Protein AF-A0A7S1KY45-F1 (afdb_monomer_lite)

InterPro domains:
  IPR026504 Meiosis-specific nuclear structural protein 1 [PTHR19265] (14-445)
  IPR043597 Trichohyalin-plectin-homology domain [PF13868] (83-433)

Sequence (466 aa):
MLSSDAKLVKGYVDADARVDRLRRTNRQRALQAELSQAEADEAREADAMRKRRAAVREEALAEELAAQRAAELRREKLVQLARQQAPELRALESKLQAAYTAKERCNQMEEVKQTKHREKVEEKAWGDQAFRAAQEHERIEVEKRLAQQEKLRAEQEALLQQAAERAAAQRLAQEQYLREKKEVDAVIAKVQEEDYLDHLAKLNKQRATREEHDTFMEKRREILADEAQRERDEEEEIRRFMAEQSKRKESDEKLKREKEAAKAKILEEQTRRINEERRKKEELEELIDDLYTEQAAAKAREAAAAEAERRRRDKELMIAENEKQKRLKEERRRQEQLEEQEFRRKMMEKFAEDDRIDEMNRQKRAAAKAEHSRKVAELLEEKRRIAEQDRLREEEIAAQARAREEEFQQIVEEERQRLLREHAANLDGHLPKGVVQNNNDADIVRGARSGGPNLRAQFAASHGKF

Structure (mmCIF, N/CA/C/O backbone):
data_AF-A0A7S1KY45-F1
#
_entry.id   AF-A0A7S1KY45-F1
#
loop_
_atom_site.group_PDB
_atom_site.id
_atom_site.type_symbol
_atom_site.label_atom_id
_atom_site.label_alt_id
_atom_site.label_comp_id
_atom_site.label_asym_id
_atom_site.label_entity_id
_atom_site.label_seq_id
_atom_site.pdbx_PDB_ins_code
_atom_site.Cartn_x
_atom_site.Cartn_y
_atom_site.Cartn_z
_atom_site.occupancy
_atom_site.B_iso_or_equiv
_atom_site.auth_seq_id
_atom_site.auth_comp_id
_atom_site.auth_asym_id
_atom_site.auth_atom_id
_atom_site.pdbx_PDB_model_num
ATOM 1 N N . MET A 1 1 ? -28.896 103.507 75.147 1.00 48.47 1 MET A N 1
ATOM 2 C CA . MET A 1 1 ? -28.436 102.131 75.448 1.00 48.47 1 MET A CA 1
ATOM 3 C C . MET A 1 1 ? -29.459 101.033 75.095 1.00 48.47 1 MET A C 1
ATOM 5 O O . MET A 1 1 ? -29.240 99.898 75.464 1.00 48.47 1 MET A O 1
ATOM 9 N N . LEU A 1 2 ? -30.523 101.301 74.317 1.00 52.06 2 LEU A N 1
ATOM 10 C CA . LEU A 1 2 ? -31.619 100.332 74.077 1.00 52.06 2 LEU A CA 1
ATOM 11 C C . LEU A 1 2 ? -31.554 99.581 72.725 1.00 52.06 2 LEU A C 1
ATOM 13 O O . LEU A 1 2 ? -32.369 98.706 72.459 1.00 52.06 2 LEU A O 1
ATOM 17 N N . SER A 1 3 ? -30.599 99.919 71.850 1.00 54.47 3 SER A N 1
ATOM 18 C CA . SER A 1 3 ? -30.474 99.320 70.504 1.00 54.47 3 SER A CA 1
ATOM 19 C C . SER A 1 3 ? -29.744 97.970 70.516 1.00 54.47 3 SER A C 1
ATOM 21 O O . SER A 1 3 ? -29.949 97.153 69.622 1.00 54.47 3 SER A O 1
ATOM 23 N N . SER A 1 4 ? -28.911 97.721 71.530 1.00 55.31 4 SER A N 1
ATOM 24 C CA . SER A 1 4 ? -28.106 96.498 71.625 1.00 55.31 4 SER A CA 1
ATOM 25 C C . SER A 1 4 ? -28.922 95.313 72.154 1.00 55.31 4 SER A C 1
ATOM 27 O O . SER A 1 4 ? -28.867 94.237 71.564 1.00 55.31 4 SER A O 1
ATOM 29 N N . ASP A 1 5 ? -29.769 95.525 73.167 1.00 55.81 5 ASP A N 1
ATOM 30 C CA . ASP A 1 5 ? -30.555 94.451 73.798 1.00 55.81 5 ASP A CA 1
ATOM 31 C C . ASP A 1 5 ? -31.720 93.967 72.923 1.00 55.81 5 ASP A C 1
ATOM 33 O O . ASP A 1 5 ? -31.939 92.765 72.784 1.00 55.81 5 ASP A O 1
ATOM 37 N N . ALA A 1 6 ? -32.417 94.876 72.230 1.00 59.34 6 ALA A N 1
ATOM 38 C CA . ALA A 1 6 ? -33.476 94.500 71.288 1.00 59.34 6 ALA A CA 1
ATOM 39 C C . ALA A 1 6 ? -32.934 93.739 70.059 1.00 59.34 6 ALA A C 1
ATOM 41 O O . ALA A 1 6 ? -33.614 92.865 69.515 1.00 59.34 6 ALA A O 1
ATOM 42 N N . LYS A 1 7 ? -31.697 94.033 69.629 1.00 59.22 7 LYS A N 1
ATOM 43 C CA . LYS A 1 7 ? -31.013 93.289 68.559 1.00 59.22 7 LYS A CA 1
ATOM 44 C C . LYS A 1 7 ? -30.529 91.919 69.031 1.00 59.22 7 LYS A C 1
ATOM 46 O O . LYS A 1 7 ? -30.628 90.970 68.258 1.00 59.22 7 LYS A O 1
ATOM 51 N N . LEU A 1 8 ? -30.069 91.799 70.280 1.00 60.62 8 LEU A N 1
ATOM 52 C CA . LEU A 1 8 ? -29.711 90.508 70.868 1.00 60.62 8 LEU A CA 1
ATOM 53 C C . LEU A 1 8 ? -30.934 89.590 70.976 1.00 60.62 8 LEU A C 1
ATOM 55 O O . LEU A 1 8 ? -30.894 88.481 70.459 1.00 60.62 8 LEU A O 1
ATOM 59 N N . VAL A 1 9 ? -32.037 90.050 71.574 1.00 62.62 9 VAL A N 1
ATOM 60 C CA . VAL A 1 9 ? -33.238 89.217 71.783 1.00 62.62 9 VAL A CA 1
ATOM 61 C C . VAL A 1 9 ? -33.872 88.791 70.455 1.00 62.62 9 VAL A C 1
ATOM 63 O O . VAL A 1 9 ? -34.206 87.621 70.286 1.00 62.62 9 VAL A O 1
ATOM 66 N N . LYS A 1 10 ? -33.974 89.695 69.469 1.00 64.06 10 LYS A N 1
ATOM 67 C CA . LYS A 1 10 ? -34.458 89.344 68.123 1.00 64.06 10 LYS A CA 1
ATOM 68 C C . LYS A 1 10 ? -33.515 88.367 67.411 1.00 64.06 10 LYS A C 1
ATOM 70 O O . LYS A 1 10 ? -33.985 87.419 66.794 1.00 64.06 10 LYS A O 1
ATOM 75 N N . GLY A 1 11 ? -32.201 88.547 67.561 1.00 66.19 11 GLY A N 1
ATOM 76 C CA . GLY A 1 11 ? -31.198 87.603 67.068 1.00 66.19 11 GLY A CA 1
ATOM 77 C C . GLY A 1 11 ? -31.322 86.214 67.698 1.00 66.19 11 GLY A C 1
ATOM 78 O O . GLY A 1 11 ? -31.208 85.228 66.980 1.00 66.19 11 GLY A O 1
ATOM 79 N N . TYR A 1 12 ? -31.620 86.126 69.000 1.00 66.88 12 TYR A N 1
ATOM 80 C CA . TYR A 1 12 ? -31.869 84.861 69.699 1.00 66.88 12 TYR A CA 1
ATOM 81 C C . TYR A 1 12 ? -33.158 84.179 69.229 1.00 66.88 12 TYR A C 1
ATOM 83 O O . TYR A 1 12 ? -33.117 82.992 68.936 1.00 66.88 12 TYR A O 1
ATOM 91 N N . VAL A 1 13 ? -34.273 84.901 69.081 1.00 70.81 13 VAL A N 1
ATOM 92 C CA . VAL A 1 13 ? -35.546 84.326 68.596 1.00 70.81 13 VAL A CA 1
ATOM 93 C C . VAL A 1 13 ? -35.454 83.895 67.124 1.00 70.81 13 VAL A C 1
ATOM 95 O O . VAL A 1 13 ? -35.927 82.817 66.765 1.00 70.81 13 VAL A O 1
ATOM 98 N N . ASP A 1 14 ? -34.796 84.684 66.268 1.00 70.94 14 ASP A N 1
ATOM 99 C CA . ASP A 1 14 ? -34.552 84.319 64.866 1.00 70.94 14 ASP A CA 1
ATOM 100 C C . ASP A 1 14 ? -33.553 83.152 64.746 1.00 70.94 14 ASP A C 1
ATOM 102 O O . ASP A 1 14 ? -33.700 82.299 63.861 1.00 70.94 14 ASP A O 1
ATOM 106 N N . ALA A 1 15 ? -32.565 83.074 65.647 1.00 70.88 15 ALA A N 1
ATOM 107 C CA . ALA A 1 15 ? -31.665 81.930 65.767 1.00 70.88 15 ALA A CA 1
ATOM 108 C C . ALA A 1 15 ? -32.410 80.676 66.240 1.00 70.88 15 ALA A C 1
ATOM 110 O O . ALA A 1 15 ? -32.202 79.621 65.652 1.00 70.88 15 ALA A O 1
ATOM 111 N N . ASP A 1 16 ? -33.324 80.780 67.205 1.00 75.19 16 ASP A N 1
ATOM 112 C CA . ASP A 1 16 ? -34.104 79.650 67.724 1.00 75.19 16 ASP A CA 1
ATOM 113 C C . ASP A 1 16 ? -35.099 79.130 66.671 1.00 75.19 16 ASP A C 1
ATOM 115 O O . ASP A 1 16 ? -35.136 77.942 66.357 1.00 75.19 16 ASP A O 1
ATOM 119 N N . ALA A 1 17 ? -35.792 80.029 65.960 1.00 76.69 17 ALA A N 1
ATOM 120 C CA . ALA A 1 17 ? -36.642 79.672 64.821 1.00 76.69 17 ALA A CA 1
ATOM 121 C C . ALA A 1 17 ? -35.849 79.102 63.626 1.00 76.69 17 ALA A C 1
ATOM 123 O O . ALA A 1 17 ? -36.383 78.340 62.808 1.00 76.69 17 ALA A O 1
ATOM 124 N N . ARG A 1 18 ? -34.574 79.481 63.465 1.00 79.12 18 ARG A N 1
ATOM 125 C CA . ARG A 1 18 ? -33.661 78.871 62.484 1.00 79.12 18 ARG A CA 1
ATOM 126 C C . ARG A 1 18 ? -33.195 77.492 62.956 1.00 79.12 18 ARG A C 1
ATOM 128 O O . ARG A 1 18 ? -33.185 76.576 62.138 1.00 79.12 18 ARG A O 1
ATOM 135 N N . VAL A 1 19 ? -32.863 77.326 64.235 1.00 81.12 19 VAL A N 1
ATOM 136 C CA . VAL A 1 19 ? -32.482 76.046 64.851 1.00 81.12 19 VAL A CA 1
ATOM 137 C C . VAL A 1 19 ? -33.638 75.055 64.781 1.00 81.12 19 VAL A C 1
ATOM 139 O O . VAL A 1 19 ? -33.422 73.919 64.376 1.00 81.12 19 VAL A O 1
ATOM 142 N N . ASP A 1 20 ? -34.871 75.473 65.048 1.00 79.31 20 ASP A N 1
ATOM 143 C CA . ASP A 1 20 ? -36.047 74.611 64.936 1.00 79.31 20 ASP A CA 1
ATOM 144 C C . ASP A 1 20 ? -36.370 74.229 63.489 1.00 79.31 20 ASP A C 1
ATOM 146 O O . ASP A 1 20 ? -36.691 73.070 63.209 1.00 79.31 20 ASP A O 1
ATOM 150 N N . ARG A 1 21 ? -36.218 75.152 62.528 1.00 82.31 21 ARG A N 1
ATOM 151 C CA . ARG A 1 21 ? -36.288 74.810 61.095 1.00 82.31 21 ARG A CA 1
ATOM 152 C C . ARG A 1 21 ? -35.181 73.838 60.691 1.00 82.31 21 ARG A C 1
ATOM 154 O O . ARG A 1 21 ? -35.447 72.890 59.950 1.00 82.31 21 ARG A O 1
ATOM 161 N N . LEU A 1 22 ? -33.966 74.021 61.203 1.00 83.56 22 LEU A N 1
ATOM 162 C CA . LEU A 1 22 ? -32.843 73.119 60.956 1.00 83.56 22 LEU A CA 1
ATOM 163 C C . LEU A 1 22 ? -33.081 71.740 61.591 1.00 83.56 22 LEU A C 1
ATOM 165 O O . LEU A 1 22 ? -32.827 70.728 60.957 1.00 83.56 22 LEU A O 1
ATOM 169 N N . ARG A 1 23 ? -33.655 71.668 62.797 1.00 85.31 23 ARG A N 1
ATOM 170 C CA . ARG A 1 23 ? -34.046 70.409 63.453 1.00 85.31 23 ARG A CA 1
ATOM 171 C C . ARG A 1 23 ? -35.129 69.674 62.672 1.00 85.31 23 ARG A C 1
ATOM 173 O O . ARG A 1 23 ? -35.017 68.468 62.484 1.00 85.31 23 ARG A O 1
ATOM 180 N N . ARG A 1 24 ? -36.153 70.380 62.179 1.00 85.06 24 ARG A N 1
ATOM 181 C CA . ARG A 1 24 ? -37.218 69.787 61.347 1.00 85.06 24 ARG A CA 1
ATOM 182 C C . ARG A 1 24 ? -36.675 69.266 60.019 1.00 85.06 24 ARG A C 1
ATOM 184 O O . ARG A 1 24 ? -36.977 68.136 59.655 1.00 85.06 24 ARG A O 1
ATOM 191 N N . THR A 1 25 ? -35.840 70.046 59.335 1.00 85.56 25 THR A N 1
ATOM 192 C CA . THR A 1 25 ? -35.209 69.630 58.070 1.00 85.56 25 THR A CA 1
ATOM 193 C C . THR A 1 25 ? -34.198 68.505 58.272 1.00 85.56 25 THR A C 1
ATOM 195 O O . THR A 1 25 ? -34.193 67.565 57.488 1.00 85.56 25 THR A O 1
ATOM 198 N N . ASN A 1 26 ? -33.404 68.525 59.345 1.00 85.00 26 ASN A N 1
ATOM 199 C CA . ASN A 1 26 ? -32.509 67.423 59.705 1.00 85.00 26 ASN A CA 1
ATOM 200 C C . ASN A 1 26 ? -33.288 66.156 60.065 1.00 85.00 26 ASN A C 1
ATOM 202 O O . ASN A 1 26 ? -32.896 65.079 59.638 1.00 85.00 26 ASN A O 1
ATOM 206 N N . ARG A 1 27 ? -34.413 66.268 60.785 1.00 86.12 27 ARG A N 1
ATOM 207 C CA . ARG A 1 27 ? -35.296 65.130 61.079 1.00 86.12 27 ARG A CA 1
ATOM 208 C C . ARG A 1 27 ? -35.936 64.568 59.811 1.00 86.12 27 ARG A C 1
ATOM 210 O O . ARG A 1 27 ? -35.978 63.359 59.649 1.00 86.12 27 ARG A O 1
ATOM 217 N N . GLN A 1 28 ? -36.392 65.424 58.898 1.00 86.06 28 GLN A N 1
ATOM 218 C CA . GLN A 1 28 ? -36.905 64.994 57.593 1.00 86.06 28 GLN A CA 1
ATOM 219 C C . GLN A 1 28 ? -35.818 64.334 56.740 1.00 86.06 28 GLN A C 1
ATOM 221 O O . GLN A 1 28 ? -36.074 63.295 56.149 1.00 86.06 28 GLN A O 1
ATOM 226 N N . ARG A 1 29 ? -34.596 64.882 56.720 1.00 87.12 29 ARG A N 1
ATOM 227 C CA . ARG A 1 29 ? -33.444 64.272 56.042 1.00 87.12 29 ARG A CA 1
ATOM 228 C C . ARG A 1 29 ? -33.040 62.941 56.666 1.00 87.12 29 ARG A C 1
ATOM 230 O O . ARG A 1 29 ? -32.700 62.038 55.920 1.00 87.12 29 ARG A O 1
ATOM 237 N N . ALA A 1 30 ? -33.091 62.813 57.991 1.00 87.19 30 ALA A N 1
ATOM 238 C CA . ALA A 1 30 ? -32.819 61.558 58.687 1.00 87.19 30 ALA A CA 1
ATOM 239 C C . ALA A 1 30 ? -33.860 60.492 58.320 1.00 87.19 30 ALA A C 1
ATOM 241 O O . ALA A 1 30 ? -33.481 59.414 57.891 1.00 87.19 30 ALA A O 1
ATOM 242 N N . LEU A 1 31 ? -35.153 60.832 58.360 1.00 87.94 31 LEU A N 1
ATOM 243 C CA . LEU A 1 31 ? -36.226 59.926 57.933 1.00 87.94 31 LEU A CA 1
ATOM 244 C C . LEU A 1 31 ? -36.121 59.561 56.444 1.00 87.94 31 LEU A C 1
ATOM 246 O O . LEU A 1 31 ? -36.330 58.414 56.073 1.00 87.94 31 LEU A O 1
ATOM 250 N N . GLN A 1 32 ? -35.773 60.517 55.579 1.00 88.25 32 GLN A N 1
ATOM 251 C CA . GLN A 1 32 ? -35.568 60.254 54.153 1.00 88.25 32 GLN A CA 1
ATOM 252 C C . GLN A 1 32 ? -34.331 59.377 53.904 1.00 88.25 32 GLN A C 1
ATOM 254 O O . GLN A 1 32 ? -34.365 58.515 53.032 1.00 88.25 32 GLN A O 1
ATOM 259 N N . ALA A 1 33 ? -33.256 59.567 54.675 1.00 88.69 33 ALA A N 1
ATOM 260 C CA . ALA A 1 33 ? -32.070 58.722 54.625 1.00 88.69 33 ALA A CA 1
ATOM 261 C C . ALA A 1 33 ? -32.388 57.295 55.095 1.00 88.69 33 ALA A C 1
ATOM 263 O O . ALA A 1 33 ? -32.014 56.352 54.405 1.00 88.69 33 ALA A O 1
ATOM 264 N N . GLU A 1 34 ? -33.132 57.137 56.194 1.00 89.19 34 GLU A N 1
ATOM 265 C CA . GLU A 1 34 ? -33.603 55.839 56.699 1.00 89.19 34 GLU A CA 1
ATOM 266 C C . GLU A 1 34 ? -34.487 55.119 55.672 1.00 89.19 34 GLU A C 1
ATOM 268 O O . GLU A 1 34 ? -34.252 53.949 55.388 1.00 89.19 34 GLU A O 1
ATOM 273 N N . LEU A 1 35 ? -35.436 55.823 55.043 1.00 89.12 35 LEU A N 1
ATOM 274 C CA . LEU A 1 35 ? -36.254 55.262 53.960 1.00 89.12 35 LEU A CA 1
ATOM 275 C C . LEU A 1 35 ? -35.400 54.843 52.760 1.00 89.12 35 LEU A C 1
ATOM 277 O O . LEU A 1 35 ? -35.554 53.734 52.265 1.00 89.12 35 LEU A O 1
ATOM 281 N N . SER A 1 36 ? -34.452 55.680 52.326 1.00 90.38 36 SER A N 1
ATOM 282 C CA . SER A 1 36 ? -33.573 55.334 51.200 1.00 90.38 36 SER A CA 1
ATOM 283 C C . SER A 1 36 ? -32.636 54.160 51.507 1.00 90.38 36 SER A C 1
ATOM 285 O O . SER A 1 36 ? -32.285 53.401 50.607 1.00 90.38 36 SER A O 1
ATOM 287 N N . GLN A 1 37 ? -32.226 54.001 52.771 1.00 88.31 37 GLN A N 1
ATOM 288 C CA . GLN A 1 37 ? -31.442 52.853 53.221 1.00 88.31 37 GLN A CA 1
ATOM 289 C C . GLN A 1 37 ? -32.297 51.586 53.226 1.00 88.31 37 GLN A C 1
ATOM 291 O O . GLN A 1 37 ? -31.862 50.582 52.671 1.00 88.31 37 GLN A O 1
ATOM 296 N N . ALA A 1 38 ? -33.521 51.657 53.756 1.00 89.50 38 ALA A N 1
ATOM 297 C CA . ALA A 1 38 ? -34.462 50.541 53.734 1.00 89.50 38 ALA A CA 1
ATOM 298 C C . ALA A 1 38 ? -34.782 50.092 52.298 1.00 89.50 38 ALA A C 1
ATOM 300 O O . ALA A 1 38 ? -34.665 48.911 51.991 1.00 89.50 38 ALA A O 1
ATOM 301 N N . GLU A 1 39 ? -35.077 51.025 51.387 1.00 90.62 39 GLU A N 1
ATOM 302 C CA . GLU A 1 39 ? -35.308 50.726 49.966 1.00 90.62 39 GLU A CA 1
ATOM 303 C C . GLU A 1 39 ? -34.071 50.104 49.291 1.00 90.62 39 GLU A C 1
ATOM 305 O O . GLU A 1 39 ? -34.192 49.185 48.478 1.00 90.62 39 GLU A O 1
ATOM 310 N N . ALA A 1 40 ? -32.863 50.576 49.622 1.00 91.12 40 ALA A N 1
ATOM 311 C CA . ALA A 1 40 ? -31.623 50.020 49.085 1.00 91.12 40 ALA A CA 1
ATOM 312 C C . ALA A 1 40 ? -31.344 48.600 49.603 1.00 91.12 40 ALA A C 1
ATOM 314 O O . ALA A 1 40 ? -30.860 47.758 48.842 1.00 91.12 40 ALA A O 1
ATOM 315 N N . ASP A 1 41 ? -31.642 48.326 50.871 1.00 89.00 41 ASP A N 1
ATOM 316 C CA . ASP A 1 41 ? -31.488 46.999 51.461 1.00 89.00 41 ASP A CA 1
ATOM 317 C C . ASP A 1 41 ? -32.546 46.025 50.920 1.00 89.00 41 ASP A C 1
ATOM 319 O O . ASP A 1 41 ? -32.184 44.929 50.487 1.00 89.00 41 ASP A O 1
ATOM 323 N N . GLU A 1 42 ? -33.805 46.450 50.775 1.00 90.75 42 GLU A N 1
ATOM 324 C CA . GLU A 1 42 ? -34.850 45.674 50.090 1.00 90.75 42 GLU A CA 1
ATOM 325 C C . GLU A 1 42 ? -34.472 45.363 48.631 1.00 90.75 42 GLU A C 1
ATOM 327 O O . GLU A 1 42 ? -34.635 44.231 48.165 1.00 90.75 42 GLU A O 1
ATOM 332 N N . ALA A 1 43 ? -33.905 46.330 47.898 1.00 92.06 43 ALA A N 1
ATOM 333 C CA . ALA A 1 43 ? -33.427 46.114 46.533 1.00 92.06 43 ALA A CA 1
ATOM 334 C C . ALA A 1 43 ? -32.265 45.105 46.477 1.00 92.06 43 ALA A C 1
ATOM 336 O O . ALA A 1 43 ? -32.249 44.227 45.608 1.00 92.06 43 ALA A O 1
ATOM 337 N N . ARG A 1 44 ? -31.316 45.173 47.422 1.00 91.75 44 ARG A N 1
ATOM 338 C CA . ARG A 1 44 ? -30.213 44.200 47.540 1.00 91.75 44 ARG A CA 1
ATOM 339 C C . ARG A 1 44 ? -30.725 42.801 47.851 1.00 91.75 44 ARG A C 1
ATOM 341 O O . ARG A 1 44 ? -30.238 41.840 47.253 1.00 91.75 44 ARG A O 1
ATOM 348 N N . GLU A 1 45 ? -31.691 42.671 48.754 1.00 90.94 45 GLU A N 1
ATOM 349 C CA . GLU A 1 45 ? -32.312 41.389 49.088 1.00 90.94 45 GLU A CA 1
ATOM 350 C C . GLU A 1 45 ? -33.082 40.813 47.896 1.00 90.94 45 GLU A C 1
ATOM 352 O O . GLU A 1 45 ? -32.917 39.635 47.564 1.00 90.94 45 GLU A O 1
ATOM 357 N N . ALA A 1 46 ? -33.853 41.641 47.187 1.00 91.12 46 ALA A N 1
ATOM 358 C CA . ALA A 1 46 ? -34.560 41.241 45.975 1.00 91.12 46 ALA A CA 1
ATOM 359 C C . ALA A 1 46 ? -33.592 40.767 44.877 1.00 91.12 46 ALA A C 1
ATOM 361 O O . ALA A 1 46 ? -33.821 39.722 44.260 1.00 91.12 46 ALA A O 1
ATOM 362 N N . ASP A 1 47 ? -32.484 41.477 44.659 1.00 91.81 47 ASP A N 1
ATOM 363 C CA . ASP A 1 47 ? -31.456 41.086 43.693 1.00 91.81 47 ASP A CA 1
ATOM 364 C C . ASP A 1 47 ? -30.680 39.838 44.131 1.00 91.81 47 ASP A C 1
ATOM 366 O O . ASP A 1 47 ? -30.400 38.970 43.300 1.00 91.81 47 ASP A O 1
ATOM 370 N N . ALA A 1 48 ? -30.384 39.677 45.424 1.00 93.38 48 ALA A N 1
ATOM 371 C CA . ALA A 1 48 ? -29.792 38.454 45.962 1.00 93.38 48 ALA A CA 1
ATOM 372 C C . ALA A 1 48 ? -30.726 37.249 45.765 1.00 93.38 48 ALA A C 1
ATOM 374 O O . ALA A 1 48 ? -30.281 36.181 45.341 1.00 93.38 48 ALA A O 1
ATOM 375 N N . MET A 1 49 ? -32.030 37.420 45.996 1.00 91.69 49 MET A N 1
ATOM 376 C CA . MET A 1 49 ? -33.040 36.385 45.762 1.00 91.69 49 MET A CA 1
ATOM 377 C C . MET A 1 49 ? -33.195 36.053 44.274 1.00 91.69 49 MET A C 1
ATOM 379 O O . MET A 1 49 ? -33.293 34.877 43.919 1.00 91.69 49 MET A O 1
ATOM 383 N N . ARG A 1 50 ? -33.163 37.054 43.384 1.00 92.44 50 ARG A N 1
ATOM 384 C CA . ARG A 1 50 ? -33.144 36.842 41.926 1.00 92.44 50 ARG A CA 1
ATOM 385 C C . ARG A 1 50 ? -31.908 36.061 41.490 1.00 92.44 50 ARG A C 1
ATOM 387 O O . ARG A 1 50 ? -32.053 35.077 40.771 1.00 92.44 50 ARG A O 1
ATOM 394 N N . LYS A 1 51 ? -30.720 36.441 41.972 1.00 93.19 51 LYS A N 1
ATOM 395 C CA . LYS A 1 51 ? -29.455 35.745 41.683 1.00 93.19 51 LYS A CA 1
ATOM 396 C C . LYS A 1 51 ? -29.462 34.306 42.193 1.00 93.19 51 LYS A C 1
ATOM 398 O O . LYS A 1 51 ? -29.079 33.414 41.451 1.00 93.19 51 LYS A O 1
ATOM 403 N N . ARG A 1 52 ? -29.966 34.053 43.406 1.00 92.81 52 ARG A N 1
ATOM 404 C CA . ARG A 1 52 ? -30.130 32.688 43.940 1.00 92.81 52 ARG A CA 1
ATOM 405 C C . ARG A 1 52 ? -31.065 31.845 43.074 1.00 92.81 52 ARG A C 1
ATOM 407 O O . ARG A 1 52 ? -30.735 30.713 42.747 1.00 92.81 52 ARG A O 1
ATOM 414 N N . ARG A 1 53 ? -32.210 32.398 42.656 1.00 92.62 53 ARG A N 1
ATOM 415 C CA . ARG A 1 53 ? -33.143 31.707 41.747 1.00 92.62 53 ARG A CA 1
ATOM 416 C C . ARG A 1 53 ? -32.528 31.439 40.372 1.00 92.62 53 ARG A C 1
ATOM 418 O O . ARG A 1 53 ? -32.814 30.396 39.795 1.00 92.62 53 ARG A O 1
ATOM 425 N N . ALA A 1 54 ? -31.719 32.361 39.849 1.00 92.75 54 ALA A N 1
ATOM 426 C CA . ALA A 1 54 ? -30.983 32.163 38.602 1.00 92.75 54 ALA A CA 1
ATOM 427 C C . ALA A 1 54 ? -29.936 31.048 38.748 1.00 92.75 54 ALA A C 1
ATOM 429 O O . ALA A 1 54 ? -29.953 30.123 37.949 1.00 92.75 54 ALA A O 1
ATOM 430 N N . ALA A 1 55 ? -29.135 31.066 39.818 1.00 94.00 55 ALA A N 1
ATOM 431 C CA . ALA A 1 55 ? -28.121 30.048 40.091 1.00 94.00 55 ALA A CA 1
ATOM 432 C C . ALA A 1 55 ? -28.718 28.635 40.202 1.00 94.00 55 ALA A C 1
ATOM 434 O O . ALA A 1 55 ? -28.214 27.718 39.572 1.00 94.00 55 ALA A O 1
ATOM 435 N N . VAL A 1 56 ? -29.842 28.466 40.911 1.00 95.88 56 VAL A N 1
ATOM 436 C CA . VAL A 1 56 ? -30.530 27.161 41.010 1.00 95.88 56 VAL A CA 1
ATOM 437 C C . VAL A 1 56 ? -31.024 26.670 39.643 1.00 95.88 56 VAL A C 1
ATOM 439 O O . VAL A 1 56 ? -30.965 25.480 39.352 1.00 95.88 56 VAL A O 1
ATOM 442 N N . ARG A 1 57 ? -31.514 27.572 38.782 1.00 92.62 57 ARG A N 1
ATOM 443 C CA . ARG A 1 57 ? -31.926 27.210 37.414 1.00 92.62 57 ARG A CA 1
ATOM 444 C C . ARG A 1 57 ? -30.729 26.844 36.543 1.00 92.62 57 ARG A C 1
ATOM 446 O O . ARG A 1 57 ? -30.822 25.896 35.777 1.00 92.62 57 ARG A O 1
ATOM 453 N N . GLU A 1 58 ? -29.637 27.593 36.645 1.00 93.31 58 GLU A N 1
ATOM 454 C CA . GLU A 1 58 ? -28.394 27.311 35.922 1.00 93.31 58 GLU A CA 1
ATOM 455 C C . GLU A 1 58 ? -27.785 25.974 36.355 1.00 93.31 58 GLU A C 1
ATOM 457 O O . GLU A 1 58 ? -27.363 25.206 35.498 1.00 93.31 58 GLU A O 1
ATOM 462 N N . GLU A 1 59 ? -27.799 25.663 37.652 1.00 94.31 59 GLU A N 1
ATOM 463 C CA . GLU A 1 59 ? -27.341 24.382 38.197 1.00 94.31 59 GLU A CA 1
ATOM 464 C C . GLU A 1 59 ? -28.202 23.220 37.687 1.00 94.31 59 GLU A C 1
ATOM 466 O O . GLU A 1 59 ? -27.659 22.265 37.138 1.00 94.31 59 GLU A O 1
ATOM 471 N N . ALA A 1 60 ? -29.534 23.344 37.732 1.00 94.56 60 ALA A N 1
ATOM 472 C CA . ALA A 1 60 ? -30.438 22.335 37.175 1.00 94.56 60 ALA A CA 1
ATOM 473 C C . ALA A 1 60 ? -30.215 22.114 35.665 1.00 94.56 60 ALA A C 1
ATOM 475 O O . ALA A 1 60 ? -30.149 20.977 35.200 1.00 94.56 60 ALA A O 1
ATOM 476 N N . LEU A 1 61 ? -30.033 23.191 34.891 1.00 94.81 61 LEU A N 1
ATOM 477 C CA . LEU A 1 61 ? -29.707 23.091 33.464 1.00 94.81 61 LEU A CA 1
ATOM 478 C C . LEU A 1 61 ? -28.336 22.440 33.233 1.00 94.81 61 LEU A C 1
ATOM 480 O O . LEU A 1 61 ? -28.173 21.657 32.298 1.00 94.81 61 LEU A O 1
ATOM 484 N N . ALA A 1 62 ? -27.341 22.750 34.066 1.00 94.44 62 ALA A N 1
ATOM 485 C CA . ALA A 1 62 ? -26.016 22.148 33.978 1.00 94.44 62 ALA A CA 1
ATOM 486 C C . ALA A 1 62 ? -26.057 20.645 34.288 1.00 94.44 62 ALA A C 1
ATOM 488 O O . ALA A 1 62 ? -25.406 19.868 33.587 1.00 94.44 62 ALA A O 1
ATOM 489 N N . GLU A 1 63 ? -26.845 20.226 35.280 1.00 95.62 63 GLU A N 1
ATOM 490 C CA . GLU A 1 63 ? -27.074 18.818 35.610 1.00 95.62 63 GLU A CA 1
ATOM 491 C C . GLU A 1 63 ? -27.782 18.071 34.474 1.00 95.62 63 GLU A C 1
ATOM 493 O O . GLU A 1 63 ? -27.332 16.991 34.087 1.00 95.62 63 GLU A O 1
ATOM 498 N N . GLU A 1 64 ? -28.828 18.651 33.878 1.00 95.06 64 GLU A N 1
ATOM 499 C CA . GLU A 1 64 ? -29.518 18.063 32.721 1.00 95.06 64 GLU A CA 1
ATOM 500 C C . GLU A 1 64 ? -28.579 17.910 31.517 1.00 95.06 64 GLU A C 1
ATOM 502 O O . GLU A 1 64 ? -28.517 16.842 30.903 1.00 95.06 64 GLU A O 1
ATOM 507 N N . LEU A 1 65 ? -27.789 18.942 31.204 1.00 94.62 65 LEU A N 1
ATOM 508 C CA . LEU A 1 65 ? -26.799 18.890 30.125 1.00 94.62 65 LEU A CA 1
ATOM 509 C C . LEU A 1 65 ? -25.694 17.866 30.411 1.00 94.62 65 LEU A C 1
ATOM 511 O O . LEU A 1 65 ? -25.260 17.153 29.504 1.00 94.62 65 LEU A O 1
ATOM 515 N N . ALA A 1 66 ? -25.233 17.762 31.659 1.00 94.81 66 ALA A N 1
ATOM 516 C CA . ALA A 1 66 ? -24.258 16.754 32.062 1.00 94.81 66 ALA A CA 1
ATOM 517 C C . ALA A 1 66 ? -24.840 15.337 31.952 1.00 94.81 66 ALA A C 1
ATOM 519 O O . ALA A 1 66 ? -24.164 14.436 31.453 1.00 94.81 66 ALA A O 1
ATOM 520 N N . ALA A 1 67 ? -26.101 15.142 32.347 1.00 95.19 67 ALA A N 1
ATOM 521 C CA . ALA A 1 67 ? -26.811 13.875 32.223 1.00 95.19 67 ALA A CA 1
ATOM 522 C C . ALA A 1 67 ? -26.999 13.463 30.755 1.00 95.19 67 ALA A C 1
ATOM 524 O O . ALA A 1 67 ? -26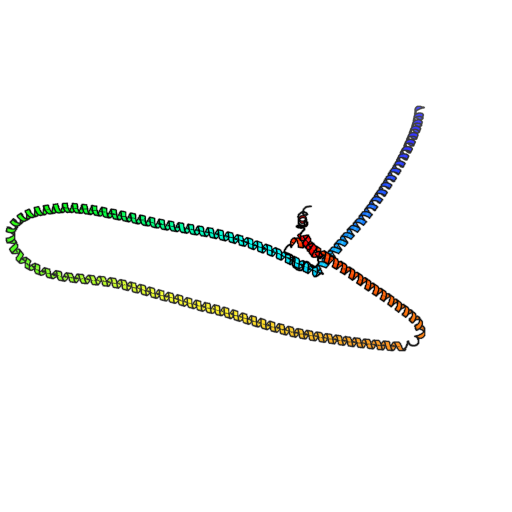.747 12.302 30.419 1.00 95.19 67 ALA A O 1
ATOM 525 N N . GLN A 1 68 ? -27.360 14.406 29.877 1.00 95.31 68 GLN A N 1
ATOM 526 C CA . GLN A 1 68 ? -27.448 14.185 28.430 1.00 95.31 68 GLN A CA 1
ATOM 527 C C . GLN A 1 68 ? -26.091 13.788 27.845 1.00 95.31 68 GLN A C 1
ATOM 529 O O . GLN A 1 68 ? -25.981 12.728 27.233 1.00 95.31 68 GLN A O 1
ATOM 534 N N . ARG A 1 69 ? -25.030 14.558 28.120 1.00 94.50 69 ARG A N 1
ATOM 535 C CA . ARG A 1 69 ? -23.667 14.238 27.658 1.00 94.50 69 ARG A CA 1
ATOM 536 C C . ARG A 1 69 ? -23.182 12.885 28.168 1.00 94.50 69 ARG A C 1
ATOM 538 O O . ARG A 1 69 ? -22.555 12.129 27.432 1.00 94.50 69 ARG A O 1
ATOM 545 N N . ALA A 1 70 ? -23.475 12.553 29.424 1.00 94.06 70 ALA A N 1
ATOM 546 C CA . ALA A 1 70 ? -23.121 11.257 29.985 1.00 94.06 70 ALA A CA 1
ATOM 547 C C . ALA A 1 70 ? -23.900 10.118 29.307 1.00 94.06 70 ALA A C 1
ATOM 549 O O . ALA A 1 70 ? -23.339 9.043 29.100 1.00 94.06 70 ALA A O 1
ATOM 550 N N . ALA A 1 71 ? -25.170 10.331 28.946 1.00 93.00 71 ALA A N 1
ATOM 551 C CA . ALA A 1 71 ? -25.971 9.363 28.198 1.00 93.00 71 ALA A CA 1
ATOM 552 C C . ALA A 1 71 ? -25.455 9.167 26.765 1.00 93.00 71 ALA A C 1
ATOM 554 O O . ALA A 1 71 ? -25.312 8.025 26.330 1.00 93.00 71 ALA A O 1
ATOM 555 N N . GLU A 1 72 ? -25.107 10.250 26.068 1.00 92.88 72 GLU A N 1
ATOM 556 C CA . GLU A 1 72 ? -24.477 10.208 24.744 1.00 92.88 72 GLU A CA 1
ATOM 557 C C . GLU A 1 72 ? -23.153 9.446 24.790 1.00 92.88 72 GLU A C 1
ATOM 559 O O . GLU A 1 72 ? -22.976 8.484 24.046 1.00 92.88 72 GLU A O 1
ATOM 564 N N . LEU A 1 73 ? -22.268 9.782 25.735 1.00 93.94 73 LEU A N 1
ATOM 565 C CA . LEU A 1 73 ? -20.991 9.091 25.903 1.00 93.94 73 LEU A CA 1
ATOM 566 C C . LEU A 1 73 ? -21.186 7.602 26.217 1.00 93.94 73 LEU A C 1
ATOM 568 O O . LEU A 1 73 ? -20.483 6.760 25.661 1.00 93.94 73 LEU A O 1
ATOM 572 N N . ARG A 1 74 ? -22.146 7.250 27.086 1.00 91.81 74 ARG A N 1
ATOM 573 C CA . ARG A 1 74 ? -22.487 5.842 27.353 1.00 91.81 74 ARG A CA 1
ATOM 574 C C . ARG A 1 74 ? -22.925 5.137 26.071 1.00 91.81 74 ARG A C 1
ATOM 576 O O . ARG A 1 74 ? -22.415 4.056 25.790 1.00 91.81 74 ARG A O 1
ATOM 583 N N . ARG A 1 75 ? -23.802 5.753 25.273 1.00 91.75 75 ARG A N 1
ATOM 584 C CA . ARG A 1 75 ? -24.261 5.191 23.995 1.00 91.75 75 ARG A CA 1
ATOM 585 C C . ARG A 1 75 ? -23.110 5.024 23.005 1.00 91.75 75 ARG A C 1
ATOM 587 O O . ARG A 1 75 ? -22.974 3.955 22.425 1.00 91.75 75 ARG A O 1
ATOM 594 N N . GLU A 1 76 ? -22.239 6.019 22.858 1.00 91.94 76 GLU A N 1
ATOM 595 C CA . GLU A 1 76 ? -21.046 5.926 22.008 1.00 91.94 76 GLU A CA 1
ATOM 596 C C . GLU A 1 76 ? -20.112 4.797 22.446 1.00 91.94 76 GLU A C 1
ATOM 598 O O . GLU A 1 76 ? -19.585 4.064 21.609 1.00 91.94 76 GLU A O 1
ATOM 603 N N . LYS A 1 77 ? -19.913 4.620 23.756 1.00 93.31 77 LYS A N 1
ATOM 604 C CA . LYS A 1 77 ? -19.105 3.519 24.291 1.00 93.31 77 LYS A CA 1
ATOM 605 C C . LYS A 1 77 ? -19.746 2.161 24.040 1.00 93.31 77 LYS A C 1
ATOM 607 O O . LYS A 1 77 ? -19.028 1.231 23.681 1.00 93.31 77 LYS A O 1
ATOM 612 N N . LEU A 1 78 ? -21.068 2.054 24.152 1.00 89.75 78 LEU A N 1
ATOM 613 C CA . LEU A 1 78 ? -21.799 0.841 23.784 1.00 89.75 78 LEU A CA 1
ATOM 614 C C . LEU A 1 78 ? -21.699 0.553 22.281 1.00 89.75 78 LEU A C 1
ATOM 616 O O . LEU A 1 78 ? -21.463 -0.589 21.909 1.00 89.75 78 LEU A O 1
ATOM 620 N N . VAL A 1 79 ? -21.768 1.573 21.421 1.00 92.25 79 VAL A N 1
ATOM 621 C CA . VAL A 1 79 ? -21.528 1.443 19.973 1.00 92.25 79 VAL A CA 1
ATOM 622 C C . VAL A 1 79 ? -20.100 0.971 19.684 1.00 92.25 79 VAL A C 1
ATOM 624 O O . VAL A 1 79 ? -19.896 0.063 18.879 1.00 92.25 79 VAL A O 1
ATOM 627 N N . GLN A 1 80 ? -19.094 1.546 20.350 1.00 90.62 80 GLN A N 1
ATOM 628 C CA . GLN A 1 80 ? -17.698 1.108 20.217 1.00 90.62 80 GLN A CA 1
ATOM 629 C C . GLN A 1 80 ? -17.540 -0.361 20.625 1.00 90.62 80 GLN A C 1
ATOM 631 O O . GLN A 1 80 ? -16.905 -1.133 19.906 1.00 90.62 80 GLN A O 1
ATOM 636 N N . LEU A 1 81 ? -18.153 -0.753 21.744 1.00 91.19 81 LEU A N 1
ATOM 637 C CA . LEU A 1 81 ? -18.166 -2.133 22.213 1.00 91.19 81 LEU A CA 1
ATOM 638 C C . LEU A 1 81 ? -18.867 -3.058 21.208 1.00 91.19 81 LEU A C 1
ATOM 640 O O . LEU A 1 81 ? -18.325 -4.109 20.876 1.00 91.19 81 LEU A O 1
ATOM 644 N N . ALA A 1 82 ? -20.014 -2.637 20.668 1.00 91.19 82 ALA A N 1
ATOM 645 C CA . ALA A 1 82 ? -20.770 -3.365 19.657 1.00 91.19 82 ALA A CA 1
ATOM 646 C C . ALA A 1 82 ? -19.930 -3.623 18.403 1.00 91.19 82 ALA A C 1
ATOM 648 O O . ALA A 1 82 ? -19.828 -4.765 17.966 1.00 91.19 82 ALA A O 1
ATOM 649 N N . ARG A 1 83 ? -19.236 -2.610 17.871 1.00 89.94 83 ARG A N 1
ATOM 650 C CA . ARG A 1 83 ? -18.346 -2.777 16.706 1.00 89.94 83 ARG A CA 1
ATOM 651 C C . ARG A 1 83 ? -17.186 -3.738 16.972 1.00 89.94 83 ARG A C 1
ATOM 653 O O . ARG A 1 83 ? -16.778 -4.473 16.077 1.00 89.94 83 ARG A O 1
ATOM 660 N N . GLN A 1 84 ? -16.645 -3.751 18.190 1.00 89.50 84 GLN A N 1
ATOM 661 C CA . GLN A 1 84 ? -15.526 -4.628 18.550 1.00 89.50 84 GLN A CA 1
ATOM 662 C C . GLN A 1 84 ? -15.967 -6.075 18.806 1.00 89.50 84 GLN A C 1
ATOM 664 O O . GLN A 1 84 ? -15.316 -7.013 18.341 1.00 89.50 84 GLN A O 1
ATOM 669 N N . GLN A 1 85 ? -17.056 -6.264 19.552 1.00 90.25 85 GLN A N 1
ATOM 670 C CA . GLN A 1 85 ? -17.492 -7.573 20.034 1.00 90.25 85 GLN A CA 1
ATOM 671 C C . GLN A 1 85 ? -18.432 -8.280 19.054 1.00 90.25 85 GLN A C 1
ATOM 673 O O . GLN A 1 85 ? -18.311 -9.495 18.888 1.00 90.25 85 GLN A O 1
ATOM 678 N N . ALA A 1 86 ? -19.314 -7.556 18.354 1.00 92.75 86 ALA A N 1
ATOM 679 C CA . ALA A 1 86 ? -20.267 -8.168 17.434 1.00 92.75 86 ALA A CA 1
ATOM 680 C C . ALA A 1 86 ? -19.560 -8.628 16.140 1.00 92.75 86 ALA A C 1
ATOM 682 O O . ALA A 1 86 ? -19.024 -7.805 15.387 1.00 92.75 86 ALA A O 1
ATOM 683 N N . PRO A 1 87 ? -19.543 -9.939 15.831 1.00 90.19 87 PRO A N 1
ATOM 684 C CA . PRO A 1 87 ? -18.904 -10.448 14.617 1.00 90.19 87 PRO A CA 1
ATOM 685 C C . PRO A 1 87 ? -19.633 -9.999 13.343 1.00 90.19 87 PRO A C 1
ATOM 687 O O . PRO A 1 87 ? -19.000 -9.837 12.302 1.00 90.19 87 PRO A O 1
ATOM 690 N N . GLU A 1 88 ? -20.941 -9.758 13.423 1.00 89.56 88 GLU A N 1
ATOM 691 C CA . GLU A 1 88 ? -21.774 -9.346 12.291 1.00 89.56 88 GLU A CA 1
ATOM 692 C C . GLU A 1 88 ? -21.404 -7.956 11.767 1.00 89.56 88 GLU A C 1
ATOM 694 O O . GLU A 1 88 ? -21.252 -7.781 10.557 1.00 89.56 88 GLU A O 1
ATOM 699 N N . LEU A 1 89 ? -21.173 -6.993 12.670 1.00 91.06 89 LEU A N 1
ATOM 700 C CA . LEU A 1 89 ? -20.724 -5.646 12.309 1.00 91.06 89 LEU A CA 1
ATOM 701 C C . LEU A 1 89 ? -19.334 -5.677 11.678 1.00 91.06 89 LEU A C 1
ATOM 703 O O . LEU A 1 89 ? -19.134 -5.082 10.624 1.00 91.06 89 LEU A O 1
ATOM 707 N N . ARG A 1 90 ? -18.394 -6.444 12.243 1.00 91.62 90 ARG A N 1
ATOM 708 C CA . ARG A 1 90 ? -17.048 -6.593 11.661 1.00 91.62 90 ARG A CA 1
ATOM 709 C C . ARG A 1 90 ? -17.081 -7.250 10.284 1.00 91.62 90 ARG A C 1
ATOM 711 O O . ARG A 1 90 ? -16.366 -6.830 9.375 1.00 91.62 90 ARG A O 1
ATOM 718 N N . ALA A 1 91 ? -17.917 -8.272 10.107 1.00 91.06 91 ALA A N 1
ATOM 719 C CA . ALA A 1 91 ? -18.106 -8.914 8.813 1.00 91.06 91 ALA A CA 1
ATOM 720 C C . ALA A 1 91 ? -18.726 -7.948 7.791 1.00 91.06 91 ALA A C 1
ATOM 722 O O . ALA A 1 91 ? -18.323 -7.947 6.627 1.00 91.06 91 ALA A O 1
ATOM 723 N N . LEU A 1 92 ? -19.682 -7.116 8.216 1.00 90.38 92 LEU A N 1
ATOM 724 C CA . LEU A 1 92 ? -20.275 -6.072 7.386 1.00 90.38 92 LEU A CA 1
ATOM 725 C C . LEU A 1 92 ? -19.237 -5.013 6.993 1.00 90.38 92 LEU A C 1
ATOM 727 O O . LEU A 1 92 ? -19.082 -4.744 5.805 1.00 90.38 92 LEU A O 1
ATOM 731 N N . GLU A 1 93 ? -18.484 -4.467 7.948 1.00 90.50 93 GLU A N 1
ATOM 732 C CA . GLU A 1 93 ? -17.412 -3.495 7.699 1.00 90.50 93 GLU A CA 1
ATOM 733 C C . GLU A 1 93 ? -16.362 -4.051 6.729 1.00 90.50 93 GLU A C 1
ATOM 735 O O . GLU A 1 93 ? -16.012 -3.389 5.754 1.00 90.50 93 GLU A O 1
ATOM 740 N N . SER A 1 94 ? -15.921 -5.297 6.926 1.00 91.50 94 SER A N 1
ATOM 741 C CA . SER A 1 94 ? -14.974 -5.960 6.024 1.00 91.50 94 SER A CA 1
ATOM 742 C C . SER A 1 94 ? -15.536 -6.121 4.605 1.00 91.50 94 SER A C 1
ATOM 744 O O . SER A 1 94 ? -14.844 -5.825 3.629 1.00 91.50 94 SER A O 1
ATOM 746 N N . LYS A 1 95 ? -16.811 -6.517 4.464 1.00 91.25 95 LYS A N 1
ATOM 747 C CA . LYS A 1 95 ? -17.489 -6.582 3.157 1.00 91.25 95 LYS A CA 1
ATOM 748 C C . LYS A 1 95 ? -17.571 -5.201 2.501 1.00 91.25 95 LYS A C 1
ATOM 750 O O . LYS A 1 95 ? -17.302 -5.086 1.308 1.00 91.25 95 LYS A O 1
ATOM 755 N N . LEU A 1 96 ? -17.912 -4.157 3.255 1.00 90.50 96 LEU A N 1
ATOM 756 C CA . LEU A 1 96 ? -17.987 -2.785 2.744 1.00 90.50 96 LEU A CA 1
ATOM 757 C C . LEU A 1 96 ? -16.606 -2.267 2.315 1.00 90.50 96 LEU A C 1
ATOM 759 O O . LEU A 1 96 ? -16.477 -1.706 1.232 1.00 90.50 96 LEU A O 1
ATOM 763 N N . GLN A 1 97 ? -15.551 -2.522 3.089 1.00 91.44 97 GLN A N 1
ATOM 764 C CA . GLN A 1 97 ? -14.172 -2.195 2.704 1.00 91.44 97 GLN A CA 1
ATOM 765 C C . GLN A 1 97 ? -13.738 -2.936 1.431 1.00 91.44 97 GLN A C 1
ATOM 767 O O . GLN A 1 97 ? -13.163 -2.338 0.518 1.00 91.44 97 GLN A O 1
ATOM 772 N N . ALA A 1 98 ? -14.064 -4.226 1.318 1.00 90.88 98 ALA A N 1
ATOM 773 C CA . ALA A 1 98 ? -13.811 -4.994 0.102 1.00 90.88 98 ALA A CA 1
ATOM 774 C C . ALA A 1 98 ? -14.562 -4.410 -1.111 1.00 90.88 98 ALA A C 1
ATOM 776 O O . ALA A 1 98 ? -14.030 -4.382 -2.218 1.00 90.88 98 ALA A O 1
ATOM 777 N N . ALA A 1 99 ? -15.768 -3.879 -0.908 1.00 91.12 99 ALA A N 1
ATOM 778 C CA . ALA A 1 99 ? -16.530 -3.197 -1.950 1.00 91.12 99 ALA A CA 1
ATOM 779 C C . ALA A 1 99 ? -15.861 -1.896 -2.418 1.00 91.12 99 ALA A C 1
ATOM 781 O O . ALA A 1 99 ? -15.799 -1.640 -3.620 1.00 91.12 99 ALA A O 1
ATOM 782 N N . TYR A 1 100 ? -15.326 -1.095 -1.490 1.00 90.81 100 TYR A N 1
ATOM 783 C CA . TYR A 1 100 ? -14.576 0.117 -1.833 1.00 90.81 100 TYR A CA 1
ATOM 784 C C . TYR A 1 100 ? -13.323 -0.210 -2.641 1.00 90.81 100 TYR A C 1
ATOM 786 O O . TYR A 1 100 ? -13.125 0.364 -3.708 1.00 90.81 100 TYR A O 1
ATOM 794 N N . THR A 1 101 ? -12.533 -1.193 -2.205 1.00 92.19 101 THR A N 1
ATOM 795 C CA . THR A 1 101 ? -11.336 -1.610 -2.955 1.00 92.19 101 THR A CA 1
ATOM 796 C C . THR A 1 101 ? -11.688 -2.207 -4.321 1.00 92.19 101 THR A C 1
ATOM 798 O O . THR A 1 101 ? -10.962 -1.998 -5.292 1.00 92.19 101 THR A O 1
ATOM 801 N N . ALA A 1 102 ? -12.823 -2.906 -4.444 1.00 90.69 102 ALA A N 1
ATOM 802 C CA . ALA A 1 102 ? -13.330 -3.378 -5.730 1.00 90.69 102 ALA A CA 1
ATOM 803 C C . ALA A 1 102 ? -13.745 -2.217 -6.650 1.00 90.69 102 ALA A C 1
ATOM 805 O O . ALA A 1 102 ? -13.377 -2.222 -7.822 1.00 90.69 102 ALA A O 1
ATOM 806 N N . LYS A 1 103 ? -14.452 -1.206 -6.126 1.00 91.56 103 LYS A N 1
ATOM 807 C CA . LYS A 1 103 ? -14.808 0.017 -6.863 1.00 91.56 103 LYS A CA 1
ATOM 808 C C . LYS A 1 103 ? -13.561 0.767 -7.337 1.00 91.56 103 LYS A C 1
ATOM 810 O O . LYS A 1 103 ? -13.476 1.133 -8.505 1.00 91.56 103 LYS A O 1
ATOM 815 N N . GLU A 1 104 ? -12.576 0.954 -6.462 1.00 90.88 104 GLU A N 1
ATOM 816 C CA . GLU A 1 104 ? -11.295 1.578 -6.815 1.00 90.88 104 GLU A CA 1
ATOM 817 C C . GLU A 1 104 ? -10.559 0.782 -7.893 1.00 90.88 104 GLU A C 1
ATOM 819 O O . GLU A 1 104 ? -10.089 1.361 -8.868 1.00 90.88 104 GLU A O 1
ATOM 824 N N . ARG A 1 105 ? -10.526 -0.551 -7.785 1.00 89.75 105 ARG A N 1
ATOM 825 C CA . ARG A 1 105 ? -9.930 -1.413 -8.811 1.00 89.75 105 ARG A CA 1
ATOM 826 C C . ARG A 1 105 ? -10.656 -1.298 -10.151 1.00 89.75 105 ARG A C 1
ATOM 828 O O . ARG A 1 105 ? -10.000 -1.281 -11.187 1.00 89.75 105 ARG A O 1
ATOM 835 N N . CYS A 1 106 ? -11.987 -1.214 -10.153 1.00 89.50 106 CYS A N 1
ATOM 836 C CA . CYS A 1 106 ? -12.763 -0.960 -11.369 1.00 89.50 106 CYS A CA 1
ATOM 837 C C . CYS A 1 106 ? -12.371 0.374 -12.014 1.00 89.50 106 CYS A C 1
ATOM 839 O O . CYS A 1 106 ? -12.112 0.401 -13.216 1.00 89.50 106 CYS A O 1
ATOM 841 N N . ASN A 1 107 ? -12.253 1.441 -11.220 1.00 90.62 107 ASN A N 1
ATOM 842 C CA . ASN A 1 107 ? -11.821 2.751 -11.707 1.00 90.62 107 ASN A CA 1
ATOM 843 C C . ASN A 1 107 ? -10.397 2.701 -12.277 1.00 90.62 107 ASN A C 1
ATOM 845 O O . ASN A 1 107 ? -10.181 3.138 -13.401 1.00 90.62 107 ASN A O 1
ATOM 849 N N . GLN A 1 108 ? -9.451 2.081 -11.565 1.00 91.69 108 GLN A N 1
ATOM 850 C CA . GLN A 1 108 ? -8.072 1.902 -12.035 1.00 91.69 108 GLN A CA 1
ATOM 851 C C . GLN A 1 108 ? -8.008 1.110 -13.346 1.00 91.69 108 GLN A C 1
ATOM 853 O O . GLN A 1 108 ? -7.260 1.458 -14.255 1.00 91.69 108 GLN A O 1
ATOM 858 N N . MET A 1 109 ? -8.796 0.038 -13.478 1.00 91.62 109 MET A N 1
ATOM 859 C CA . MET A 1 109 ? -8.862 -0.722 -14.729 1.00 91.62 109 MET A CA 1
ATOM 860 C C . MET A 1 109 ? -9.395 0.131 -15.880 1.00 91.62 109 MET A C 1
ATOM 862 O O . MET A 1 109 ? -8.928 -0.018 -17.008 1.00 91.62 109 MET A O 1
ATOM 866 N N . GLU A 1 110 ? -10.363 1.004 -15.614 1.00 91.88 110 GLU A N 1
ATOM 867 C CA . GLU A 1 110 ? -10.906 1.911 -16.620 1.00 91.88 110 GLU A CA 1
ATOM 868 C C . GLU A 1 110 ? -9.893 2.992 -17.018 1.00 91.88 110 GLU A C 1
ATOM 870 O O . GLU A 1 110 ? -9.681 3.213 -18.208 1.00 91.88 110 GLU A O 1
ATOM 875 N N . GLU A 1 111 ? -9.173 3.572 -16.057 1.00 92.31 111 GLU A N 1
ATOM 876 C CA . GLU A 1 111 ? -8.052 4.485 -16.313 1.00 92.31 111 GLU A CA 1
ATOM 877 C C . GLU A 1 111 ? -6.972 3.820 -17.173 1.00 92.31 111 GLU A C 1
ATOM 879 O O . GLU A 1 111 ? -6.558 4.378 -18.185 1.00 92.31 111 GLU A O 1
ATOM 884 N N . VAL A 1 112 ? -6.575 2.587 -16.842 1.00 94.88 112 VAL A N 1
ATOM 885 C CA . VAL A 1 112 ? -5.590 1.821 -17.624 1.00 94.88 112 VAL A CA 1
ATOM 886 C C . VAL A 1 112 ? -6.096 1.517 -19.036 1.00 94.88 112 VAL A C 1
ATOM 888 O O . VAL A 1 112 ? -5.318 1.484 -19.989 1.00 94.88 112 VAL A O 1
ATOM 891 N N . LYS A 1 113 ? -7.396 1.268 -19.222 1.00 93.25 113 LYS A N 1
ATOM 892 C CA . LYS A 1 113 ? -7.957 1.109 -20.573 1.00 93.25 113 LYS A CA 1
ATOM 893 C C . LYS A 1 113 ? -7.894 2.418 -21.351 1.00 93.25 113 LYS A C 1
ATOM 895 O O . LYS A 1 113 ? -7.544 2.387 -22.530 1.00 93.25 113 LYS A O 1
ATOM 900 N N . GLN A 1 114 ? -8.210 3.543 -20.713 1.00 92.00 114 GLN A N 1
ATOM 901 C CA . GLN A 1 114 ? -8.137 4.864 -21.336 1.00 92.00 114 GLN A CA 1
ATOM 902 C C . GLN A 1 114 ? -6.696 5.229 -21.703 1.00 92.00 114 GLN A C 1
ATOM 904 O O . GLN A 1 114 ? -6.455 5.680 -22.824 1.00 92.00 114 GLN A O 1
ATOM 909 N N . THR A 1 115 ? -5.729 4.966 -20.820 1.00 91.44 115 THR A N 1
ATOM 910 C CA . THR A 1 115 ? -4.307 5.209 -21.098 1.00 91.44 115 THR A CA 1
ATOM 911 C C . THR A 1 115 ? -3.827 4.336 -22.249 1.00 91.44 115 THR A C 1
ATOM 913 O O . THR A 1 115 ? -3.301 4.868 -23.218 1.00 91.44 115 THR A O 1
ATOM 916 N N . LYS A 1 116 ? -4.129 3.031 -22.244 1.00 93.00 116 LYS A N 1
ATOM 917 C CA . LYS A 1 116 ? -3.799 2.126 -23.360 1.00 93.00 116 LYS A CA 1
ATOM 918 C C . LYS A 1 116 ? -4.446 2.545 -24.674 1.00 93.00 116 LYS A C 1
ATOM 920 O O . LYS A 1 116 ? -3.850 2.391 -25.735 1.00 93.00 116 LYS A O 1
ATOM 925 N N . HIS A 1 117 ? -5.689 3.026 -24.640 1.00 91.19 117 HIS A N 1
ATOM 926 C CA . HIS A 1 117 ? -6.341 3.537 -25.842 1.00 91.19 117 HIS A CA 1
ATOM 927 C C . HIS A 1 117 ? -5.603 4.770 -26.372 1.00 91.19 117 HIS A C 1
ATOM 929 O O . HIS A 1 117 ? -5.367 4.870 -27.573 1.00 91.19 117 HIS A O 1
ATOM 935 N N . ARG A 1 118 ? -5.209 5.690 -25.487 1.00 92.00 118 ARG A N 1
ATOM 936 C CA . ARG A 1 118 ? -4.431 6.877 -25.844 1.00 92.00 118 ARG A CA 1
ATOM 937 C C . ARG A 1 118 ? -3.049 6.517 -26.395 1.00 92.00 118 ARG A C 1
ATOM 939 O O . ARG A 1 118 ? -2.709 6.996 -27.468 1.00 92.00 118 ARG A O 1
ATOM 946 N N . GLU A 1 119 ? -2.318 5.626 -25.733 1.00 91.12 119 GLU A N 1
ATOM 947 C CA . GLU A 1 119 ? -1.019 5.112 -26.191 1.00 91.12 119 GLU A CA 1
ATOM 948 C C . GLU A 1 119 ? -1.125 4.513 -27.595 1.00 91.12 119 GLU A C 1
ATOM 950 O O . GLU A 1 119 ? -0.336 4.851 -28.466 1.00 91.12 119 GLU A O 1
ATOM 955 N N . LYS A 1 120 ? -2.157 3.704 -27.869 1.00 91.25 120 LYS A N 1
ATOM 956 C CA . LYS A 1 120 ? -2.399 3.157 -29.216 1.00 91.25 120 LYS A CA 1
ATOM 957 C C . LYS A 1 120 ? -2.665 4.233 -30.267 1.00 91.25 120 LYS A C 1
ATOM 959 O O . LYS A 1 120 ? -2.338 4.037 -31.434 1.00 91.25 120 LYS A O 1
ATOM 964 N N . VAL A 1 121 ? -3.324 5.330 -29.897 1.00 93.12 121 VAL A N 1
ATOM 965 C CA . VAL A 1 121 ? -3.550 6.460 -30.811 1.00 93.12 121 VAL A CA 1
ATOM 966 C C . VAL A 1 121 ? -2.234 7.193 -31.078 1.00 93.12 121 VAL A C 1
ATOM 968 O O . VAL A 1 121 ? -1.939 7.497 -32.231 1.00 93.12 121 VAL A O 1
ATOM 971 N N . GLU A 1 122 ? -1.429 7.426 -30.042 1.00 90.94 122 GLU A N 1
ATOM 972 C CA . GLU A 1 122 ? -0.111 8.062 -30.148 1.00 90.94 122 GLU A CA 1
ATOM 973 C C . GLU A 1 122 ? 0.876 7.197 -30.955 1.00 90.94 122 GLU A C 1
ATOM 975 O O . GLU A 1 122 ? 1.546 7.709 -31.847 1.00 90.94 122 GLU A O 1
ATOM 980 N N . GLU A 1 123 ? 0.900 5.880 -30.733 1.00 88.62 123 GLU A N 1
ATOM 981 C CA . GLU A 1 123 ? 1.718 4.916 -31.479 1.00 88.62 123 GLU A CA 1
ATOM 982 C C . GLU A 1 123 ? 1.351 4.893 -32.966 1.00 88.62 123 GLU A C 1
ATOM 984 O O . GLU A 1 123 ? 2.234 4.939 -33.821 1.00 88.62 123 GLU A O 1
ATOM 989 N N . LYS A 1 124 ? 0.052 4.896 -33.297 1.00 90.38 124 LYS A N 1
ATOM 990 C CA . LYS A 1 124 ? -0.405 5.013 -34.691 1.00 90.38 124 LYS A CA 1
ATOM 991 C C . LYS A 1 124 ? 0.042 6.326 -35.323 1.00 90.38 124 LYS A C 1
ATOM 993 O O . LYS A 1 124 ? 0.555 6.312 -36.435 1.00 90.38 124 LYS A O 1
ATOM 998 N N . ALA A 1 125 ? -0.100 7.445 -34.612 1.00 91.75 125 ALA A N 1
ATOM 999 C CA . ALA A 1 125 ? 0.339 8.746 -35.110 1.00 91.75 125 ALA A CA 1
ATOM 1000 C C . ALA A 1 125 ? 1.860 8.794 -35.335 1.00 91.75 125 ALA A C 1
ATOM 1002 O O . ALA A 1 125 ? 2.319 9.359 -36.328 1.00 91.75 125 ALA A O 1
ATOM 1003 N N . TRP A 1 126 ? 2.641 8.182 -34.442 1.00 88.94 126 TRP A N 1
ATOM 1004 C CA . TRP A 1 126 ? 4.090 8.065 -34.590 1.00 88.94 126 TRP A CA 1
ATOM 1005 C C . TRP A 1 126 ? 4.471 7.156 -35.765 1.00 88.94 126 TRP A C 1
ATOM 1007 O O . TRP A 1 126 ? 5.326 7.523 -36.570 1.00 88.94 126 TRP A O 1
ATOM 1017 N N . GLY A 1 127 ? 3.783 6.023 -35.925 1.00 88.94 127 GLY A N 1
ATOM 1018 C CA . GLY A 1 127 ? 3.930 5.130 -37.074 1.00 88.94 127 GLY A CA 1
ATOM 1019 C C . GLY A 1 127 ? 3.624 5.825 -38.404 1.00 88.94 127 GLY A C 1
ATOM 1020 O O . GLY A 1 127 ? 4.412 5.719 -39.340 1.00 88.94 127 GLY A O 1
ATOM 1021 N N . ASP A 1 128 ? 2.544 6.607 -38.474 1.00 90.50 128 ASP A N 1
ATOM 1022 C CA . ASP A 1 128 ? 2.178 7.385 -39.664 1.00 90.50 128 ASP A CA 1
ATOM 1023 C C . ASP A 1 128 ? 3.233 8.454 -39.999 1.00 90.50 128 ASP A C 1
ATOM 1025 O O . ASP A 1 128 ? 3.560 8.670 -41.169 1.00 90.50 128 ASP A O 1
ATOM 1029 N N . GLN A 1 129 ? 3.793 9.125 -38.986 1.00 86.94 129 GLN A N 1
ATOM 1030 C CA . GLN A 1 129 ? 4.882 10.090 -39.174 1.00 86.94 129 GLN A CA 1
ATOM 1031 C C . GLN A 1 129 ? 6.164 9.412 -39.667 1.00 86.94 129 GLN A C 1
ATOM 1033 O O . GLN A 1 129 ? 6.777 9.897 -40.619 1.00 86.94 129 GLN A O 1
ATOM 1038 N N . ALA A 1 130 ? 6.544 8.282 -39.067 1.00 89.81 130 ALA A N 1
ATOM 1039 C CA . ALA A 1 130 ? 7.702 7.501 -39.488 1.00 89.81 130 ALA A CA 1
ATOM 1040 C C . ALA A 1 130 ? 7.540 6.986 -40.926 1.00 89.81 130 ALA A C 1
ATOM 1042 O O . ALA A 1 130 ? 8.475 7.066 -41.721 1.00 89.81 130 ALA A O 1
ATOM 1043 N N . PHE A 1 131 ? 6.338 6.533 -41.293 1.00 88.38 131 PHE A N 1
ATOM 1044 C CA . PHE A 1 131 ? 6.022 6.100 -42.651 1.00 88.38 131 PHE A CA 1
ATOM 1045 C C . PHE A 1 131 ? 6.146 7.245 -43.666 1.00 88.38 131 PHE A C 1
ATOM 1047 O O . PHE A 1 131 ? 6.777 7.075 -44.708 1.00 88.38 131 PHE A O 1
ATOM 1054 N N . ARG A 1 132 ? 5.622 8.439 -43.354 1.00 90.38 132 ARG A N 1
ATOM 1055 C CA . ARG A 1 132 ? 5.790 9.630 -44.208 1.00 90.38 132 ARG A CA 1
ATOM 1056 C C . ARG A 1 132 ? 7.255 10.038 -44.344 1.00 90.38 132 ARG A C 1
ATOM 1058 O O . ARG A 1 132 ? 7.694 10.343 -45.446 1.00 90.38 132 ARG A O 1
ATOM 1065 N N . ALA A 1 133 ? 8.017 10.012 -43.253 1.00 89.25 133 ALA A N 1
ATOM 1066 C CA . ALA A 1 133 ? 9.445 10.319 -43.283 1.00 89.25 133 ALA A CA 1
ATOM 1067 C C . ALA A 1 133 ? 10.232 9.310 -44.139 1.00 89.25 133 ALA A C 1
ATOM 1069 O O . ALA A 1 133 ? 11.114 9.710 -44.896 1.00 89.25 133 ALA A O 1
ATOM 1070 N N . ALA A 1 134 ? 9.886 8.021 -44.068 1.00 89.44 134 ALA A N 1
ATOM 1071 C CA . ALA A 1 134 ? 10.475 6.987 -44.915 1.00 89.44 134 ALA A CA 1
ATOM 1072 C C . ALA A 1 134 ? 10.148 7.210 -46.401 1.00 89.44 134 ALA A C 1
ATOM 1074 O O . ALA A 1 134 ? 11.050 7.134 -47.233 1.00 89.44 134 ALA A O 1
ATOM 1075 N N . GLN A 1 135 ? 8.897 7.555 -46.728 1.00 88.38 135 GLN A N 1
ATOM 1076 C CA . GLN A 1 135 ? 8.510 7.903 -48.099 1.00 88.38 135 GLN A CA 1
ATOM 1077 C C . GLN A 1 135 ? 9.271 9.125 -48.619 1.00 88.38 135 GLN A C 1
ATOM 1079 O O . GLN A 1 135 ? 9.787 9.095 -49.730 1.00 88.38 135 GLN A O 1
ATOM 1084 N N . GLU A 1 136 ? 9.387 10.192 -47.829 1.00 87.88 136 GLU A N 1
ATOM 1085 C CA . GLU A 1 136 ? 10.147 11.384 -48.225 1.00 87.88 136 GLU A CA 1
ATOM 1086 C C . GLU A 1 136 ? 11.639 11.071 -48.414 1.00 87.88 136 GLU A C 1
ATOM 1088 O O . GLU A 1 136 ? 12.245 11.508 -49.392 1.00 87.88 136 GLU A O 1
ATOM 1093 N N . HIS A 1 137 ? 12.229 10.241 -47.549 1.00 85.25 137 HIS A N 1
ATOM 1094 C CA . HIS A 1 137 ? 13.606 9.781 -47.726 1.00 85.25 137 HIS A CA 1
ATOM 1095 C C . HIS A 1 137 ? 13.777 8.966 -49.018 1.00 85.25 137 HIS A C 1
ATOM 1097 O O . HIS A 1 137 ? 14.750 9.157 -49.746 1.00 85.25 137 HIS A O 1
ATOM 1103 N N . GLU A 1 138 ? 12.835 8.077 -49.336 1.00 86.81 138 GLU A N 1
ATOM 1104 C CA . GLU A 1 138 ? 12.849 7.312 -50.585 1.00 86.81 138 GLU A CA 1
ATOM 1105 C C . GLU A 1 138 ? 12.736 8.227 -51.813 1.00 86.81 138 GLU A C 1
ATOM 1107 O O . GLU A 1 138 ? 13.491 8.061 -52.771 1.00 86.81 138 GLU A O 1
ATOM 1112 N N . ARG A 1 139 ? 11.871 9.249 -51.767 1.00 88.00 139 ARG A N 1
ATOM 1113 C CA . ARG A 1 139 ? 11.747 10.256 -52.836 1.00 88.00 139 ARG A CA 1
ATOM 1114 C C . ARG A 1 139 ? 13.055 11.008 -53.056 1.00 88.00 139 ARG A C 1
ATOM 1116 O O . ARG A 1 139 ? 13.511 11.098 -54.192 1.00 88.00 139 ARG A O 1
ATOM 1123 N N . ILE A 1 140 ? 13.696 11.462 -51.979 1.00 89.75 140 ILE A N 1
ATOM 1124 C CA . ILE A 1 140 ? 14.997 12.141 -52.038 1.00 89.75 140 ILE A CA 1
ATOM 1125 C C . ILE A 1 140 ? 16.072 11.222 -52.639 1.00 89.75 140 ILE A C 1
ATOM 1127 O O . ILE A 1 140 ? 16.885 11.662 -53.452 1.00 89.75 140 ILE A O 1
ATOM 1131 N N . GLU A 1 141 ? 16.098 9.941 -52.270 1.00 85.19 141 GLU A N 1
ATOM 1132 C CA . GLU A 1 141 ? 17.047 8.974 -52.836 1.00 85.19 141 GLU A CA 1
ATOM 1133 C C . GLU A 1 141 ? 16.801 8.721 -54.331 1.00 85.19 141 GLU A C 1
ATOM 1135 O O . GLU A 1 141 ? 17.754 8.643 -55.111 1.00 85.19 141 GLU A O 1
ATOM 1140 N N . VAL A 1 142 ? 15.540 8.650 -54.762 1.00 90.12 142 VAL A N 1
ATOM 1141 C CA . VAL A 1 142 ? 15.184 8.545 -56.184 1.00 90.12 142 VAL A CA 1
ATOM 1142 C C . VAL A 1 142 ? 15.601 9.803 -56.951 1.00 90.12 142 VAL A C 1
ATOM 1144 O O . VAL A 1 142 ? 16.220 9.683 -58.008 1.00 90.12 142 VAL A O 1
ATOM 1147 N N . GLU A 1 143 ? 15.351 10.999 -56.416 1.00 88.25 143 GLU A N 1
ATOM 1148 C CA . GLU A 1 143 ? 15.784 12.263 -57.027 1.00 88.25 143 GLU A CA 1
ATOM 1149 C C . GLU A 1 143 ? 17.309 12.355 -57.144 1.00 88.25 143 GLU A C 1
ATOM 1151 O O . GLU A 1 143 ? 17.825 12.708 -58.205 1.00 88.25 143 GLU A O 1
ATOM 1156 N N . LYS A 1 144 ? 18.058 11.958 -56.105 1.00 87.69 144 LYS A N 1
ATOM 1157 C CA . LYS A 1 144 ? 19.527 11.882 -56.168 1.00 87.69 144 LYS A CA 1
ATOM 1158 C C . LYS A 1 144 ? 19.999 10.926 -57.261 1.00 87.69 144 LYS A C 1
ATOM 1160 O O . LYS A 1 144 ? 20.939 11.256 -57.983 1.00 87.69 144 LYS A O 1
ATOM 1165 N N . ARG A 1 145 ? 19.362 9.756 -57.399 1.00 86.75 145 ARG A N 1
ATOM 1166 C CA . ARG A 1 145 ? 19.688 8.781 -58.454 1.00 86.75 145 ARG A CA 1
ATOM 1167 C C . ARG A 1 145 ? 19.418 9.346 -59.845 1.00 86.75 145 ARG A C 1
ATOM 1169 O O . ARG A 1 145 ? 20.259 9.188 -60.726 1.00 86.75 145 ARG A O 1
ATOM 1176 N N . LEU A 1 146 ? 18.289 10.027 -60.040 1.00 88.38 146 LEU A N 1
ATOM 1177 C CA . LEU A 1 146 ? 17.967 10.684 -61.309 1.00 88.38 146 LEU A CA 1
ATOM 1178 C C . LEU A 1 146 ? 18.968 11.801 -61.625 1.00 88.38 146 LEU A C 1
ATOM 1180 O O . LEU A 1 146 ? 19.530 11.815 -62.716 1.00 88.38 146 LEU A O 1
ATOM 1184 N N . ALA A 1 147 ? 19.298 12.652 -60.652 1.00 87.94 147 ALA A N 1
ATOM 1185 C CA . ALA A 1 147 ? 20.296 13.706 -60.821 1.00 87.94 147 ALA A CA 1
ATOM 1186 C C . ALA A 1 147 ? 21.696 13.149 -61.141 1.00 87.94 147 ALA A C 1
ATOM 1188 O O . ALA A 1 147 ? 22.437 13.732 -61.930 1.00 87.94 147 ALA A O 1
ATOM 1189 N N . GLN A 1 148 ? 22.081 12.008 -60.558 1.00 84.88 148 GLN A N 1
ATOM 1190 C CA . GLN A 1 148 ? 23.319 11.310 -60.920 1.00 84.88 148 GLN A CA 1
ATOM 1191 C C . GLN A 1 148 ? 23.279 10.791 -62.362 1.00 84.88 148 GLN A C 1
ATOM 1193 O O . GLN A 1 148 ? 24.259 10.941 -63.086 1.00 84.88 148 GLN A O 1
ATOM 1198 N N . GLN A 1 149 ? 22.154 10.216 -62.799 1.00 83.44 149 GLN A N 1
ATOM 1199 C CA . GLN A 1 149 ? 21.989 9.767 -64.183 1.00 83.44 149 GLN A CA 1
ATOM 1200 C C . GLN A 1 149 ? 22.042 10.930 -65.178 1.00 83.44 149 GLN A C 1
ATOM 1202 O O . GLN A 1 149 ? 22.675 10.799 -66.222 1.00 83.44 149 GLN A O 1
ATOM 1207 N N . GLU A 1 150 ? 21.427 12.067 -64.861 1.00 85.88 150 GLU A N 1
ATOM 1208 C CA . GLU A 1 150 ? 21.492 13.271 -65.696 1.00 85.88 150 GLU A CA 1
ATOM 1209 C C . GLU A 1 150 ? 22.914 13.827 -65.787 1.00 85.88 150 GLU A C 1
ATOM 1211 O O . GLU A 1 150 ? 23.368 14.144 -66.884 1.00 85.88 150 GLU A O 1
ATOM 1216 N N . LYS A 1 151 ? 23.659 13.864 -64.674 1.00 86.31 151 LYS A N 1
ATOM 1217 C CA . LYS A 1 151 ? 25.080 14.248 -64.682 1.00 86.31 151 LYS A CA 1
ATOM 1218 C C . LYS A 1 151 ? 25.916 13.328 -65.566 1.00 86.31 151 LYS A C 1
ATOM 1220 O O . LYS A 1 151 ? 26.662 13.818 -66.404 1.00 86.31 151 LYS A O 1
ATOM 1225 N N . LEU A 1 152 ? 25.739 12.012 -65.440 1.00 86.44 152 LEU A N 1
ATOM 1226 C CA . LEU A 1 152 ? 26.437 11.035 -66.281 1.00 86.44 152 LEU A CA 1
ATOM 1227 C C . LEU A 1 152 ? 26.086 11.199 -67.766 1.00 86.44 152 LEU A C 1
ATOM 1229 O O . LEU A 1 152 ? 26.962 11.072 -68.617 1.00 86.44 152 LEU A O 1
ATOM 1233 N N . ARG A 1 153 ? 24.823 11.500 -68.096 1.00 86.38 153 ARG A N 1
ATOM 1234 C CA . ARG A 1 153 ? 24.409 11.794 -69.478 1.00 86.38 153 ARG A CA 1
ATOM 1235 C C . ARG A 1 153 ? 25.061 13.070 -70.002 1.00 86.38 153 ARG A C 1
ATOM 1237 O O . ARG A 1 153 ? 25.605 13.048 -71.099 1.00 86.38 153 ARG A O 1
ATOM 1244 N N . ALA A 1 154 ? 25.079 14.140 -69.211 1.00 85.62 154 ALA A N 1
ATOM 1245 C CA . ALA A 1 154 ? 25.741 15.389 -69.582 1.00 85.62 154 ALA A CA 1
ATOM 1246 C C . ALA A 1 154 ? 27.257 15.199 -69.786 1.00 85.62 154 ALA A C 1
ATOM 1248 O O . ALA A 1 154 ? 27.830 15.723 -70.739 1.00 85.62 154 ALA A O 1
ATOM 1249 N N . GLU A 1 155 ? 27.909 14.398 -68.936 1.00 83.25 155 GLU A N 1
ATOM 1250 C CA . GLU A 1 155 ? 29.318 14.017 -69.096 1.00 83.25 155 GLU A CA 1
ATOM 1251 C C . GLU A 1 155 ? 29.551 13.213 -70.387 1.00 83.25 155 GLU A C 1
ATOM 1253 O O . GLU A 1 155 ? 30.508 13.478 -71.116 1.00 83.25 155 GLU A O 1
ATOM 1258 N N . GLN A 1 156 ? 28.663 12.268 -70.717 1.00 81.31 156 GLN A N 1
ATOM 1259 C CA . GLN A 1 156 ? 28.722 11.510 -71.973 1.00 81.31 156 GLN A CA 1
ATOM 1260 C C . GLN A 1 156 ? 28.551 12.413 -73.201 1.00 81.31 156 GLN A C 1
ATOM 1262 O O . GLN A 1 156 ? 29.315 12.292 -74.157 1.00 81.31 156 GLN A O 1
ATOM 1267 N N . GLU A 1 157 ? 27.589 13.335 -73.178 1.00 82.81 157 GLU A N 1
ATOM 1268 C CA . GLU A 1 157 ? 27.367 14.301 -74.259 1.00 82.81 157 GLU A CA 1
ATOM 1269 C C . GLU A 1 157 ? 28.585 15.212 -74.462 1.00 82.81 157 GLU A C 1
ATOM 1271 O O . GLU A 1 157 ? 29.021 15.408 -75.599 1.00 82.81 157 GLU A O 1
ATOM 1276 N N . ALA A 1 158 ? 29.201 15.694 -73.379 1.00 84.69 158 ALA A N 1
ATOM 1277 C CA . ALA A 1 158 ? 30.420 16.497 -73.444 1.00 84.69 158 ALA A CA 1
ATOM 1278 C C . ALA A 1 158 ? 31.609 15.713 -74.036 1.00 84.69 158 ALA A C 1
ATOM 1280 O O . ALA A 1 158 ? 32.353 16.240 -74.866 1.00 84.69 158 ALA A O 1
ATOM 1281 N N . LEU A 1 159 ? 31.776 14.437 -73.668 1.00 84.31 159 LEU A N 1
ATOM 1282 C CA . LEU A 1 159 ? 32.811 13.570 -74.246 1.00 84.31 159 LEU A CA 1
ATOM 1283 C C . LEU A 1 159 ? 32.583 13.317 -75.743 1.00 84.31 159 LEU A C 1
ATOM 1285 O O . LEU A 1 159 ? 33.539 13.321 -76.522 1.00 84.31 159 LEU A O 1
ATOM 1289 N N . LEU A 1 160 ? 31.329 13.129 -76.161 1.00 84.62 160 LEU A N 1
ATOM 1290 C CA . LEU A 1 160 ? 30.976 12.969 -77.573 1.00 84.62 160 LEU A CA 1
ATOM 1291 C C . LEU A 1 160 ? 31.253 14.244 -78.378 1.00 84.62 160 LEU A C 1
ATOM 1293 O O . LEU A 1 160 ? 31.770 14.153 -79.492 1.00 84.62 160 LEU A O 1
ATOM 1297 N N . GLN A 1 161 ? 30.980 15.423 -77.813 1.00 83.50 161 GLN A N 1
ATOM 1298 C CA . GLN A 1 161 ? 31.329 16.705 -78.433 1.00 83.50 161 GLN A CA 1
ATOM 1299 C C . GLN A 1 161 ? 32.845 16.852 -78.605 1.00 83.50 161 GLN A C 1
ATOM 1301 O O . GLN A 1 161 ? 33.303 17.125 -79.712 1.00 83.50 161 GLN A O 1
ATOM 1306 N N . GLN A 1 162 ? 33.639 16.553 -77.571 1.00 80.50 162 GLN A N 1
ATOM 1307 C CA . GLN A 1 162 ? 35.106 16.572 -77.672 1.00 80.50 162 GLN A CA 1
ATOM 1308 C C . GLN A 1 162 ? 35.639 15.578 -78.717 1.00 80.50 162 GLN A C 1
ATOM 1310 O O . GLN A 1 162 ? 36.608 15.863 -79.425 1.00 80.50 162 GLN A O 1
ATOM 1315 N N . ALA A 1 163 ? 35.017 14.402 -78.839 1.00 78.69 163 ALA A N 1
ATOM 1316 C CA . ALA A 1 163 ? 35.368 13.425 -79.866 1.00 78.69 163 ALA A CA 1
ATOM 1317 C C . ALA A 1 163 ? 35.027 13.929 -81.279 1.00 78.69 163 ALA A C 1
ATOM 1319 O O . ALA A 1 163 ? 35.835 13.764 -82.196 1.00 78.69 163 ALA A O 1
ATOM 1320 N N . ALA A 1 164 ? 33.874 14.582 -81.454 1.00 84.75 164 ALA A N 1
ATOM 1321 C CA . ALA A 1 164 ? 33.469 15.190 -82.718 1.00 84.75 164 ALA A CA 1
ATOM 1322 C C . ALA A 1 164 ? 34.398 16.349 -83.122 1.00 84.75 164 ALA A C 1
ATOM 1324 O O . ALA A 1 164 ? 34.822 16.417 -84.276 1.00 84.75 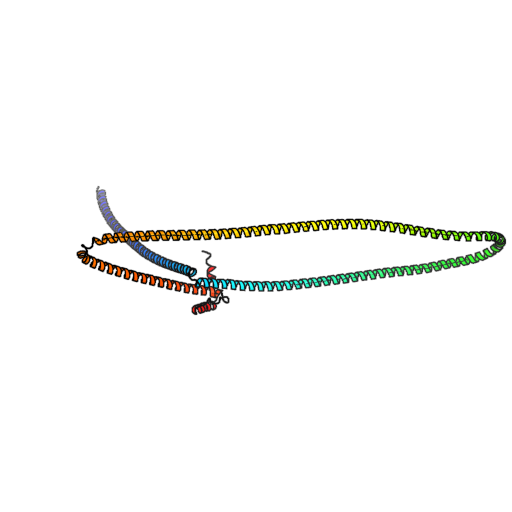164 ALA A O 1
ATOM 1325 N N . GLU A 1 165 ? 34.784 17.205 -82.174 1.00 83.31 165 GLU A N 1
ATOM 1326 C CA . GLU A 1 165 ? 35.761 18.280 -82.383 1.00 83.31 165 GLU A CA 1
ATOM 1327 C C . GLU A 1 165 ? 37.133 17.728 -82.791 1.00 83.31 165 GLU A C 1
ATOM 1329 O O . GLU A 1 165 ? 37.725 18.194 -83.767 1.00 83.31 165 GLU A O 1
ATOM 1334 N N . ARG A 1 166 ? 37.620 16.676 -82.115 1.00 78.81 166 ARG A N 1
ATOM 1335 C CA . ARG A 1 166 ? 38.863 15.986 -82.502 1.00 78.81 166 ARG A CA 1
ATOM 1336 C C . ARG A 1 166 ? 38.775 15.377 -83.898 1.00 78.81 166 ARG A C 1
ATOM 1338 O O . ARG A 1 166 ? 39.728 15.492 -84.665 1.00 78.81 166 ARG A O 1
ATOM 1345 N N . ALA A 1 167 ? 37.654 14.750 -84.244 1.00 81.31 167 ALA A N 1
ATOM 1346 C CA . ALA A 1 167 ? 37.445 14.183 -85.574 1.00 81.31 167 ALA A CA 1
ATOM 1347 C C . ALA A 1 167 ? 37.411 15.274 -86.660 1.00 81.31 167 ALA A C 1
ATOM 1349 O O . ALA A 1 167 ? 37.988 15.093 -87.732 1.00 81.31 167 ALA A O 1
ATOM 1350 N N . ALA A 1 168 ? 36.791 16.425 -86.385 1.00 83.00 168 ALA A N 1
ATOM 1351 C CA . ALA A 1 168 ? 36.795 17.575 -87.288 1.00 83.00 168 ALA A CA 1
ATOM 1352 C C . ALA A 1 168 ? 38.208 18.157 -87.467 1.00 83.00 168 ALA A C 1
ATOM 1354 O O . ALA A 1 168 ? 38.628 18.402 -88.598 1.00 83.00 168 ALA A O 1
ATOM 1355 N N . ALA A 1 169 ? 38.977 18.290 -86.382 1.00 81.56 169 ALA A N 1
ATOM 1356 C CA . ALA A 1 169 ? 40.373 18.722 -86.439 1.00 81.56 169 ALA A CA 1
ATOM 1357 C C . ALA A 1 169 ? 41.244 17.752 -87.257 1.00 81.56 169 ALA A C 1
ATOM 1359 O O . ALA A 1 169 ? 42.051 18.187 -88.076 1.00 81.56 169 ALA A O 1
ATOM 1360 N N . GLN A 1 170 ? 41.041 16.439 -87.101 1.00 79.19 170 GLN A N 1
ATOM 1361 C CA . GLN A 1 170 ? 41.724 15.427 -87.912 1.00 79.19 170 GLN A CA 1
ATOM 1362 C C . GLN A 1 170 ? 41.366 15.529 -89.398 1.00 79.19 170 GLN A C 1
ATOM 1364 O O . GLN A 1 170 ? 42.252 15.386 -90.236 1.00 79.19 170 GLN A O 1
ATOM 1369 N N . ARG A 1 171 ? 40.102 15.807 -89.745 1.00 78.81 171 ARG A N 1
ATOM 1370 C CA . ARG A 1 171 ? 39.690 16.024 -91.143 1.00 78.81 171 ARG A CA 1
ATOM 1371 C C . ARG A 1 171 ? 40.367 17.249 -91.752 1.00 78.81 171 ARG A C 1
ATOM 1373 O O . ARG A 1 171 ? 40.919 17.143 -92.840 1.00 78.81 171 ARG A O 1
ATOM 1380 N N . LEU A 1 172 ? 40.398 18.370 -91.030 1.00 81.88 172 LEU A N 1
ATOM 1381 C CA . LEU A 1 172 ? 41.097 19.581 -91.476 1.00 81.88 172 LEU A CA 1
ATOM 1382 C C . LEU A 1 172 ? 42.601 19.328 -91.668 1.00 81.88 172 LEU A C 1
ATOM 1384 O O . LEU A 1 172 ? 43.168 19.741 -92.677 1.00 81.88 172 LEU A O 1
ATOM 1388 N N . ALA A 1 173 ? 43.234 18.592 -90.750 1.00 81.25 173 ALA A N 1
ATOM 1389 C CA . ALA A 1 173 ? 44.638 18.202 -90.876 1.00 81.25 173 ALA A CA 1
ATOM 1390 C C . ALA A 1 173 ? 44.884 17.277 -92.084 1.00 81.25 173 ALA A C 1
ATOM 1392 O O . ALA A 1 173 ? 45.878 17.433 -92.790 1.00 81.25 173 ALA A O 1
ATOM 1393 N N . GLN A 1 174 ? 43.970 16.343 -92.369 1.00 79.75 174 GLN A N 1
ATOM 1394 C CA . GLN A 1 174 ? 44.044 15.490 -93.561 1.00 79.75 174 GLN A CA 1
ATOM 1395 C C . GLN A 1 174 ? 43.888 16.296 -94.856 1.00 79.75 174 GLN A C 1
ATOM 1397 O O . GLN A 1 174 ? 44.609 16.049 -95.820 1.00 79.75 174 GLN A O 1
ATOM 1402 N N . GLU A 1 175 ? 42.982 17.272 -94.893 1.00 82.38 175 GLU A N 1
ATOM 1403 C CA . GLU A 1 175 ? 42.818 18.162 -96.048 1.00 82.38 175 GLU A CA 1
ATOM 1404 C C . GLU A 1 175 ? 44.064 19.022 -96.292 1.00 82.38 175 GLU A C 1
ATOM 1406 O O . GLU A 1 175 ? 44.480 19.183 -97.442 1.00 82.38 175 GLU A O 1
ATOM 1411 N N . GLN A 1 176 ? 44.686 19.530 -95.224 1.00 78.75 176 GLN A N 1
ATOM 1412 C CA . GLN A 1 176 ? 45.962 20.246 -95.300 1.00 78.75 176 GLN A CA 1
ATOM 1413 C C . GLN A 1 176 ? 47.080 19.338 -95.816 1.00 78.75 176 GLN A C 1
ATOM 1415 O O . GLN A 1 176 ? 47.739 19.695 -96.788 1.00 78.75 176 GLN A O 1
ATOM 1420 N N . TYR A 1 177 ? 47.213 18.125 -95.273 1.00 80.19 177 TYR A N 1
ATOM 1421 C CA . TYR A 1 177 ? 48.184 17.139 -95.752 1.00 80.19 177 TYR A CA 1
ATOM 1422 C C . TYR A 1 177 ? 47.990 16.799 -97.236 1.00 80.19 177 TYR A C 1
ATOM 1424 O O . TYR A 1 177 ? 48.955 16.688 -97.985 1.00 80.19 177 TYR A O 1
ATOM 1432 N N . LEU A 1 178 ? 46.745 16.659 -97.704 1.00 82.06 178 LEU A N 1
ATOM 1433 C CA . LEU A 1 178 ? 46.462 16.400 -99.118 1.00 82.06 178 LEU A CA 1
ATOM 1434 C C . LEU A 1 178 ? 46.787 17.600 -100.019 1.00 82.06 178 LEU A C 1
ATOM 1436 O O . LEU A 1 178 ? 47.144 17.393 -101.180 1.00 82.06 178 LEU A O 1
ATOM 1440 N N . ARG A 1 179 ? 46.666 18.839 -99.522 1.00 80.38 179 ARG A N 1
ATOM 1441 C CA . ARG A 1 179 ? 47.136 20.038 -100.237 1.00 80.38 179 ARG A CA 1
ATOM 1442 C C . ARG A 1 179 ? 48.656 20.068 -100.315 1.00 80.38 179 ARG A C 1
ATOM 1444 O O . ARG A 1 179 ? 49.180 20.146 -101.420 1.00 80.38 179 ARG A O 1
ATOM 1451 N N . GLU A 1 180 ? 49.335 19.910 -99.183 1.00 78.94 180 GLU A N 1
ATOM 1452 C CA . GLU A 1 180 ? 50.799 19.859 -99.117 1.00 78.94 180 GLU A CA 1
ATOM 1453 C C . GLU A 1 180 ? 51.349 18.731 -99.992 1.00 78.94 180 GLU A C 1
ATOM 1455 O O . GLU A 1 180 ? 52.288 18.939 -100.749 1.00 78.94 180 GLU A O 1
ATOM 1460 N N . LYS A 1 181 ? 50.711 17.556 -99.991 1.00 81.69 181 LYS A N 1
ATOM 1461 C CA . LYS A 1 181 ? 51.085 16.447 -100.871 1.00 81.69 181 LYS A CA 1
ATOM 1462 C C . LYS A 1 181 ? 50.975 16.822 -102.349 1.00 81.69 181 LYS A C 1
ATOM 1464 O O . LYS A 1 181 ? 51.885 16.515 -103.102 1.00 81.69 181 LYS A O 1
ATOM 1469 N N . LYS A 1 182 ? 49.905 17.503 -102.774 1.00 78.81 182 LYS A N 1
ATOM 1470 C CA . LYS A 1 182 ? 49.769 17.971 -104.167 1.00 78.81 182 LYS A CA 1
ATOM 1471 C C . LYS A 1 182 ? 50.837 19.001 -104.537 1.00 78.81 182 LYS A C 1
ATOM 1473 O O . LYS A 1 182 ? 51.305 19.002 -105.671 1.00 78.81 182 LYS A O 1
ATOM 1478 N N . GLU A 1 183 ? 51.214 19.868 -103.602 1.00 77.62 183 GLU A N 1
ATOM 1479 C CA . GLU A 1 183 ? 52.298 20.837 -103.792 1.00 77.62 183 GLU A CA 1
ATOM 1480 C C . GLU A 1 183 ? 53.661 20.138 -103.885 1.00 77.62 183 GLU A C 1
ATOM 1482 O O . GLU A 1 183 ? 54.444 20.437 -104.785 1.00 77.62 183 GLU A O 1
ATOM 1487 N N . VAL A 1 184 ? 53.913 19.145 -103.027 1.00 73.44 184 VAL A N 1
ATOM 1488 C CA . VAL A 1 184 ? 55.113 18.299 -103.063 1.00 73.44 184 VAL A CA 1
ATOM 1489 C C . VAL A 1 184 ? 55.168 17.473 -104.348 1.00 73.44 184 VAL A C 1
ATOM 1491 O O . VAL A 1 184 ? 56.207 17.446 -104.997 1.00 73.44 184 VAL A O 1
ATOM 1494 N N . ASP A 1 185 ? 54.061 16.869 -104.778 1.00 77.31 185 ASP A N 1
ATOM 1495 C CA . ASP A 1 185 ? 53.972 16.116 -106.034 1.00 77.31 185 ASP A CA 1
ATOM 1496 C C . ASP A 1 185 ? 54.237 17.029 -107.251 1.00 77.31 185 ASP A C 1
ATOM 1498 O O . ASP A 1 185 ? 54.871 16.606 -108.216 1.00 77.31 185 ASP A O 1
ATOM 1502 N N . ALA A 1 186 ? 53.834 18.305 -107.199 1.00 77.31 186 ALA A N 1
ATOM 1503 C CA . ALA A 1 186 ? 54.162 19.295 -108.229 1.00 77.31 186 ALA A CA 1
ATOM 1504 C C . ALA A 1 186 ? 55.653 19.684 -108.232 1.00 77.31 186 ALA A C 1
ATOM 1506 O O . ALA A 1 186 ? 56.224 19.926 -109.297 1.00 77.31 186 ALA A O 1
ATOM 1507 N N . VAL A 1 187 ? 56.300 19.721 -107.061 1.00 73.44 187 VAL A N 1
ATOM 1508 C CA . VAL A 1 187 ? 57.762 19.870 -106.956 1.00 73.44 187 VAL A CA 1
ATOM 1509 C C . VAL A 1 187 ? 58.462 18.628 -107.506 1.00 73.44 187 VAL A C 1
ATOM 1511 O O . VAL A 1 187 ? 59.392 18.772 -108.290 1.00 73.44 187 VAL A O 1
ATOM 1514 N N . ILE A 1 188 ? 57.990 17.421 -107.181 1.00 71.88 188 ILE A N 1
ATOM 1515 C CA . ILE A 1 188 ? 58.537 16.164 -107.714 1.00 71.88 188 ILE A CA 1
ATOM 1516 C C . ILE A 1 188 ? 58.395 16.116 -109.239 1.00 71.88 188 ILE A C 1
ATOM 1518 O O . ILE A 1 188 ? 59.335 15.718 -109.913 1.00 71.88 188 ILE A O 1
ATOM 1522 N N . ALA A 1 189 ? 57.271 16.567 -109.801 1.00 76.25 189 ALA A N 1
ATOM 1523 C CA . ALA A 1 189 ? 57.092 16.647 -111.250 1.00 76.25 189 ALA A CA 1
ATOM 1524 C C . ALA A 1 189 ? 58.094 17.615 -111.910 1.00 76.25 189 ALA A C 1
ATOM 1526 O O . ALA A 1 189 ? 58.659 17.282 -112.948 1.00 76.25 189 ALA A O 1
ATOM 1527 N N . LYS A 1 190 ? 58.374 18.768 -111.282 1.00 71.06 190 LYS A N 1
ATOM 1528 C CA . LYS A 1 190 ? 59.434 19.689 -111.734 1.00 71.06 190 LYS A CA 1
ATOM 1529 C C . LYS A 1 190 ? 60.826 19.069 -111.630 1.00 71.06 190 LYS A C 1
ATOM 1531 O O . LYS A 1 190 ? 61.609 19.204 -112.559 1.00 71.06 190 LYS A O 1
ATOM 1536 N N . VAL A 1 191 ? 61.110 18.348 -110.544 1.00 70.50 191 VAL A N 1
ATOM 1537 C CA . VAL A 1 191 ? 62.375 17.616 -110.375 1.00 70.50 191 VAL A CA 1
ATOM 1538 C C . VAL A 1 191 ? 62.511 16.519 -111.428 1.00 70.50 191 VAL A C 1
ATOM 1540 O O . VAL A 1 191 ? 63.583 16.356 -111.980 1.00 70.50 191 VAL A O 1
ATOM 1543 N N . GLN A 1 192 ? 61.437 15.810 -111.783 1.00 72.12 192 GLN A N 1
ATOM 1544 C CA . GLN A 1 192 ? 61.464 14.803 -112.849 1.00 72.12 192 GLN A CA 1
ATOM 1545 C C . GLN A 1 192 ? 61.690 15.413 -114.242 1.00 72.12 192 GLN A C 1
ATOM 1547 O O . GLN A 1 192 ? 62.323 14.786 -115.092 1.00 72.12 192 GLN A O 1
ATOM 1552 N N . GLU A 1 193 ? 61.189 16.625 -114.487 1.00 70.50 193 GLU A N 1
ATOM 1553 C CA . GLU A 1 193 ? 61.432 17.377 -115.723 1.00 70.50 193 GLU A CA 1
ATOM 1554 C C . GLU A 1 193 ? 62.890 17.870 -115.805 1.00 70.50 193 GLU A C 1
ATOM 1556 O O . GLU A 1 193 ? 63.539 17.722 -116.843 1.00 70.50 193 GLU A O 1
ATOM 1561 N N . GLU A 1 194 ? 63.441 18.359 -114.689 1.00 67.19 194 GLU A N 1
ATOM 1562 C CA . GLU A 1 194 ? 64.864 18.692 -114.549 1.00 67.19 194 GLU A CA 1
ATOM 1563 C C . GLU A 1 194 ? 65.755 17.442 -114.674 1.00 67.19 194 GLU A C 1
ATOM 1565 O O . GLU A 1 194 ? 66.729 17.456 -115.426 1.00 67.19 194 GLU A O 1
ATOM 1570 N N . ASP A 1 195 ? 65.369 16.323 -114.054 1.00 67.19 195 ASP A N 1
ATOM 1571 C CA . ASP A 1 195 ? 66.052 15.032 -114.150 1.00 67.19 195 ASP A CA 1
ATOM 1572 C C . ASP A 1 195 ? 66.023 14.480 -115.581 1.00 67.19 195 ASP A C 1
ATOM 1574 O O . ASP A 1 195 ? 66.994 13.858 -115.998 1.00 67.19 195 ASP A O 1
ATOM 1578 N N . TYR A 1 196 ? 64.968 14.709 -116.375 1.00 67.31 196 TYR A N 1
ATOM 1579 C CA . TYR A 1 196 ? 64.921 14.313 -117.792 1.00 67.31 196 TYR A CA 1
ATOM 1580 C C . TYR A 1 196 ? 65.937 15.098 -118.640 1.00 67.31 196 TYR A C 1
ATOM 1582 O O . TYR A 1 196 ? 66.638 14.511 -119.476 1.00 67.31 196 TYR A O 1
ATOM 1590 N N . LEU A 1 197 ? 66.072 16.405 -118.391 1.00 68.19 197 LEU A N 1
ATOM 1591 C CA . LEU A 1 197 ? 67.077 17.262 -119.031 1.00 68.19 197 LEU A CA 1
ATOM 1592 C C . LEU A 1 197 ? 68.501 16.869 -118.601 1.00 68.19 197 LEU A C 1
ATOM 1594 O O . LEU A 1 197 ? 69.395 16.741 -119.447 1.00 68.19 197 LEU A O 1
ATOM 1598 N N . ASP A 1 198 ? 68.693 16.561 -117.318 1.00 63.44 198 ASP A N 1
ATOM 1599 C CA . ASP A 1 198 ? 69.947 16.042 -116.772 1.00 63.44 198 ASP A CA 1
ATOM 1600 C C . ASP A 1 198 ? 70.264 14.623 -117.264 1.00 63.44 198 ASP A C 1
ATOM 1602 O O . ASP A 1 198 ? 71.433 14.286 -117.463 1.00 63.44 198 ASP A O 1
ATOM 1606 N N . HIS A 1 199 ? 69.262 13.782 -117.535 1.00 64.00 199 HIS A N 1
ATOM 1607 C CA . HIS A 1 199 ? 69.446 12.441 -118.094 1.00 64.00 199 HIS A CA 1
ATOM 1608 C C . HIS A 1 199 ? 69.899 12.496 -119.562 1.00 64.00 199 HIS A C 1
ATOM 1610 O O . HIS A 1 199 ? 70.709 11.664 -119.987 1.00 64.00 199 HIS A O 1
ATOM 1616 N N . LEU A 1 200 ? 69.449 13.501 -120.325 1.00 61.34 200 LEU A N 1
ATOM 1617 C CA . LEU A 1 200 ? 69.936 13.796 -121.678 1.00 61.34 200 LEU A CA 1
ATOM 1618 C C . LEU A 1 200 ? 71.395 14.294 -121.653 1.00 61.34 200 LEU A C 1
ATOM 1620 O O . LEU A 1 200 ? 72.215 13.882 -122.479 1.00 61.34 200 LEU A O 1
ATOM 1624 N N . ALA A 1 201 ? 71.751 15.118 -120.661 1.00 62.66 201 ALA A N 1
ATOM 1625 C CA . ALA A 1 201 ? 73.126 15.562 -120.419 1.00 62.66 201 ALA A CA 1
ATOM 1626 C C . ALA A 1 201 ? 74.037 14.417 -119.921 1.00 62.66 201 ALA A C 1
ATOM 1628 O O . ALA A 1 201 ? 75.193 14.302 -120.346 1.00 62.66 201 ALA A O 1
ATOM 1629 N N . LYS A 1 202 ? 73.509 13.511 -119.085 1.00 61.53 202 LYS A N 1
ATOM 1630 C CA . LYS A 1 202 ? 74.174 12.280 -118.633 1.00 61.53 202 LYS A CA 1
ATOM 1631 C C . LYS A 1 202 ? 74.379 11.282 -119.760 1.00 61.53 202 LYS A C 1
ATOM 1633 O O . LYS A 1 202 ? 75.443 10.695 -119.782 1.00 61.53 202 LYS A O 1
ATOM 1638 N N . LEU A 1 203 ? 73.462 11.105 -120.712 1.00 63.25 203 LEU A N 1
ATOM 1639 C CA . LEU A 1 203 ? 73.648 10.192 -121.857 1.00 63.25 203 LEU A CA 1
ATOM 1640 C C . LEU A 1 203 ? 74.849 10.587 -122.736 1.00 63.25 203 LEU A C 1
ATOM 1642 O O . LEU A 1 203 ? 75.588 9.722 -123.211 1.00 63.25 203 LEU A O 1
ATOM 1646 N N . ASN A 1 204 ? 75.096 11.891 -122.880 1.00 59.22 204 ASN A N 1
ATOM 1647 C CA . ASN A 1 204 ? 76.272 12.421 -123.573 1.00 59.22 204 ASN A CA 1
ATOM 1648 C C . ASN A 1 204 ? 77.566 12.281 -122.745 1.00 59.22 204 ASN A C 1
ATOM 1650 O O . ASN A 1 204 ? 78.615 11.985 -123.311 1.00 59.22 204 ASN A O 1
ATOM 1654 N N . LYS A 1 205 ? 77.495 12.395 -121.409 1.00 59.91 205 LYS A N 1
ATOM 1655 C CA . LYS A 1 205 ? 78.617 12.090 -120.492 1.00 59.91 205 LYS A CA 1
ATOM 1656 C C . LYS A 1 205 ? 78.877 10.584 -120.318 1.00 59.91 205 LYS A C 1
ATOM 1658 O O . LYS A 1 205 ? 80.021 10.188 -120.160 1.00 59.91 205 LYS A O 1
ATOM 1663 N N . GLN A 1 206 ? 77.849 9.744 -120.413 1.00 56.47 206 GLN A N 1
ATOM 1664 C CA . GLN A 1 206 ? 77.904 8.285 -120.285 1.00 56.47 206 GLN A CA 1
ATOM 1665 C C . GLN A 1 206 ? 78.499 7.618 -121.517 1.00 56.47 206 GLN A C 1
ATOM 1667 O O . GLN A 1 206 ? 79.097 6.565 -121.378 1.00 56.47 206 GLN A O 1
ATOM 1672 N N . ARG A 1 207 ? 78.428 8.212 -122.713 1.00 57.50 207 ARG A N 1
ATOM 1673 C CA . ARG A 1 207 ? 79.247 7.723 -123.836 1.00 57.50 207 ARG A CA 1
ATOM 1674 C C . ARG A 1 207 ? 80.750 7.882 -123.575 1.00 57.50 207 ARG A C 1
ATOM 1676 O O . ARG A 1 207 ? 81.500 7.018 -123.996 1.00 57.50 207 ARG A O 1
ATOM 1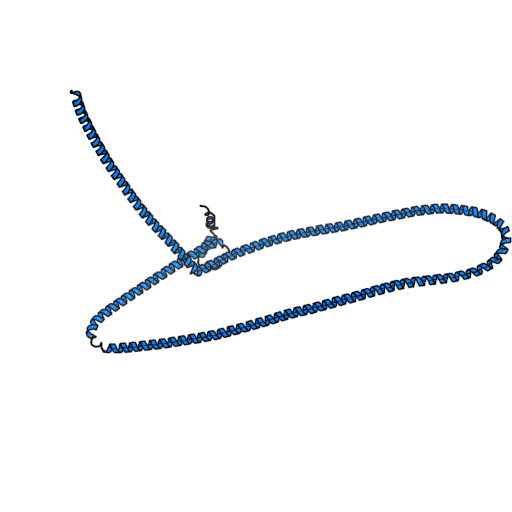683 N N . ALA A 1 208 ? 81.159 8.918 -122.840 1.00 57.31 208 ALA A N 1
ATOM 1684 C CA . ALA A 1 208 ? 82.557 9.149 -122.471 1.00 57.31 208 ALA A CA 1
ATOM 1685 C C . ALA A 1 208 ? 82.994 8.354 -121.222 1.00 57.31 208 ALA A C 1
ATOM 1687 O O . ALA A 1 208 ? 84.109 7.857 -121.180 1.00 57.31 208 ALA A O 1
ATOM 1688 N N . THR A 1 209 ? 82.114 8.154 -120.232 1.00 56.28 209 THR A N 1
ATOM 1689 C CA . THR A 1 209 ? 82.443 7.383 -119.015 1.00 56.28 209 THR A CA 1
ATOM 1690 C C . THR A 1 209 ? 82.170 5.880 -119.120 1.00 56.28 209 THR A C 1
ATOM 1692 O O . THR A 1 209 ? 82.596 5.133 -118.247 1.00 56.28 209 THR A O 1
ATOM 1695 N N . ARG A 1 210 ? 81.489 5.390 -120.167 1.00 57.00 210 ARG A N 1
ATOM 1696 C CA . ARG A 1 210 ? 81.266 3.947 -120.397 1.00 57.00 210 ARG A CA 1
ATOM 1697 C C . ARG A 1 210 ? 82.528 3.228 -120.875 1.00 57.00 210 ARG A C 1
ATOM 1699 O O . ARG A 1 210 ? 82.742 2.094 -120.471 1.00 57.00 210 ARG A O 1
ATOM 1706 N N . GLU A 1 211 ? 83.411 3.914 -121.596 1.00 56.56 211 GLU A N 1
ATOM 1707 C CA . GLU A 1 211 ? 84.757 3.404 -121.903 1.00 56.56 211 GLU A CA 1
ATOM 1708 C C . GLU A 1 211 ? 85.644 3.328 -120.641 1.00 56.56 211 GLU A C 1
ATOM 1710 O O . GLU A 1 211 ? 86.472 2.429 -120.516 1.00 56.56 211 GLU A O 1
ATOM 1715 N N . GLU A 1 212 ? 85.415 4.196 -119.647 1.00 56.66 212 GLU A N 1
ATOM 1716 C CA . GLU A 1 212 ? 86.134 4.192 -118.362 1.00 56.66 212 GLU A CA 1
ATOM 1717 C C . GLU A 1 212 ? 85.533 3.189 -117.347 1.00 56.66 212 GLU A C 1
ATOM 1719 O O . GLU A 1 212 ? 86.256 2.512 -116.614 1.00 56.66 212 GLU A O 1
ATOM 1724 N N . HIS A 1 213 ? 84.207 3.026 -117.327 1.00 58.75 213 HIS A N 1
ATOM 1725 C CA . HIS A 1 213 ? 83.457 2.171 -116.398 1.00 58.75 213 HIS A CA 1
ATOM 1726 C C . HIS A 1 213 ? 83.558 0.670 -116.712 1.00 58.75 213 HIS A C 1
ATOM 1728 O O . HIS A 1 213 ? 83.574 -0.144 -115.783 1.00 58.75 213 HIS A O 1
ATOM 1734 N N . ASP A 1 214 ? 83.677 0.283 -117.984 1.00 60.78 214 ASP A N 1
ATOM 1735 C CA . ASP A 1 214 ? 83.833 -1.129 -118.358 1.00 60.78 214 ASP A CA 1
ATOM 1736 C C . ASP A 1 214 ? 85.158 -1.713 -117.816 1.00 60.78 214 ASP A C 1
ATOM 1738 O O . ASP A 1 214 ? 85.205 -2.877 -117.428 1.00 60.78 214 ASP A O 1
ATOM 1742 N N . THR A 1 215 ? 86.184 -0.876 -117.609 1.00 57.88 215 THR A N 1
ATOM 1743 C CA . THR A 1 215 ? 87.451 -1.264 -116.949 1.00 57.88 215 THR A CA 1
ATOM 1744 C C . THR A 1 215 ? 87.389 -1.296 -115.410 1.00 57.88 215 THR A C 1
ATOM 1746 O O . THR A 1 215 ? 88.257 -1.881 -114.756 1.00 57.88 215 THR A O 1
ATOM 1749 N N . PHE A 1 216 ? 86.357 -0.695 -114.804 1.00 58.47 216 PHE A N 1
ATOM 1750 C CA . PHE A 1 216 ? 86.152 -0.633 -113.350 1.00 58.47 216 PHE A CA 1
ATOM 1751 C C . PHE A 1 216 ? 85.215 -1.741 -112.833 1.00 58.47 216 PHE A C 1
ATOM 1753 O O . PHE A 1 216 ? 85.428 -2.282 -111.746 1.00 58.47 216 PHE A O 1
ATOM 1760 N N . MET A 1 217 ? 84.199 -2.133 -113.610 1.00 57.91 217 MET A N 1
ATOM 1761 C CA . MET A 1 217 ? 83.212 -3.145 -113.201 1.00 57.91 217 MET A CA 1
ATOM 1762 C C . MET A 1 217 ? 83.733 -4.585 -113.191 1.00 57.91 217 MET A C 1
ATOM 1764 O O . MET A 1 217 ? 83.198 -5.406 -112.443 1.00 57.91 217 MET A O 1
ATOM 1768 N N . GLU A 1 218 ? 84.795 -4.897 -113.935 1.00 60.06 218 GLU A N 1
ATOM 1769 C CA . GLU A 1 218 ? 85.487 -6.188 -113.810 1.00 60.06 218 GLU A CA 1
ATOM 1770 C C . GLU A 1 218 ? 86.100 -6.367 -112.409 1.00 60.06 218 GLU A C 1
ATOM 1772 O O . GLU A 1 218 ? 86.033 -7.456 -111.850 1.00 60.06 218 GLU A O 1
ATOM 1777 N N . LYS A 1 219 ? 86.563 -5.282 -111.770 1.00 57.31 219 LYS A N 1
ATOM 1778 C CA . LYS A 1 219 ? 87.176 -5.303 -110.425 1.00 57.31 219 LYS A CA 1
ATOM 1779 C C . LYS A 1 219 ? 86.175 -5.255 -109.266 1.00 57.31 219 LYS A C 1
ATOM 1781 O O . LYS A 1 219 ? 86.514 -5.604 -108.142 1.00 57.31 219 LYS A O 1
ATOM 1786 N N . ARG A 1 220 ? 84.930 -4.829 -109.506 1.00 53.03 220 ARG A N 1
ATOM 1787 C CA . ARG A 1 220 ? 83.893 -4.716 -108.459 1.00 53.03 220 ARG A CA 1
ATOM 1788 C C . ARG A 1 220 ? 83.021 -5.967 -108.319 1.00 53.03 220 ARG A C 1
ATOM 1790 O O . ARG A 1 220 ? 82.416 -6.172 -107.269 1.00 53.03 220 ARG A O 1
ATOM 1797 N N . ARG A 1 221 ? 82.984 -6.827 -109.341 1.00 56.47 221 ARG A N 1
ATOM 1798 C CA . ARG A 1 221 ? 82.300 -8.130 -109.275 1.00 56.47 221 ARG A CA 1
ATOM 1799 C C . ARG A 1 221 ? 82.979 -9.120 -108.325 1.00 56.47 221 ARG A C 1
ATOM 1801 O O . ARG A 1 221 ? 82.289 -9.974 -107.786 1.00 56.47 221 ARG A O 1
ATOM 1808 N N . GLU A 1 222 ? 84.276 -8.965 -108.071 1.00 58.12 222 GLU A N 1
ATOM 1809 C CA . GLU A 1 222 ? 85.023 -9.776 -107.097 1.00 58.12 222 GLU A CA 1
ATOM 1810 C C . GLU A 1 222 ? 84.738 -9.356 -105.641 1.00 58.12 222 GLU A C 1
ATOM 1812 O O . GLU A 1 222 ? 84.688 -10.203 -104.761 1.00 58.12 222 GLU A O 1
ATOM 1817 N N . ILE A 1 223 ? 84.446 -8.074 -105.386 1.00 58.06 223 ILE A N 1
ATOM 1818 C CA . ILE A 1 223 ? 84.242 -7.528 -104.027 1.00 58.06 223 ILE A CA 1
ATOM 1819 C C . ILE A 1 223 ? 82.835 -7.832 -103.477 1.00 58.06 223 ILE A C 1
ATOM 1821 O O . ILE A 1 223 ? 82.662 -8.079 -102.288 1.00 58.06 223 ILE A O 1
ATOM 1825 N N . LEU A 1 224 ? 81.818 -7.870 -104.344 1.00 57.94 224 LEU A N 1
ATOM 1826 C CA . LEU A 1 224 ? 80.421 -8.121 -103.952 1.00 57.94 224 LEU A CA 1
ATOM 1827 C C . LEU A 1 224 ? 80.118 -9.590 -103.602 1.00 57.94 224 LEU A C 1
ATOM 1829 O O . LEU A 1 224 ? 79.081 -9.867 -103.002 1.00 57.94 224 LEU A O 1
ATOM 1833 N N . ALA A 1 225 ? 81.000 -10.530 -103.948 1.00 58.47 225 ALA A N 1
ATOM 1834 C CA . ALA A 1 225 ? 80.872 -11.927 -103.529 1.00 58.47 225 ALA A CA 1
ATOM 1835 C C . ALA A 1 225 ? 81.276 -12.137 -102.051 1.00 58.47 225 ALA A C 1
ATOM 1837 O O . ALA A 1 225 ? 80.727 -13.024 -101.400 1.00 58.47 225 ALA A O 1
ATOM 1838 N N . ASP A 1 226 ? 82.153 -11.283 -101.510 1.00 57.53 226 ASP A N 1
ATOM 1839 C CA . ASP A 1 226 ? 82.707 -11.386 -100.149 1.00 57.53 226 ASP A CA 1
ATOM 1840 C C . ASP A 1 226 ? 81.839 -10.708 -99.063 1.00 57.53 226 ASP A C 1
ATOM 1842 O O . ASP A 1 226 ? 81.971 -11.014 -97.874 1.00 57.53 226 ASP A O 1
ATOM 1846 N N . GLU A 1 227 ? 80.936 -9.793 -99.433 1.00 53.62 227 GLU A N 1
ATOM 1847 C CA . GLU A 1 227 ? 80.064 -9.070 -98.485 1.00 53.62 227 GLU A CA 1
ATOM 1848 C C . GLU A 1 227 ? 78.791 -9.856 -98.122 1.00 53.62 227 GLU A C 1
ATOM 1850 O O . GLU A 1 227 ? 78.364 -9.840 -96.967 1.00 53.62 227 GLU A O 1
ATOM 1855 N N . ALA A 1 228 ? 78.253 -10.659 -99.046 1.00 59.88 228 ALA A N 1
ATOM 1856 C CA . ALA A 1 228 ? 77.056 -11.483 -98.820 1.00 59.88 228 ALA A CA 1
ATOM 1857 C C . ALA A 1 228 ? 77.250 -12.604 -97.773 1.00 59.88 228 ALA A C 1
ATOM 1859 O O . ALA A 1 228 ? 76.284 -13.214 -97.309 1.00 59.88 228 ALA A O 1
ATOM 1860 N N . GLN A 1 229 ? 78.500 -12.898 -97.406 1.00 58.41 229 GLN A N 1
ATOM 1861 C CA . GLN A 1 229 ? 78.848 -13.902 -96.404 1.00 58.41 229 GLN A CA 1
ATOM 1862 C C . GLN A 1 229 ? 78.875 -13.325 -94.977 1.00 58.41 229 GLN A C 1
ATOM 1864 O O . GLN A 1 229 ? 78.689 -14.082 -94.033 1.00 58.41 229 GLN A O 1
ATOM 1869 N N . ARG A 1 230 ? 79.022 -11.999 -94.816 1.00 57.72 230 ARG A N 1
ATOM 1870 C CA . ARG A 1 230 ? 79.104 -11.318 -93.507 1.00 57.72 230 ARG A CA 1
ATOM 1871 C C . ARG A 1 230 ? 77.734 -11.046 -92.885 1.00 57.72 230 ARG A C 1
ATOM 1873 O O . ARG A 1 230 ? 77.581 -11.131 -91.674 1.00 57.72 230 ARG A O 1
ATOM 1880 N N . GLU A 1 231 ? 76.716 -10.814 -93.710 1.00 52.88 231 GLU A N 1
ATOM 1881 C CA . GLU A 1 231 ? 75.346 -10.537 -93.246 1.00 52.88 231 GLU A CA 1
ATOM 1882 C C . GLU A 1 231 ? 74.672 -11.753 -92.579 1.00 52.88 231 GLU A C 1
ATOM 1884 O O . GLU A 1 231 ? 73.763 -11.597 -91.769 1.00 52.88 231 GLU A O 1
ATOM 1889 N N . ARG A 1 232 ? 75.138 -12.979 -92.863 1.00 56.50 232 ARG A N 1
ATOM 1890 C CA . ARG A 1 232 ? 74.603 -14.207 -92.245 1.00 56.50 232 ARG A CA 1
ATOM 1891 C C . ARG A 1 232 ? 75.074 -14.422 -90.805 1.00 56.50 232 ARG A C 1
ATOM 1893 O O . ARG A 1 232 ? 74.372 -15.085 -90.047 1.00 56.50 232 ARG A O 1
ATOM 1900 N N . ASP A 1 233 ? 76.209 -13.843 -90.424 1.00 60.03 233 ASP A N 1
ATOM 1901 C CA . ASP A 1 233 ? 76.791 -14.011 -89.089 1.00 60.03 233 ASP A CA 1
ATOM 1902 C C . ASP A 1 233 ? 76.185 -13.022 -88.065 1.00 60.03 233 ASP A C 1
ATOM 1904 O O . ASP A 1 233 ? 76.070 -13.339 -86.881 1.00 60.03 233 ASP A O 1
ATOM 1908 N N . GLU A 1 234 ? 75.698 -11.856 -88.509 1.00 56.50 234 GLU A N 1
ATOM 1909 C CA . GLU A 1 234 ? 75.111 -10.821 -87.636 1.00 56.50 234 GLU A CA 1
ATOM 1910 C C . GLU A 1 234 ? 73.689 -11.174 -87.142 1.00 56.50 234 GLU A C 1
ATOM 1912 O O . GLU A 1 234 ? 73.281 -10.797 -86.038 1.00 56.50 234 GLU A O 1
ATOM 1917 N N . GLU A 1 235 ? 72.937 -11.978 -87.900 1.00 56.09 235 GLU A N 1
ATOM 1918 C CA . GLU A 1 235 ? 71.592 -12.430 -87.512 1.00 56.09 235 GLU A CA 1
ATOM 1919 C C . GLU A 1 235 ? 71.600 -13.468 -86.369 1.00 56.09 235 GLU A C 1
ATOM 1921 O O . GLU A 1 235 ? 70.620 -13.591 -85.619 1.00 56.09 235 GLU A O 1
ATOM 1926 N N . GLU A 1 236 ? 72.704 -14.200 -86.179 1.00 60.25 236 GLU A N 1
ATOM 1927 C CA . GLU A 1 236 ? 72.847 -15.177 -85.093 1.00 60.25 236 GLU A CA 1
ATOM 1928 C C . GLU A 1 236 ? 73.146 -14.524 -83.730 1.00 60.25 236 GLU A C 1
ATOM 1930 O O . GLU A 1 236 ? 72.755 -15.063 -82.686 1.00 60.25 236 GLU A O 1
ATOM 1935 N N . GLU A 1 237 ? 73.762 -13.338 -83.707 1.00 58.31 237 GLU A N 1
ATOM 1936 C CA . GLU A 1 237 ? 74.077 -12.612 -82.469 1.00 58.31 237 GLU A CA 1
ATOM 1937 C C . GLU A 1 237 ? 72.832 -11.980 -81.824 1.00 58.31 237 GLU A C 1
ATOM 1939 O O . GLU A 1 237 ? 72.658 -12.024 -80.600 1.00 58.31 237 GLU A O 1
ATOM 1944 N N . ILE A 1 238 ? 71.888 -11.501 -82.639 1.00 56.69 238 ILE A N 1
ATOM 1945 C CA . ILE A 1 238 ? 70.638 -10.871 -82.178 1.00 56.69 238 ILE A CA 1
ATOM 1946 C C . ILE A 1 238 ? 69.748 -11.872 -81.413 1.00 56.69 238 ILE A C 1
ATOM 1948 O O . ILE A 1 238 ? 69.088 -11.516 -80.429 1.00 56.69 238 ILE A O 1
ATOM 1952 N N . ARG A 1 239 ? 69.772 -13.161 -81.785 1.00 58.94 239 ARG A N 1
ATOM 1953 C CA . ARG A 1 239 ? 69.034 -14.220 -81.064 1.00 58.94 239 ARG A CA 1
ATOM 1954 C C . ARG A 1 239 ? 69.585 -14.507 -79.669 1.00 58.94 239 ARG A C 1
ATOM 1956 O O . ARG A 1 239 ? 68.812 -14.883 -78.785 1.00 58.94 239 ARG A O 1
ATOM 1963 N N . ARG A 1 240 ? 70.889 -14.328 -79.441 1.00 59.66 240 ARG A N 1
ATOM 1964 C CA . ARG A 1 240 ? 71.529 -14.625 -78.146 1.00 59.66 240 ARG A CA 1
ATOM 1965 C C . ARG A 1 240 ? 71.180 -13.576 -77.084 1.00 59.66 240 ARG A C 1
ATOM 1967 O O . ARG A 1 240 ? 70.903 -13.940 -75.943 1.00 59.66 240 ARG A O 1
ATOM 1974 N N . PHE A 1 241 ? 71.057 -12.308 -77.477 1.00 60.00 241 PHE A N 1
ATOM 1975 C CA . PHE A 1 241 ? 70.717 -11.192 -76.583 1.00 60.00 241 PHE A CA 1
ATOM 1976 C C . PHE A 1 241 ? 69.284 -11.272 -76.009 1.00 60.00 241 PHE A C 1
ATOM 1978 O O . PHE A 1 241 ? 69.046 -10.988 -74.832 1.00 60.00 241 PHE A O 1
ATOM 1985 N N . MET A 1 242 ? 68.316 -11.734 -76.809 1.00 50.28 242 MET A N 1
ATOM 1986 C CA . MET A 1 242 ? 66.913 -11.894 -76.385 1.00 50.28 242 MET A CA 1
ATOM 1987 C C . MET A 1 242 ? 66.720 -13.023 -75.355 1.00 50.28 242 MET A C 1
ATOM 1989 O O . MET A 1 242 ? 65.878 -12.916 -74.460 1.00 50.28 242 MET A O 1
ATOM 1993 N N . ALA A 1 243 ? 67.528 -14.085 -75.431 1.00 60.69 243 ALA A N 1
ATOM 1994 C CA . ALA A 1 243 ? 67.493 -15.195 -74.477 1.00 60.69 243 ALA A CA 1
ATOM 1995 C C . ALA A 1 243 ? 68.049 -14.812 -73.087 1.00 60.69 243 ALA A C 1
ATOM 1997 O O . ALA A 1 243 ? 67.668 -15.407 -72.076 1.00 60.69 243 ALA A O 1
ATOM 1998 N N . GLU A 1 244 ? 68.919 -13.803 -73.015 1.00 59.16 244 GLU A N 1
ATOM 1999 C CA . GLU A 1 244 ? 69.581 -13.359 -71.783 1.00 59.16 244 GLU A CA 1
ATOM 2000 C C . GLU A 1 244 ? 68.708 -12.396 -70.950 1.00 59.16 244 GLU A C 1
ATOM 2002 O O . GLU A 1 244 ? 68.669 -12.483 -69.720 1.00 59.16 244 GLU A O 1
ATOM 2007 N N . GLN A 1 245 ? 67.901 -11.555 -71.609 1.00 53.03 245 GLN A N 1
ATOM 2008 C CA . GLN A 1 245 ? 66.907 -10.681 -70.963 1.00 53.03 245 GLN A CA 1
ATOM 2009 C C . GLN A 1 245 ? 65.766 -11.465 -70.286 1.00 53.03 245 GLN A C 1
ATOM 2011 O O . GLN A 1 245 ? 65.308 -11.088 -69.205 1.00 53.03 245 GLN A O 1
ATOM 2016 N N . SER A 1 246 ? 65.330 -12.583 -70.878 1.00 55.22 246 SER A N 1
ATOM 2017 C CA . SER A 1 246 ? 64.282 -13.437 -70.295 1.00 55.22 246 SER A CA 1
ATOM 2018 C C . SER A 1 246 ? 64.733 -14.116 -68.994 1.00 55.22 246 SER A C 1
ATOM 2020 O O . SER A 1 246 ? 63.962 -14.205 -68.039 1.00 55.22 246 SER A O 1
ATOM 2022 N N . LYS A 1 247 ? 66.014 -14.504 -68.903 1.00 59.28 247 LYS A N 1
ATOM 2023 C CA . LYS A 1 247 ? 66.589 -15.134 -67.702 1.00 59.28 247 LYS A CA 1
ATOM 2024 C C . LYS A 1 247 ? 66.710 -14.175 -66.508 1.00 59.28 247 LYS A C 1
ATOM 2026 O O . LYS A 1 247 ? 66.601 -14.626 -65.371 1.00 59.28 247 LYS A O 1
ATOM 2031 N N . ARG A 1 248 ? 66.877 -12.863 -66.739 1.00 55.91 248 ARG A N 1
ATOM 2032 C CA . ARG A 1 248 ? 66.902 -11.836 -65.671 1.00 55.91 248 ARG A CA 1
ATOM 2033 C C . ARG A 1 248 ? 65.530 -11.592 -65.034 1.00 55.91 248 ARG A C 1
ATOM 2035 O O . ARG A 1 248 ? 65.437 -11.407 -63.825 1.00 55.91 248 ARG A O 1
ATOM 2042 N N . LYS A 1 249 ? 64.452 -11.630 -65.823 1.00 54.88 249 LYS A N 1
ATOM 2043 C CA . LYS A 1 249 ? 63.082 -11.470 -65.299 1.00 54.88 249 LYS A CA 1
ATOM 2044 C C . LYS A 1 249 ? 62.643 -12.676 -64.464 1.00 54.88 249 LYS A C 1
ATOM 2046 O O . LYS A 1 249 ? 62.011 -12.510 -63.425 1.00 54.88 249 LYS A O 1
ATOM 2051 N N . GLU A 1 250 ? 63.056 -13.877 -64.862 1.00 58.94 250 GLU A N 1
ATOM 2052 C CA . GLU A 1 250 ? 62.779 -15.114 -64.123 1.00 58.94 250 GLU A CA 1
ATOM 2053 C C . GLU A 1 250 ? 63.478 -15.173 -62.749 1.00 58.94 250 GLU A C 1
ATOM 2055 O O . GLU A 1 250 ? 62.928 -15.743 -61.803 1.00 58.94 250 GLU A O 1
ATOM 2060 N N . SER A 1 251 ? 64.666 -14.569 -62.599 1.00 58.06 251 SER A N 1
ATOM 2061 C CA . SER A 1 251 ? 65.365 -14.495 -61.306 1.00 58.06 251 SER A CA 1
ATOM 2062 C C . SER A 1 251 ? 64.721 -13.507 -60.328 1.00 58.06 251 SER A C 1
ATOM 2064 O O . SER A 1 251 ? 64.635 -13.802 -59.134 1.00 58.06 251 SER A O 1
ATOM 2066 N N . ASP A 1 252 ? 64.202 -12.379 -60.820 1.00 57.16 252 ASP A N 1
ATOM 2067 C CA . ASP A 1 252 ? 63.540 -11.368 -59.983 1.00 57.16 252 ASP A CA 1
ATOM 2068 C C . ASP A 1 252 ? 62.171 -11.845 -59.466 1.00 57.16 252 ASP A C 1
ATOM 2070 O O . ASP A 1 252 ? 61.790 -11.566 -58.323 1.00 57.16 252 ASP A O 1
ATOM 2074 N N . GLU A 1 253 ? 61.438 -12.621 -60.271 1.00 62.31 253 GLU A N 1
ATOM 2075 C CA . GLU A 1 253 ? 60.174 -13.241 -59.856 1.00 62.31 253 GLU A CA 1
ATOM 2076 C C . GLU A 1 253 ? 60.373 -14.379 -58.845 1.00 62.31 253 GLU A C 1
ATOM 2078 O O . GLU A 1 253 ? 59.594 -14.496 -57.893 1.00 62.31 253 GLU A O 1
ATOM 2083 N N . LYS A 1 254 ? 61.439 -15.182 -58.983 1.00 65.50 254 LYS A N 1
ATOM 2084 C CA . LYS A 1 254 ? 61.795 -16.216 -57.993 1.00 65.50 254 LYS A CA 1
ATOM 2085 C C . LYS A 1 254 ? 62.145 -15.605 -56.633 1.00 65.50 254 LYS A C 1
ATOM 2087 O O . LYS A 1 254 ? 61.617 -16.057 -55.617 1.00 65.50 254 LYS A O 1
ATOM 2092 N N . LEU A 1 255 ? 62.912 -14.512 -56.607 1.00 62.75 255 LEU A N 1
ATOM 2093 C CA . LEU A 1 255 ? 63.285 -13.824 -55.364 1.00 62.75 255 LEU A CA 1
ATOM 2094 C C . LEU A 1 255 ? 62.074 -13.200 -54.637 1.00 62.75 255 LEU A C 1
ATOM 2096 O O . LEU A 1 255 ? 62.036 -13.153 -53.405 1.00 62.75 255 LEU A O 1
ATOM 2100 N N . LYS A 1 256 ? 61.062 -12.720 -55.377 1.00 62.75 256 LYS A N 1
ATOM 2101 C CA . LYS A 1 256 ? 59.801 -12.228 -54.789 1.00 62.75 256 LYS A CA 1
ATOM 2102 C C . LYS A 1 256 ? 58.978 -13.355 -54.166 1.00 62.75 256 LYS A C 1
ATOM 2104 O O . LYS A 1 256 ? 58.534 -13.204 -53.028 1.00 62.75 256 LYS A O 1
ATOM 2109 N N . ARG A 1 257 ? 58.845 -14.493 -54.856 1.00 66.94 257 ARG A N 1
ATOM 2110 C CA . ARG A 1 257 ? 58.116 -15.669 -54.346 1.00 66.94 257 ARG A CA 1
ATOM 2111 C C . ARG A 1 257 ? 58.762 -16.254 -53.088 1.00 66.94 257 ARG A C 1
ATOM 2113 O O . ARG A 1 257 ? 58.052 -16.631 -52.163 1.00 66.94 257 ARG A O 1
ATOM 2120 N N . GLU A 1 258 ? 60.090 -16.256 -52.998 1.00 69.69 258 GLU A N 1
ATOM 2121 C CA . GLU A 1 258 ? 60.809 -16.698 -51.792 1.00 69.69 258 GLU A CA 1
ATOM 2122 C C . GLU A 1 258 ? 60.609 -15.745 -50.601 1.00 69.69 258 GLU A C 1
ATOM 2124 O O . GLU A 1 258 ? 60.408 -16.195 -49.471 1.00 69.69 258 GLU A O 1
ATOM 2129 N N . LYS A 1 259 ? 60.578 -14.425 -50.840 1.00 67.81 259 LYS A N 1
ATOM 2130 C CA . LYS A 1 259 ? 60.292 -13.422 -49.796 1.00 67.81 259 LYS A CA 1
ATOM 2131 C C . LYS A 1 259 ? 58.843 -13.481 -49.304 1.00 67.81 259 LYS A C 1
ATOM 2133 O O . LYS A 1 259 ? 58.601 -13.279 -48.115 1.00 67.81 259 LYS A O 1
ATOM 2138 N N . GLU A 1 260 ? 57.886 -13.754 -50.186 1.00 65.88 260 GLU A N 1
ATOM 2139 C CA . GLU A 1 260 ? 56.477 -13.948 -49.819 1.00 65.88 260 GLU A CA 1
ATOM 2140 C C . GLU A 1 260 ? 56.258 -15.272 -49.076 1.00 65.88 260 GLU A C 1
ATOM 2142 O O . GLU A 1 260 ? 55.576 -15.282 -48.053 1.00 65.88 260 GLU A O 1
ATOM 2147 N N . ALA A 1 261 ? 56.925 -16.356 -49.488 1.00 71.38 261 ALA A N 1
ATOM 2148 C CA . ALA A 1 261 ? 56.898 -17.636 -48.779 1.00 71.38 261 ALA A CA 1
ATOM 2149 C C . ALA A 1 261 ? 57.532 -17.552 -47.376 1.00 71.38 261 ALA A C 1
ATOM 2151 O O . ALA A 1 261 ? 57.032 -18.165 -46.433 1.00 71.38 261 ALA A O 1
ATOM 2152 N N . ALA A 1 262 ? 58.596 -16.760 -47.202 1.00 70.44 262 ALA A N 1
ATOM 2153 C CA . ALA A 1 262 ? 59.191 -16.505 -45.889 1.00 70.44 262 ALA A CA 1
ATOM 2154 C C . ALA A 1 262 ? 58.259 -15.686 -44.975 1.00 70.44 262 ALA A C 1
ATOM 2156 O O . ALA A 1 262 ? 58.111 -16.010 -43.799 1.00 70.44 262 ALA A O 1
ATOM 2157 N N . LYS A 1 263 ? 57.574 -14.665 -45.513 1.00 68.50 263 LYS A N 1
ATOM 2158 C CA . LYS A 1 263 ? 56.562 -13.892 -44.767 1.00 68.50 263 LYS A CA 1
ATOM 2159 C C . LYS A 1 263 ? 55.348 -14.743 -44.383 1.00 68.50 263 LYS A C 1
ATOM 2161 O O . LYS A 1 263 ? 54.850 -14.598 -43.271 1.00 68.50 263 LYS A O 1
ATOM 2166 N N . ALA A 1 264 ? 54.911 -15.645 -45.263 1.00 72.94 264 ALA A N 1
ATOM 2167 C CA . ALA A 1 264 ? 53.820 -16.577 -44.988 1.00 72.94 264 ALA A CA 1
ATOM 2168 C C . ALA A 1 264 ? 54.168 -17.550 -43.850 1.00 72.94 264 ALA A C 1
ATOM 2170 O O . ALA A 1 264 ? 53.362 -17.717 -42.942 1.00 72.94 264 ALA A O 1
ATOM 2171 N N . LYS A 1 265 ? 55.392 -18.101 -43.826 1.00 76.19 265 LYS A N 1
ATOM 2172 C CA . LYS A 1 265 ? 55.863 -18.964 -42.725 1.00 76.19 265 LYS A CA 1
ATOM 2173 C C . LYS A 1 265 ? 55.933 -18.236 -41.379 1.00 76.19 265 LYS A C 1
ATOM 2175 O O . LYS A 1 265 ? 55.539 -18.797 -40.365 1.00 76.19 265 LYS A O 1
ATOM 2180 N N . ILE A 1 266 ? 56.382 -16.978 -41.368 1.00 75.00 266 ILE A N 1
ATOM 2181 C CA . ILE A 1 266 ? 56.435 -16.163 -40.140 1.00 75.00 266 ILE A CA 1
ATOM 2182 C C . ILE A 1 266 ? 55.021 -15.854 -39.625 1.00 75.00 266 ILE A C 1
ATOM 2184 O O . ILE A 1 266 ? 54.773 -15.942 -38.424 1.00 75.00 266 ILE A O 1
ATOM 2188 N N . LEU A 1 267 ? 54.080 -15.529 -40.519 1.00 74.00 267 LEU A N 1
ATOM 2189 C CA . LEU A 1 267 ? 52.672 -15.324 -40.160 1.00 74.00 267 LEU A CA 1
ATOM 2190 C C . LEU A 1 267 ? 52.025 -16.611 -39.636 1.00 74.00 267 LEU A C 1
ATOM 2192 O O . LEU A 1 267 ? 51.305 -16.567 -38.641 1.00 74.00 267 LEU A O 1
ATOM 2196 N N . GLU A 1 268 ? 52.321 -17.755 -40.251 1.00 76.44 268 GLU A N 1
ATOM 2197 C CA . GLU A 1 268 ? 51.828 -19.062 -39.818 1.00 76.44 268 GLU A CA 1
ATOM 2198 C C . GLU A 1 268 ? 52.344 -19.417 -38.411 1.00 76.44 268 GLU A C 1
ATOM 2200 O O . GLU A 1 268 ? 51.551 -19.745 -37.528 1.00 76.44 268 GLU A O 1
ATOM 2205 N N . GLU A 1 269 ? 53.640 -19.230 -38.137 1.00 78.94 269 GLU A N 1
ATOM 2206 C CA . GLU A 1 269 ? 54.218 -19.414 -36.797 1.00 78.94 269 GLU A CA 1
ATOM 2207 C C . GLU A 1 269 ? 53.631 -18.449 -35.754 1.00 78.94 269 GLU A C 1
ATOM 2209 O O . GLU A 1 269 ? 53.368 -18.850 -34.616 1.00 78.94 269 GLU A O 1
ATOM 2214 N N . GLN A 1 270 ? 53.369 -17.191 -36.128 1.00 75.00 270 GLN A N 1
ATOM 2215 C CA . GLN A 1 270 ? 52.723 -16.213 -35.248 1.00 75.00 270 GLN A CA 1
ATOM 2216 C C . GLN A 1 270 ? 51.269 -16.589 -34.945 1.00 75.00 270 GLN A C 1
ATOM 2218 O O . GLN A 1 270 ? 50.865 -16.561 -33.783 1.00 75.00 270 GLN A O 1
ATOM 2223 N N . THR A 1 271 ? 50.491 -17.008 -35.946 1.00 73.50 271 THR A N 1
ATOM 2224 C CA . THR A 1 271 ? 49.116 -17.489 -35.727 1.00 73.50 271 THR A CA 1
ATOM 2225 C C . THR A 1 271 ? 49.072 -18.765 -34.894 1.00 73.50 271 THR A C 1
ATOM 2227 O O . THR A 1 271 ? 48.210 -18.897 -34.026 1.00 73.50 271 THR A O 1
ATOM 2230 N N . ARG A 1 272 ? 50.037 -19.675 -35.075 1.00 80.81 272 ARG A N 1
ATOM 2231 C CA . ARG A 1 272 ? 50.154 -20.891 -34.269 1.00 80.81 272 ARG A CA 1
ATOM 2232 C C . ARG A 1 272 ? 50.469 -20.571 -32.807 1.00 80.81 272 ARG A C 1
ATOM 2234 O O . ARG A 1 272 ? 49.789 -21.095 -31.932 1.00 80.81 272 ARG A O 1
ATOM 2241 N N . ARG A 1 273 ? 51.400 -19.646 -32.538 1.00 77.69 273 ARG A N 1
ATOM 2242 C CA . ARG A 1 273 ? 51.680 -19.160 -31.173 1.00 77.69 273 ARG A CA 1
ATOM 2243 C C . ARG A 1 273 ? 50.473 -18.481 -30.527 1.00 77.69 273 ARG A C 1
ATOM 2245 O O . ARG A 1 273 ? 50.174 -18.774 -29.377 1.00 77.69 273 ARG A O 1
ATOM 2252 N N . ILE A 1 274 ? 49.755 -17.628 -31.261 1.00 76.75 274 ILE A N 1
ATOM 2253 C CA . ILE A 1 274 ? 48.549 -16.953 -30.747 1.00 76.75 274 ILE A CA 1
ATOM 2254 C C . ILE A 1 274 ? 47.459 -17.974 -30.395 1.00 76.75 274 ILE A C 1
ATOM 2256 O O . ILE A 1 274 ? 46.819 -17.855 -29.351 1.00 76.75 274 ILE A O 1
ATOM 2260 N N . ASN A 1 275 ? 47.262 -18.993 -31.232 1.00 75.75 275 ASN A N 1
ATOM 2261 C CA . ASN A 1 275 ? 46.273 -20.040 -30.982 1.00 75.75 275 ASN A CA 1
ATOM 2262 C C . ASN A 1 275 ? 46.682 -20.970 -29.827 1.00 75.75 275 ASN A C 1
ATOM 2264 O O . ASN A 1 275 ? 45.824 -21.370 -29.047 1.00 75.75 275 ASN A O 1
ATOM 2268 N N . GLU A 1 276 ? 47.971 -21.285 -29.673 1.00 81.75 276 GLU A N 1
ATOM 2269 C CA . GLU A 1 276 ? 48.482 -22.049 -28.527 1.00 81.75 276 GLU A CA 1
ATOM 2270 C C . GLU A 1 276 ? 48.371 -21.261 -27.211 1.00 81.75 276 GLU A C 1
ATOM 2272 O O . GLU A 1 276 ? 48.022 -21.837 -26.184 1.00 81.75 276 GLU A O 1
ATOM 2277 N N . GLU A 1 277 ? 48.613 -19.946 -27.219 1.00 77.50 277 GLU A N 1
ATOM 2278 C CA . GLU A 1 277 ? 48.394 -19.093 -26.043 1.00 77.50 277 GLU A CA 1
ATOM 2279 C C . GLU A 1 277 ? 46.911 -18.920 -25.706 1.00 77.50 277 GLU A C 1
ATOM 2281 O O . GLU A 1 277 ? 46.567 -18.892 -24.526 1.00 77.50 277 GLU A O 1
ATOM 2286 N N . ARG A 1 278 ? 46.024 -18.831 -26.707 1.00 73.81 278 ARG A N 1
ATOM 2287 C CA . ARG A 1 278 ? 44.570 -18.820 -26.480 1.00 73.81 278 ARG A CA 1
ATOM 2288 C C . ARG A 1 278 ? 44.081 -20.132 -25.882 1.00 73.81 278 ARG A C 1
ATOM 2290 O O . ARG A 1 278 ? 43.419 -20.079 -24.858 1.00 73.81 278 ARG A O 1
ATOM 2297 N N . ARG A 1 279 ? 44.499 -21.281 -26.426 1.00 77.50 279 ARG A N 1
ATOM 2298 C CA . ARG A 1 279 ? 44.159 -22.598 -25.857 1.00 77.50 279 ARG A CA 1
ATOM 2299 C C . ARG A 1 279 ? 44.617 -22.743 -24.412 1.00 77.50 279 ARG A C 1
ATOM 2301 O O . ARG A 1 279 ? 43.843 -23.171 -23.577 1.00 77.50 279 ARG A O 1
ATOM 2308 N N . LYS A 1 280 ? 45.839 -22.307 -24.088 1.00 80.12 280 LYS A N 1
ATOM 2309 C CA . LYS A 1 280 ? 46.330 -22.325 -22.701 1.00 80.12 280 LYS A CA 1
ATOM 2310 C C . LYS A 1 280 ? 45.540 -21.404 -21.772 1.00 80.12 280 LYS A C 1
ATOM 2312 O O . LYS A 1 280 ? 45.482 -21.684 -20.585 1.00 80.12 280 LYS A O 1
ATOM 2317 N N . LYS A 1 281 ? 44.986 -20.294 -22.273 1.00 77.50 281 LYS A N 1
ATOM 2318 C CA . LYS A 1 281 ? 44.113 -19.409 -21.485 1.00 77.50 281 LYS A CA 1
ATOM 2319 C C . LYS A 1 281 ? 42.732 -20.022 -21.291 1.00 77.50 281 LYS A C 1
ATOM 2321 O O . LYS A 1 281 ? 42.261 -20.020 -20.168 1.00 77.50 281 LYS A O 1
ATOM 2326 N N . GLU A 1 282 ? 42.154 -20.595 -22.343 1.00 78.12 282 GLU A N 1
ATOM 2327 C CA . GLU A 1 282 ? 40.875 -21.313 -22.295 1.00 78.12 282 GLU A CA 1
ATOM 2328 C C . GLU A 1 282 ? 40.957 -22.511 -21.331 1.00 78.12 282 GLU A C 1
ATOM 2330 O O . GLU A 1 282 ? 40.136 -22.617 -20.431 1.00 78.12 282 GLU A O 1
ATOM 2335 N N . GLU A 1 283 ? 42.013 -23.329 -21.405 1.00 80.31 283 GLU A N 1
ATOM 2336 C CA . GLU A 1 283 ? 42.262 -24.442 -20.468 1.00 80.31 283 GLU A CA 1
ATOM 2337 C C . GLU A 1 283 ? 42.438 -23.965 -19.012 1.00 80.31 283 GLU A C 1
ATOM 2339 O O . GLU A 1 283 ? 42.078 -24.669 -18.070 1.00 80.31 283 GLU A O 1
ATOM 2344 N N . LEU A 1 284 ? 43.006 -22.770 -18.806 1.00 77.38 284 LEU A N 1
ATOM 2345 C CA . LEU A 1 284 ? 43.223 -22.201 -17.474 1.00 77.38 284 LEU A CA 1
ATOM 2346 C C . LEU A 1 284 ? 41.946 -21.565 -16.909 1.00 77.38 284 LEU A C 1
ATOM 2348 O O . LEU A 1 284 ? 41.720 -21.642 -15.706 1.00 77.38 284 LEU A O 1
ATOM 2352 N N . GLU A 1 285 ? 41.115 -20.970 -17.765 1.00 77.88 285 GLU A N 1
ATOM 2353 C CA . GLU A 1 285 ? 39.780 -20.464 -17.432 1.00 77.88 285 GLU A CA 1
ATOM 2354 C C . GLU A 1 285 ? 38.821 -21.619 -17.107 1.00 77.88 285 GLU A C 1
ATOM 2356 O O . GLU A 1 285 ? 38.170 -21.571 -16.067 1.00 77.88 285 GLU A O 1
ATOM 2361 N N . GLU A 1 286 ? 38.831 -22.706 -17.887 1.00 80.81 286 GLU A N 1
ATOM 2362 C CA . GLU A 1 286 ? 38.078 -23.935 -17.585 1.00 80.81 286 GLU A CA 1
ATOM 2363 C C . GLU A 1 286 ? 38.494 -24.534 -16.231 1.00 80.81 286 GLU A C 1
ATOM 2365 O O . GLU A 1 286 ? 37.638 -24.843 -15.404 1.00 80.81 286 GLU A O 1
ATOM 2370 N N . LEU A 1 287 ? 39.799 -24.610 -15.932 1.00 80.25 287 LEU A N 1
ATOM 2371 C CA . LEU A 1 287 ? 40.278 -25.075 -14.622 1.00 80.25 287 LEU A CA 1
ATOM 2372 C C . LEU A 1 287 ? 39.848 -24.160 -13.461 1.00 80.25 287 LEU A C 1
ATOM 2374 O O . LEU A 1 287 ? 39.662 -24.631 -12.336 1.00 80.25 287 LEU A O 1
ATOM 2378 N N . ILE A 1 288 ? 39.743 -22.851 -13.703 1.00 81.00 288 ILE A N 1
ATOM 2379 C CA . ILE A 1 288 ? 39.276 -21.878 -12.709 1.00 81.00 288 ILE A CA 1
ATOM 2380 C C . ILE A 1 288 ? 37.776 -22.059 -12.464 1.00 81.00 288 ILE A C 1
ATOM 2382 O O . ILE A 1 288 ? 37.355 -22.090 -11.305 1.00 81.00 288 ILE A O 1
ATOM 2386 N N . ASP A 1 289 ? 36.983 -22.223 -13.520 1.00 76.25 289 ASP A N 1
ATOM 2387 C CA . ASP A 1 289 ? 35.544 -22.462 -13.425 1.00 76.25 289 ASP A CA 1
ATOM 2388 C C . ASP A 1 289 ? 35.244 -23.802 -12.732 1.00 76.25 289 ASP A C 1
ATOM 2390 O O . ASP A 1 289 ? 34.401 -23.863 -11.829 1.00 76.25 289 ASP A O 1
ATOM 2394 N N . ASP A 1 290 ? 36.005 -24.853 -13.039 1.00 77.81 290 ASP A N 1
ATOM 2395 C CA . ASP A 1 290 ? 35.943 -26.145 -12.347 1.00 77.81 290 ASP A CA 1
ATOM 2396 C C . ASP A 1 290 ? 36.295 -26.008 -10.855 1.00 77.81 290 ASP A C 1
ATOM 2398 O O . ASP A 1 290 ? 35.612 -26.551 -9.984 1.00 77.81 290 ASP A O 1
ATOM 2402 N N . LEU A 1 291 ? 37.311 -25.210 -10.510 1.00 80.50 291 LEU A N 1
ATOM 2403 C CA . LEU A 1 291 ? 37.653 -24.951 -9.112 1.00 80.50 291 LEU A CA 1
ATOM 2404 C C . LEU A 1 291 ? 36.542 -24.178 -8.383 1.00 80.50 291 LEU A C 1
ATOM 2406 O O . LEU A 1 291 ? 36.240 -24.483 -7.226 1.00 80.50 291 LEU A O 1
ATOM 2410 N N . TYR A 1 292 ? 35.923 -23.186 -9.027 1.00 79.81 292 TYR A N 1
ATOM 2411 C CA . TYR A 1 292 ? 34.814 -22.430 -8.443 1.00 79.81 292 TYR A CA 1
ATOM 2412 C C . TYR A 1 292 ? 33.569 -23.296 -8.243 1.00 79.81 292 TYR A C 1
ATOM 2414 O O . TYR A 1 292 ? 32.918 -23.195 -7.197 1.00 79.81 292 TYR A O 1
ATOM 2422 N N . THR A 1 293 ? 33.248 -24.161 -9.205 1.00 78.50 293 THR A N 1
ATOM 2423 C CA . THR A 1 293 ? 32.108 -25.082 -9.108 1.00 78.50 293 THR A CA 1
ATOM 2424 C C . THR A 1 293 ? 32.330 -26.133 -8.020 1.00 78.50 293 THR A C 1
ATOM 2426 O O . THR A 1 293 ? 31.431 -26.348 -7.203 1.00 78.50 293 THR A O 1
ATOM 2429 N N . GLU A 1 294 ? 33.535 -26.695 -7.901 1.00 78.88 294 GLU A N 1
ATOM 2430 C CA . GLU A 1 294 ? 33.900 -27.622 -6.822 1.00 78.88 294 GLU A CA 1
ATOM 2431 C C . GLU A 1 294 ? 33.921 -26.939 -5.444 1.00 78.88 294 GLU A C 1
ATOM 2433 O O . GLU A 1 294 ? 33.402 -27.487 -4.470 1.00 78.88 294 GLU A O 1
ATOM 2438 N N . GLN A 1 295 ? 34.428 -25.705 -5.331 1.00 75.75 295 GLN A N 1
ATOM 2439 C CA . GLN A 1 295 ? 34.368 -24.940 -4.077 1.00 75.75 295 GLN A CA 1
ATOM 2440 C C . GLN A 1 295 ? 32.928 -24.599 -3.669 1.00 75.75 295 GLN A C 1
ATOM 2442 O O . GLN A 1 295 ? 32.590 -24.648 -2.480 1.00 75.75 295 GLN A O 1
ATOM 2447 N N . ALA A 1 296 ? 32.062 -24.270 -4.630 1.00 75.94 296 ALA A N 1
ATOM 2448 C CA . ALA A 1 296 ? 30.643 -24.035 -4.383 1.00 75.94 296 ALA A CA 1
ATOM 2449 C C . ALA A 1 296 ? 29.925 -25.328 -3.961 1.00 75.94 296 ALA A C 1
ATOM 2451 O O . ALA A 1 296 ? 29.161 -25.318 -2.992 1.00 75.94 296 ALA A O 1
ATOM 2452 N N . ALA A 1 297 ? 30.217 -26.451 -4.623 1.00 80.25 297 ALA A N 1
ATOM 2453 C CA . ALA A 1 297 ? 29.687 -27.766 -4.278 1.00 80.25 297 ALA A CA 1
ATOM 2454 C C . ALA A 1 297 ? 30.161 -28.241 -2.893 1.00 80.25 297 ALA A C 1
ATOM 2456 O O . ALA A 1 297 ? 29.357 -28.761 -2.116 1.00 80.25 297 ALA A O 1
ATOM 2457 N N . ALA A 1 298 ? 31.429 -28.018 -2.538 1.00 80.56 298 ALA A N 1
ATOM 2458 C CA . ALA A 1 298 ? 31.975 -28.331 -1.220 1.00 80.56 298 ALA A CA 1
ATOM 2459 C C . ALA A 1 298 ? 31.302 -27.501 -0.115 1.00 80.56 298 ALA A C 1
ATOM 2461 O O . ALA A 1 298 ? 30.814 -28.071 0.861 1.00 80.56 298 ALA A O 1
ATOM 2462 N N . LYS A 1 299 ? 31.157 -26.181 -0.308 1.00 79.38 299 LYS A N 1
ATOM 2463 C CA . LYS A 1 299 ? 30.423 -25.314 0.632 1.00 79.38 299 LYS A CA 1
ATOM 2464 C C . LYS A 1 299 ? 28.956 -25.716 0.774 1.00 79.38 299 LYS A C 1
ATOM 2466 O O . LYS A 1 299 ? 28.422 -25.692 1.881 1.00 79.38 299 LYS A O 1
ATOM 2471 N N . ALA A 1 300 ? 28.301 -26.114 -0.317 1.00 76.94 300 ALA A N 1
ATOM 2472 C CA . ALA A 1 300 ? 26.924 -26.601 -0.275 1.00 76.94 300 ALA A CA 1
ATOM 2473 C C . ALA A 1 300 ? 26.806 -27.927 0.499 1.00 76.94 300 ALA A C 1
ATOM 2475 O O . ALA A 1 300 ? 25.870 -28.095 1.281 1.00 76.94 300 ALA A O 1
ATOM 2476 N N . ARG A 1 301 ? 27.769 -28.848 0.343 1.00 81.81 301 ARG A N 1
ATOM 2477 C CA . ARG A 1 301 ? 27.835 -30.102 1.115 1.00 81.81 301 ARG A CA 1
ATOM 2478 C C . ARG A 1 301 ? 28.078 -29.846 2.602 1.00 81.81 301 ARG A C 1
ATOM 2480 O O . ARG A 1 301 ? 27.404 -30.458 3.426 1.00 81.81 301 ARG A O 1
ATOM 2487 N N . GLU A 1 302 ? 28.978 -28.930 2.951 1.00 77.56 302 GLU A N 1
ATOM 2488 C CA . GLU A 1 302 ? 29.224 -28.533 4.344 1.00 77.56 302 GLU A CA 1
ATOM 2489 C C . GLU A 1 302 ? 27.996 -27.864 4.974 1.00 77.56 302 GLU A C 1
ATOM 2491 O O . GLU A 1 302 ? 27.617 -28.207 6.093 1.00 77.56 302 GLU A O 1
ATOM 2496 N N . ALA A 1 303 ? 27.320 -26.970 4.245 1.00 79.38 303 ALA A N 1
ATOM 2497 C CA . ALA A 1 303 ? 26.089 -26.332 4.705 1.00 79.38 303 ALA A CA 1
ATOM 2498 C C . ALA A 1 303 ? 24.954 -27.351 4.905 1.00 79.38 303 ALA A C 1
ATOM 2500 O O . ALA A 1 303 ? 24.282 -27.325 5.937 1.00 79.38 303 ALA A O 1
ATOM 2501 N N . ALA A 1 304 ? 24.782 -28.291 3.970 1.00 80.00 304 ALA A N 1
ATOM 2502 C CA . ALA A 1 304 ? 23.799 -29.366 4.082 1.00 80.00 304 ALA A CA 1
ATOM 2503 C C . ALA A 1 304 ? 24.110 -30.318 5.251 1.00 80.00 304 ALA A C 1
ATOM 2505 O O . ALA A 1 304 ? 23.202 -30.720 5.980 1.00 80.00 304 ALA A O 1
ATOM 2506 N N . ALA A 1 305 ? 25.387 -30.646 5.476 1.00 81.56 305 ALA A N 1
ATOM 2507 C CA . ALA A 1 305 ? 25.819 -31.449 6.617 1.00 81.56 305 ALA A CA 1
ATOM 2508 C C . ALA A 1 305 ? 25.582 -30.717 7.949 1.00 81.56 305 ALA A C 1
ATOM 2510 O O . ALA A 1 305 ? 25.060 -31.317 8.888 1.00 81.56 305 ALA A O 1
ATOM 2511 N N . ALA A 1 306 ? 25.888 -29.419 8.025 1.00 82.19 306 ALA A N 1
ATOM 2512 C CA . ALA A 1 306 ? 25.642 -28.595 9.207 1.00 82.19 306 ALA A CA 1
ATOM 2513 C C . ALA A 1 306 ? 24.142 -28.430 9.503 1.00 82.19 306 ALA A C 1
ATOM 2515 O O . ALA A 1 306 ? 23.732 -28.465 10.662 1.00 82.19 306 ALA A O 1
ATOM 2516 N N . GLU A 1 307 ? 23.302 -28.290 8.476 1.00 80.50 307 GLU A N 1
ATOM 2517 C CA . GLU A 1 307 ? 21.849 -28.230 8.646 1.00 80.50 307 GLU A CA 1
ATOM 2518 C C . GLU A 1 307 ? 21.276 -29.580 9.106 1.00 80.50 307 GLU A C 1
ATOM 2520 O O . GLU A 1 307 ? 20.437 -29.622 10.008 1.00 80.50 307 GLU A O 1
ATOM 2525 N N . ALA A 1 308 ? 21.760 -30.694 8.548 1.00 80.12 308 ALA A N 1
ATOM 2526 C CA . ALA A 1 308 ? 21.386 -32.033 8.996 1.00 80.12 308 ALA A CA 1
ATOM 2527 C C . ALA A 1 308 ? 21.799 -32.286 10.458 1.00 80.12 308 ALA A C 1
ATOM 2529 O O . ALA A 1 308 ? 21.033 -32.870 11.226 1.00 80.12 308 ALA A O 1
ATOM 2530 N N . GLU A 1 309 ? 22.974 -31.803 10.860 1.00 83.88 309 GLU A N 1
ATOM 2531 C CA . GLU A 1 309 ? 23.495 -31.906 12.224 1.00 83.88 309 GLU A CA 1
ATOM 2532 C C . GLU A 1 309 ? 22.682 -31.055 13.211 1.00 83.88 309 GLU A C 1
ATOM 2534 O O . GLU A 1 309 ? 22.265 -31.564 14.252 1.00 83.88 309 GLU A O 1
ATOM 2539 N N . ARG A 1 310 ? 22.322 -29.819 12.832 1.00 80.25 310 ARG A N 1
ATOM 2540 C CA . ARG A 1 310 ? 21.392 -28.970 13.598 1.00 80.25 310 ARG A CA 1
ATOM 2541 C C . ARG A 1 310 ? 20.023 -29.618 13.760 1.00 80.25 310 ARG A C 1
ATOM 2543 O O . ARG A 1 310 ? 19.548 -29.738 14.882 1.00 80.25 310 ARG A O 1
ATOM 2550 N N . ARG A 1 311 ? 19.425 -30.132 12.679 1.00 81.12 311 ARG A N 1
ATOM 2551 C CA . ARG A 1 311 ? 18.135 -30.845 12.743 1.00 81.12 311 ARG A CA 1
ATOM 2552 C C . ARG A 1 311 ? 18.203 -32.075 13.649 1.00 81.12 311 ARG A C 1
ATOM 2554 O O . ARG A 1 311 ? 17.224 -32.383 14.328 1.00 81.12 311 ARG A O 1
ATOM 2561 N N . ARG A 1 312 ? 19.342 -32.779 13.682 1.00 81.94 312 ARG A N 1
ATOM 2562 C CA . ARG A 1 312 ? 19.551 -33.911 14.596 1.00 81.94 312 ARG A CA 1
ATOM 2563 C C . ARG A 1 312 ? 19.629 -33.444 16.049 1.00 81.94 312 ARG A C 1
ATOM 2565 O O . ARG A 1 312 ? 18.918 -34.004 16.879 1.00 81.94 312 ARG A O 1
ATOM 2572 N N . ARG A 1 313 ? 20.406 -32.392 16.336 1.00 81.88 313 ARG A N 1
ATOM 2573 C CA . ARG A 1 313 ? 20.496 -31.778 17.673 1.00 81.88 313 ARG A CA 1
ATOM 2574 C C . ARG A 1 313 ? 19.146 -31.267 18.161 1.00 81.88 313 ARG A C 1
ATOM 2576 O O . ARG A 1 313 ? 18.768 -31.563 19.286 1.00 81.88 313 ARG A O 1
ATOM 2583 N N . ASP A 1 314 ? 18.391 -30.574 17.316 1.00 78.38 314 ASP A N 1
ATOM 2584 C CA . ASP A 1 314 ? 17.072 -30.041 17.669 1.00 78.38 314 ASP A CA 1
ATOM 2585 C C . ASP A 1 314 ? 16.080 -31.172 17.972 1.00 78.38 314 ASP A C 1
ATOM 2587 O O . ASP A 1 314 ? 15.308 -31.093 18.929 1.00 78.38 314 ASP A O 1
ATOM 2591 N N . LYS A 1 315 ? 16.140 -32.274 17.213 1.00 80.12 315 LYS A N 1
ATOM 2592 C CA . LYS A 1 315 ? 15.329 -33.471 17.468 1.00 80.12 315 LYS A CA 1
ATOM 2593 C C . LYS A 1 315 ? 15.728 -34.172 18.771 1.00 80.12 315 LYS A C 1
ATOM 2595 O O . LYS A 1 315 ? 14.848 -34.574 19.528 1.00 80.12 315 LYS A O 1
ATOM 2600 N N . GLU A 1 316 ? 17.024 -34.303 19.047 1.00 83.06 316 GLU A N 1
ATOM 2601 C CA . GLU A 1 316 ? 17.548 -34.867 20.300 1.00 83.06 316 GLU A CA 1
ATOM 2602 C C . GLU A 1 316 ? 17.158 -34.000 21.512 1.00 83.06 316 GLU A C 1
ATOM 2604 O O . GLU A 1 316 ? 16.680 -34.530 22.516 1.00 83.06 316 GLU A O 1
ATOM 2609 N N . LEU A 1 317 ? 17.257 -32.671 21.398 1.00 82.88 317 LEU A N 1
ATOM 2610 C CA . LEU A 1 317 ? 16.818 -31.717 22.421 1.00 82.88 317 LEU A CA 1
ATOM 2611 C C . LEU A 1 317 ? 15.306 -31.786 22.656 1.00 82.88 317 LEU A C 1
ATOM 2613 O O . LEU A 1 317 ? 14.871 -31.813 23.805 1.00 82.88 317 LEU A O 1
ATOM 2617 N N . MET A 1 318 ? 14.501 -31.876 21.592 1.00 81.00 318 MET A N 1
ATOM 2618 C CA . MET A 1 318 ? 13.046 -32.013 21.699 1.00 81.00 318 MET A CA 1
ATOM 2619 C C . MET A 1 318 ? 12.649 -33.305 22.428 1.00 81.00 318 MET A C 1
ATOM 2621 O O . MET A 1 318 ? 11.743 -33.288 23.260 1.00 81.00 318 MET A O 1
ATOM 2625 N N . ILE A 1 319 ? 13.329 -34.421 22.139 1.00 83.19 319 ILE A N 1
ATOM 2626 C CA . ILE A 1 319 ? 13.097 -35.706 22.815 1.00 83.19 319 ILE A CA 1
ATOM 2627 C C . ILE A 1 319 ? 13.506 -35.609 24.290 1.00 83.19 319 ILE A C 1
ATOM 2629 O O . ILE A 1 319 ? 12.708 -35.955 25.162 1.00 83.19 319 ILE A O 1
ATOM 2633 N N . ALA A 1 320 ? 14.694 -35.071 24.581 1.00 84.31 320 ALA A N 1
ATOM 2634 C CA . ALA A 1 320 ? 15.187 -34.913 25.948 1.00 84.31 320 ALA A CA 1
ATOM 2635 C C . ALA A 1 320 ? 14.286 -33.996 26.796 1.00 84.31 320 ALA A C 1
ATOM 2637 O O . ALA A 1 320 ? 14.016 -34.294 27.960 1.00 84.31 320 ALA A O 1
ATOM 2638 N N . GLU A 1 321 ? 13.779 -32.902 26.224 1.00 79.25 321 GLU A N 1
ATOM 2639 C CA . GLU A 1 321 ? 12.889 -31.973 26.928 1.00 79.25 321 GLU A CA 1
ATOM 2640 C C . GLU A 1 321 ? 11.491 -32.573 27.148 1.00 79.25 321 GLU A C 1
ATOM 2642 O O . GLU A 1 321 ? 10.896 -32.399 28.212 1.00 79.25 321 GLU A O 1
ATOM 2647 N N . ASN A 1 322 ? 10.989 -33.370 26.197 1.00 81.75 322 ASN A N 1
ATOM 2648 C CA . ASN A 1 322 ? 9.741 -34.118 26.363 1.00 81.75 322 ASN A CA 1
ATOM 2649 C C . ASN A 1 322 ? 9.847 -35.161 27.490 1.00 81.75 322 ASN A C 1
ATOM 2651 O O . ASN A 1 322 ? 8.932 -35.298 28.305 1.00 81.75 322 ASN A O 1
ATOM 2655 N N . GLU A 1 323 ? 10.975 -35.870 27.578 1.00 83.81 323 GLU A N 1
ATOM 2656 C CA . GLU A 1 323 ? 11.242 -36.819 28.661 1.00 83.81 323 GLU A CA 1
ATOM 2657 C C . GLU A 1 323 ? 11.354 -36.128 30.025 1.00 83.81 323 GLU A C 1
ATOM 2659 O O . GLU A 1 323 ? 10.774 -36.611 31.001 1.00 83.81 323 GLU A O 1
ATOM 2664 N N . LYS A 1 324 ? 12.019 -34.968 30.101 1.00 81.12 324 LYS A N 1
ATOM 2665 C CA . LYS A 1 324 ? 12.052 -34.148 31.323 1.00 81.12 324 LYS A CA 1
ATOM 2666 C C . LYS A 1 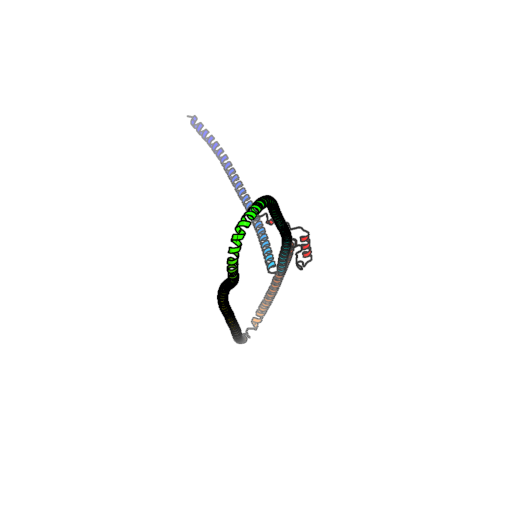324 ? 10.659 -33.681 31.735 1.00 81.12 324 LYS A C 1
ATOM 2668 O O . LYS A 1 324 ? 10.313 -33.791 32.909 1.00 81.12 324 LYS A O 1
ATOM 2673 N N . GLN A 1 325 ? 9.833 -33.229 30.788 1.00 76.75 325 GLN A N 1
ATOM 2674 C CA . GLN A 1 325 ? 8.452 -32.837 31.074 1.00 76.75 325 GLN A CA 1
ATOM 2675 C C . GLN A 1 325 ? 7.615 -34.001 31.615 1.00 76.75 325 GLN A C 1
ATOM 2677 O O . GLN A 1 325 ? 6.836 -33.811 32.551 1.00 76.75 325 GLN A O 1
ATOM 2682 N N . LYS A 1 326 ? 7.774 -35.208 31.057 1.00 77.88 326 LYS A N 1
ATOM 2683 C CA . LYS A 1 326 ? 7.088 -36.410 31.551 1.00 77.88 326 LYS A CA 1
ATOM 2684 C C . LYS A 1 326 ? 7.502 -36.746 32.982 1.00 77.88 326 LYS A C 1
ATOM 2686 O O . LYS A 1 326 ? 6.620 -36.969 33.804 1.00 77.88 326 LYS A O 1
ATOM 2691 N N . ARG A 1 327 ? 8.803 -36.692 33.294 1.00 82.62 327 ARG A N 1
ATOM 2692 C CA . ARG A 1 327 ? 9.324 -36.920 34.656 1.00 82.62 327 ARG A CA 1
ATOM 2693 C C . ARG A 1 327 ? 8.803 -35.884 35.654 1.00 82.62 327 ARG A C 1
ATOM 2695 O O . ARG A 1 327 ? 8.278 -36.264 36.691 1.00 82.62 327 ARG A O 1
ATOM 2702 N N . LEU A 1 328 ? 8.826 -34.597 35.301 1.00 78.50 328 LEU A N 1
ATOM 2703 C CA . LEU A 1 328 ? 8.265 -33.516 36.128 1.00 78.50 328 LEU A CA 1
ATOM 2704 C C . LEU A 1 328 ? 6.758 -33.680 36.371 1.00 78.50 328 LEU A C 1
ATOM 2706 O O . LEU A 1 328 ? 6.265 -33.410 37.465 1.00 78.50 328 LEU A O 1
ATOM 2710 N N . LYS A 1 329 ? 6.006 -34.126 35.359 1.00 75.94 329 LYS A N 1
ATOM 2711 C CA . LYS A 1 329 ? 4.564 -34.375 35.480 1.00 75.94 329 LYS A CA 1
ATOM 2712 C C . LYS A 1 329 ? 4.267 -35.590 36.363 1.00 75.94 329 LYS A C 1
ATOM 2714 O O . LYS A 1 329 ? 3.291 -35.575 37.109 1.00 75.94 329 LYS A O 1
ATOM 2719 N N . GLU A 1 330 ? 5.098 -36.623 36.288 1.00 77.56 330 GLU A N 1
ATOM 2720 C CA . GLU A 1 330 ? 4.995 -37.821 37.123 1.00 77.56 330 GLU A CA 1
ATOM 2721 C C . GLU A 1 330 ? 5.376 -37.535 38.583 1.00 77.56 330 GLU A C 1
ATOM 2723 O O . GLU A 1 330 ? 4.665 -37.958 39.493 1.00 77.56 330 GLU A O 1
ATOM 2728 N N . GLU A 1 331 ? 6.416 -36.730 38.818 1.00 77.00 331 GLU A N 1
ATOM 2729 C CA . GLU A 1 331 ? 6.802 -36.254 40.151 1.00 77.00 331 GLU A CA 1
ATOM 2730 C C . GLU A 1 331 ? 5.721 -35.375 40.788 1.00 77.00 331 GLU A C 1
ATOM 2732 O O . GLU A 1 331 ? 5.373 -35.601 41.946 1.00 77.00 331 GLU A O 1
ATOM 2737 N N . ARG A 1 332 ? 5.115 -34.447 40.029 1.00 72.00 332 ARG A N 1
ATOM 2738 C CA . ARG A 1 332 ? 3.966 -33.651 40.504 1.00 72.00 332 ARG A CA 1
ATOM 2739 C C . ARG A 1 332 ? 2.779 -34.525 40.879 1.00 72.00 332 ARG A C 1
ATOM 2741 O O . ARG A 1 332 ? 2.238 -34.381 41.967 1.00 72.00 332 ARG A O 1
ATOM 2748 N N . ARG A 1 333 ? 2.423 -35.492 40.028 1.00 72.50 333 ARG A N 1
ATOM 2749 C CA . ARG A 1 333 ? 1.326 -36.428 40.310 1.00 72.50 333 ARG A CA 1
ATOM 2750 C C . ARG A 1 333 ? 1.607 -37.278 41.554 1.00 72.50 333 ARG A C 1
ATOM 2752 O O . ARG A 1 333 ? 0.689 -37.600 42.300 1.00 72.50 333 ARG A O 1
ATOM 2759 N N . ARG A 1 334 ? 2.870 -37.644 41.788 1.00 74.38 334 ARG A N 1
ATOM 2760 C CA . ARG A 1 334 ? 3.291 -38.389 42.981 1.00 74.38 334 ARG A CA 1
ATOM 2761 C C . ARG A 1 334 ? 3.256 -37.518 44.241 1.00 74.38 334 ARG A C 1
ATOM 2763 O O . ARG A 1 334 ? 2.873 -38.023 45.290 1.00 74.38 334 ARG A O 1
ATOM 2770 N N . GLN A 1 335 ? 3.606 -36.235 44.143 1.00 70.31 335 GLN A N 1
ATOM 2771 C CA . GLN A 1 335 ? 3.467 -35.266 45.237 1.00 70.31 335 GLN A CA 1
ATOM 2772 C C . GLN A 1 335 ? 1.996 -35.012 45.582 1.00 70.31 335 GLN A C 1
ATOM 2774 O O . GLN A 1 335 ? 1.633 -35.131 46.746 1.00 70.31 335 GLN A O 1
ATOM 2779 N N . GLU A 1 336 ? 1.136 -34.802 44.584 1.00 70.38 336 GLU A N 1
ATOM 2780 C CA . GLU A 1 336 ? -0.316 -34.646 44.771 1.00 70.38 336 GLU A CA 1
ATOM 2781 C C . GLU A 1 336 ? -0.933 -35.876 45.462 1.00 70.38 336 GLU A C 1
ATOM 2783 O O . GLU A 1 336 ? -1.717 -35.739 46.395 1.00 70.38 336 GLU A O 1
ATOM 2788 N N . GLN A 1 337 ? -0.520 -37.093 45.084 1.00 70.31 337 GLN A N 1
ATOM 2789 C CA . GLN A 1 337 ? -0.976 -38.325 45.745 1.00 70.31 337 GLN A CA 1
ATOM 2790 C C . GLN A 1 337 ? -0.497 -38.452 47.197 1.00 70.31 337 GLN A C 1
ATOM 2792 O O . GLN A 1 337 ? -1.216 -39.003 48.031 1.00 70.31 337 GLN A O 1
ATOM 2797 N N . LEU A 1 338 ? 0.709 -37.973 47.512 1.00 74.50 338 LEU A N 1
ATOM 2798 C CA . LEU A 1 338 ? 1.233 -37.963 48.881 1.00 74.50 338 LEU A CA 1
ATOM 2799 C C . LEU A 1 338 ? 0.510 -36.918 49.742 1.00 74.50 338 LEU A C 1
ATOM 2801 O O . LEU A 1 338 ? 0.161 -37.206 50.885 1.00 74.50 338 LEU A O 1
ATOM 2805 N N . GLU A 1 339 ? 0.220 -35.744 49.183 1.00 66.25 339 GLU A N 1
ATOM 2806 C CA . GLU A 1 339 ? -0.568 -34.696 49.836 1.00 66.25 339 GLU A CA 1
ATOM 2807 C C . GLU A 1 339 ? -2.018 -35.138 50.070 1.00 66.25 339 GLU A C 1
ATOM 2809 O O . GLU A 1 339 ? -2.567 -34.906 51.147 1.00 66.25 339 GLU A O 1
ATOM 2814 N N . GLU A 1 340 ? -2.620 -35.854 49.119 1.00 67.56 340 GLU A N 1
ATOM 2815 C CA . GLU A 1 340 ? -3.966 -36.415 49.249 1.00 67.56 340 GLU A CA 1
ATOM 2816 C C . GLU A 1 340 ? -4.029 -37.533 50.306 1.00 67.56 340 GLU A C 1
ATOM 2818 O O . GLU A 1 340 ? -4.995 -37.620 51.070 1.00 67.56 340 GLU A O 1
ATOM 2823 N N . GLN A 1 341 ? -2.978 -38.351 50.434 1.00 68.75 341 GLN A N 1
ATOM 2824 C CA . GLN A 1 341 ? -2.866 -39.346 51.508 1.00 68.75 341 GLN A CA 1
ATOM 2825 C C . GLN A 1 341 ? -2.650 -38.703 52.886 1.00 68.75 341 GLN A C 1
ATOM 2827 O O . GLN A 1 341 ? -3.279 -39.127 53.857 1.00 68.75 341 GLN A O 1
ATOM 2832 N N . GLU A 1 342 ? -1.829 -37.655 52.984 1.00 68.38 342 GLU A N 1
ATOM 2833 C CA . GLU A 1 342 ? -1.650 -36.873 54.216 1.00 68.38 342 GLU A CA 1
ATOM 2834 C C . GLU A 1 342 ? -2.942 -36.135 54.612 1.00 68.38 342 GLU A C 1
ATOM 2836 O O . GLU A 1 342 ? -3.300 -36.099 55.791 1.00 68.38 342 GLU A O 1
ATOM 2841 N N . PHE A 1 343 ? -3.695 -35.609 53.641 1.00 61.34 343 PHE A N 1
ATOM 2842 C CA . PHE A 1 343 ? -5.004 -34.989 53.861 1.00 61.34 343 PHE A CA 1
ATOM 2843 C C . PHE A 1 343 ? -6.042 -36.010 54.349 1.00 61.34 343 PHE A C 1
ATOM 2845 O O . PHE A 1 343 ? -6.764 -35.755 55.315 1.00 61.34 343 PHE A O 1
ATOM 2852 N N . ARG A 1 344 ? -6.068 -37.208 53.750 1.00 62.84 344 ARG A N 1
ATOM 2853 C CA . ARG A 1 344 ? -6.951 -38.311 54.158 1.00 62.84 344 ARG A CA 1
ATOM 2854 C C . ARG A 1 344 ? -6.588 -38.872 55.537 1.00 62.84 344 ARG A C 1
ATOM 2856 O O . ARG A 1 344 ? -7.496 -39.213 56.295 1.00 62.84 344 ARG A O 1
ATOM 2863 N N . ARG A 1 345 ? -5.298 -38.910 55.899 1.00 65.19 345 ARG A N 1
ATOM 2864 C CA . ARG A 1 345 ? -4.839 -39.286 57.249 1.00 65.19 345 ARG A CA 1
ATOM 2865 C C . ARG A 1 345 ? -5.280 -38.260 58.294 1.00 65.19 345 ARG A C 1
ATOM 2867 O O . ARG A 1 345 ? -5.886 -38.650 59.286 1.00 65.19 345 ARG A O 1
ATOM 2874 N N . LYS A 1 346 ? -5.076 -36.964 58.028 1.00 59.06 346 LYS A N 1
ATOM 2875 C CA . LYS A 1 346 ? -5.493 -35.864 58.921 1.00 59.06 346 LYS A CA 1
ATOM 2876 C C . LYS A 1 346 ? -7.013 -35.787 59.099 1.00 59.06 346 LYS A C 1
ATOM 2878 O O . LYS A 1 346 ? -7.481 -35.480 60.188 1.00 59.06 346 LYS A O 1
ATOM 2883 N N . MET A 1 347 ? -7.791 -36.105 58.061 1.00 58.34 347 MET A N 1
ATOM 2884 C CA . MET A 1 347 ? -9.255 -36.211 58.156 1.00 58.34 347 MET A CA 1
ATOM 2885 C C . MET A 1 347 ? -9.711 -37.402 59.011 1.00 58.34 347 MET A C 1
ATOM 2887 O O . MET A 1 347 ? -10.653 -37.260 59.783 1.00 58.34 347 MET A O 1
ATOM 2891 N N . MET A 1 348 ? -9.038 -38.555 58.926 1.00 56.75 348 MET A N 1
ATOM 2892 C CA . MET A 1 348 ? -9.350 -39.725 59.764 1.00 56.75 348 MET A CA 1
ATOM 2893 C C . MET A 1 348 ? -8.935 -39.537 61.233 1.00 56.75 348 MET A C 1
ATOM 2895 O O . MET A 1 348 ? -9.660 -39.980 62.118 1.00 56.75 348 MET A O 1
ATOM 2899 N N . GLU A 1 349 ? -7.828 -38.838 61.510 1.00 60.94 349 GLU A N 1
ATOM 2900 C CA . GLU A 1 349 ? -7.443 -38.429 62.875 1.00 60.94 349 GLU A CA 1
ATOM 2901 C C . GLU A 1 349 ? -8.468 -37.473 63.495 1.00 60.94 349 GLU A C 1
ATOM 2903 O O . GLU A 1 349 ? -8.844 -37.644 64.653 1.00 60.94 349 GLU A O 1
ATOM 2908 N N . LYS A 1 350 ? -8.990 -36.531 62.701 1.00 55.31 350 LYS A N 1
ATOM 2909 C CA . LYS A 1 350 ? -10.009 -35.574 63.144 1.00 55.31 350 LYS A CA 1
ATOM 2910 C C . LYS A 1 350 ? -11.348 -36.247 63.467 1.00 55.31 350 LYS A C 1
ATOM 2912 O O . LYS A 1 350 ? -11.951 -35.939 64.487 1.00 55.31 350 LYS A O 1
ATOM 2917 N N . PHE A 1 351 ? -11.776 -37.219 62.656 1.00 55.03 351 PHE A N 1
ATOM 2918 C CA . PHE A 1 351 ? -12.972 -38.019 62.953 1.00 55.03 351 PHE A CA 1
ATOM 2919 C C . PHE A 1 351 ? -12.794 -38.918 64.186 1.00 55.03 351 PHE A C 1
ATOM 2921 O O . PHE A 1 351 ? -13.740 -39.097 64.943 1.00 55.03 351 PHE A O 1
ATOM 2928 N N . ALA A 1 352 ? -11.583 -39.417 64.451 1.00 56.75 352 ALA A N 1
ATOM 2929 C CA . ALA A 1 352 ? -11.293 -40.190 65.661 1.00 56.75 352 ALA A CA 1
ATOM 2930 C C . ALA A 1 352 ? -11.219 -39.326 66.941 1.00 56.75 352 ALA A C 1
ATOM 2932 O O . ALA A 1 352 ? -11.506 -39.819 68.036 1.00 56.75 352 ALA A O 1
ATOM 2933 N N . GLU A 1 353 ? -10.839 -38.048 66.825 1.00 52.38 353 GLU A N 1
ATOM 2934 C CA . GLU A 1 353 ? -10.938 -37.057 67.907 1.00 52.38 353 GLU A CA 1
ATOM 2935 C C . GLU A 1 353 ? -12.391 -36.644 68.175 1.00 52.38 353 GLU A C 1
ATOM 2937 O O . GLU A 1 353 ? -12.799 -36.583 69.338 1.00 52.38 353 GLU A O 1
ATOM 2942 N N . ASP A 1 354 ? -13.189 -36.456 67.122 1.00 47.44 354 ASP A N 1
ATOM 2943 C CA . ASP A 1 354 ? -14.610 -36.115 67.230 1.00 47.44 354 ASP A CA 1
ATOM 2944 C C . ASP A 1 354 ? -15.449 -37.290 67.785 1.00 47.44 354 ASP A C 1
ATOM 2946 O O . ASP A 1 354 ? -16.328 -37.075 68.624 1.00 47.44 354 ASP A O 1
ATOM 2950 N N . ASP A 1 355 ? -15.102 -38.542 67.459 1.00 47.78 355 ASP A N 1
ATOM 2951 C CA . ASP A 1 355 ? -15.748 -39.745 68.013 1.00 47.78 355 ASP A CA 1
ATOM 2952 C C . ASP A 1 355 ? -15.440 -39.967 69.513 1.00 47.78 355 ASP A C 1
ATOM 2954 O O . ASP A 1 355 ? -16.237 -40.575 70.233 1.00 47.78 355 ASP A O 1
ATOM 2958 N N . ARG A 1 356 ? -14.320 -39.439 70.040 1.00 51.34 356 ARG A N 1
ATOM 2959 C CA . ARG A 1 356 ? -13.998 -39.471 71.488 1.00 51.34 356 ARG A CA 1
ATOM 2960 C C . ARG A 1 356 ? -14.758 -38.421 72.298 1.00 51.34 356 ARG A C 1
ATOM 2962 O O . ARG A 1 356 ? -14.982 -38.622 73.493 1.00 51.34 356 ARG A O 1
ATOM 2969 N N . ILE A 1 357 ? -15.144 -37.309 71.675 1.00 49.41 357 ILE A N 1
ATOM 2970 C CA . ILE A 1 357 ? -15.832 -36.187 72.333 1.00 49.41 357 ILE A CA 1
ATOM 2971 C C . ILE A 1 357 ? -17.347 -36.447 72.445 1.00 49.41 357 ILE A C 1
ATOM 2973 O O . ILE A 1 357 ? -18.017 -35.898 73.329 1.00 49.41 357 ILE A O 1
ATOM 2977 N N . ASP A 1 358 ? -17.890 -37.346 71.623 1.00 50.69 358 ASP A N 1
ATOM 2978 C CA . ASP A 1 358 ? -19.333 -37.580 71.538 1.00 50.69 358 ASP A CA 1
ATOM 2979 C C . ASP A 1 358 ? -19.887 -38.587 72.578 1.00 50.69 358 ASP A C 1
ATOM 2981 O O . ASP A 1 358 ? -21.090 -38.602 72.868 1.00 50.69 358 ASP A O 1
ATOM 2985 N N . GLU A 1 359 ? -19.018 -39.361 73.242 1.00 49.59 359 GLU A N 1
ATOM 2986 C CA . GLU A 1 359 ? -19.411 -40.357 74.256 1.00 49.59 359 GLU A CA 1
ATOM 2987 C C . GLU A 1 359 ? -19.755 -39.714 75.623 1.00 49.59 359 GLU A C 1
ATOM 2989 O O . GLU A 1 359 ? -20.601 -40.220 76.363 1.00 49.59 359 GLU A O 1
ATOM 2994 N N . MET A 1 360 ? -19.196 -38.537 75.949 1.00 50.25 360 MET A N 1
ATOM 2995 C CA . MET A 1 360 ? -19.409 -37.870 77.251 1.00 50.25 360 MET A CA 1
ATOM 2996 C C . MET A 1 360 ? -20.638 -36.935 77.280 1.00 50.25 360 MET A C 1
ATOM 2998 O O . MET A 1 360 ? -21.175 -36.622 78.344 1.00 50.25 360 MET A O 1
ATOM 3002 N N . ASN A 1 361 ? -21.167 -36.534 76.122 1.00 50.03 361 ASN A N 1
ATOM 3003 C CA . ASN A 1 361 ? -22.272 -35.573 76.028 1.00 50.03 361 ASN A CA 1
ATOM 3004 C C . ASN A 1 361 ? -23.657 -36.221 75.867 1.00 50.03 361 ASN A C 1
ATOM 3006 O O . ASN A 1 361 ? -24.604 -35.566 75.426 1.00 50.03 361 ASN A O 1
ATOM 3010 N N . ARG A 1 362 ? -23.823 -37.498 76.234 1.00 47.56 362 ARG A N 1
ATOM 3011 C CA . ARG A 1 362 ? -25.125 -38.189 76.169 1.00 47.56 362 ARG A CA 1
ATOM 3012 C C . ARG A 1 362 ? -26.080 -37.851 77.324 1.00 47.56 362 ARG A C 1
ATOM 3014 O O . ARG A 1 362 ? -27.288 -37.952 77.134 1.00 47.56 362 ARG A O 1
ATOM 3021 N N . GLN A 1 363 ? -25.598 -37.352 78.467 1.00 47.00 363 GLN A N 1
ATOM 3022 C CA . GLN A 1 363 ? -26.454 -37.078 79.641 1.00 47.00 363 GLN A CA 1
ATOM 3023 C C . GLN A 1 363 ? -26.986 -35.632 79.753 1.00 47.00 363 GLN A C 1
ATOM 3025 O O . GLN A 1 363 ? -27.922 -35.387 80.507 1.00 47.00 363 GLN A O 1
ATOM 3030 N N . LYS A 1 364 ? -26.497 -34.678 78.945 1.00 51.28 364 LYS A N 1
ATOM 3031 C CA . LYS A 1 364 ? -27.039 -33.298 78.874 1.00 51.28 364 LYS A CA 1
ATOM 3032 C C . LYS A 1 364 ? -28.042 -33.069 77.725 1.00 51.28 364 LYS A C 1
ATOM 3034 O O . LYS A 1 364 ? -28.480 -31.943 77.500 1.00 51.28 364 LYS A O 1
ATOM 3039 N N . ARG A 1 365 ? -28.436 -34.121 76.992 1.00 51.59 365 ARG A N 1
ATOM 3040 C CA . ARG A 1 365 ? -29.270 -34.016 75.773 1.00 51.59 365 ARG A CA 1
ATOM 3041 C C . ARG A 1 365 ? -30.772 -33.847 76.018 1.00 51.59 365 ARG A C 1
ATOM 3043 O O . ARG A 1 365 ? -31.469 -33.511 75.072 1.00 51.59 365 ARG A O 1
ATOM 3050 N N . ALA A 1 366 ? -31.298 -34.040 77.229 1.00 54.25 366 ALA A N 1
ATOM 3051 C CA . ALA A 1 366 ? -32.749 -33.971 77.458 1.00 54.25 366 ALA A CA 1
ATOM 3052 C C . ALA A 1 366 ? -33.278 -32.533 77.646 1.00 54.25 366 ALA A C 1
ATOM 3054 O O . ALA A 1 366 ? -34.334 -32.204 77.116 1.00 54.25 366 ALA A O 1
ATOM 3055 N N . ALA A 1 367 ? -32.524 -31.653 78.315 1.00 54.75 367 ALA A N 1
ATOM 3056 C CA . ALA A 1 367 ? -32.929 -30.258 78.531 1.00 54.75 367 ALA A CA 1
ATOM 3057 C C . ALA A 1 367 ? -32.587 -29.341 77.336 1.00 54.75 367 ALA A C 1
ATOM 3059 O O . ALA A 1 367 ? -33.368 -28.462 76.984 1.00 54.75 367 ALA A O 1
ATOM 3060 N N . ALA A 1 368 ? -31.467 -29.591 76.642 1.00 55.03 368 ALA A N 1
ATOM 3061 C CA . ALA A 1 368 ? -31.041 -28.796 75.483 1.00 55.03 368 ALA A CA 1
ATOM 3062 C C . ALA A 1 368 ? -31.892 -29.033 74.217 1.00 55.03 368 ALA A C 1
ATOM 3064 O O . ALA A 1 368 ? -31.937 -28.178 73.337 1.00 55.03 368 ALA A O 1
ATOM 3065 N N . LYS A 1 369 ? -32.602 -30.168 74.115 1.00 56.19 369 LYS A N 1
ATOM 3066 C CA . LYS A 1 369 ? -33.369 -30.560 72.914 1.00 56.19 369 LYS A CA 1
ATOM 3067 C C . LYS A 1 369 ? -34.578 -29.660 72.642 1.00 56.19 369 LYS A C 1
ATOM 3069 O O . LYS A 1 369 ? -34.956 -29.503 71.486 1.00 56.19 369 LYS A O 1
ATOM 3074 N N . ALA A 1 370 ? -35.161 -29.049 73.676 1.00 56.69 370 ALA A N 1
ATOM 3075 C CA . ALA A 1 370 ? -36.313 -28.158 73.537 1.00 56.69 370 ALA A CA 1
ATOM 3076 C C . ALA A 1 370 ? -35.916 -26.744 73.066 1.00 56.69 370 ALA A C 1
ATOM 3078 O O . ALA A 1 370 ? -36.592 -26.177 72.209 1.00 56.69 370 ALA A O 1
ATOM 3079 N N . GLU A 1 371 ? -34.786 -26.208 73.543 1.00 58.06 371 GLU A N 1
ATOM 3080 C CA . GLU A 1 371 ? -34.246 -24.927 73.057 1.00 58.06 371 GLU A CA 1
ATOM 3081 C C . GLU A 1 371 ? -33.546 -25.056 71.697 1.00 58.06 371 GLU A C 1
ATOM 3083 O O . GLU A 1 371 ? -33.685 -24.184 70.841 1.00 58.06 371 GLU A O 1
ATOM 3088 N N . HIS A 1 372 ? -32.845 -26.167 71.458 1.00 58.44 372 HIS A N 1
ATOM 3089 C CA . HIS A 1 372 ? -32.180 -26.447 70.185 1.00 58.44 372 HIS A CA 1
ATOM 3090 C C . HIS A 1 372 ? -33.185 -26.719 69.060 1.00 58.44 372 HIS A C 1
ATOM 3092 O O . HIS A 1 372 ? -32.933 -26.333 67.928 1.00 58.44 372 HIS A O 1
ATOM 3098 N N . SER A 1 373 ? -34.340 -27.335 69.339 1.00 57.69 373 SER A N 1
ATOM 3099 C CA . SER A 1 373 ? -35.391 -27.525 68.324 1.00 57.69 373 SER A CA 1
ATOM 3100 C C . SER A 1 373 ? -36.000 -26.190 67.867 1.00 57.69 373 SER A C 1
ATOM 3102 O O . SER A 1 373 ? -36.213 -25.996 66.674 1.00 57.69 373 SER A O 1
ATOM 3104 N N . ARG A 1 374 ? -36.193 -25.228 68.788 1.00 65.62 374 ARG A N 1
ATOM 3105 C CA . ARG A 1 374 ? -36.649 -23.865 68.450 1.00 65.62 374 ARG A CA 1
ATOM 3106 C C . ARG A 1 374 ? -35.592 -23.079 67.669 1.00 65.62 374 ARG A C 1
ATOM 3108 O O . ARG A 1 374 ? -35.901 -22.585 66.594 1.00 65.62 374 ARG A O 1
ATOM 3115 N N . LYS A 1 375 ? -34.334 -23.071 68.126 1.00 64.62 375 LYS A N 1
ATOM 3116 C CA . LYS A 1 375 ? -33.220 -22.423 67.405 1.00 64.62 375 LYS A CA 1
ATOM 3117 C C . LYS A 1 375 ? -32.915 -23.067 66.049 1.00 64.62 375 LYS A C 1
ATOM 3119 O O . LYS A 1 375 ? -32.553 -22.364 65.119 1.00 64.62 375 LYS A O 1
ATOM 3124 N N . VAL A 1 376 ? -33.072 -24.384 65.891 1.00 66.50 376 VAL A N 1
ATOM 3125 C CA . VAL A 1 376 ? -32.901 -25.063 64.591 1.00 66.50 376 VAL A CA 1
ATOM 3126 C C . VAL A 1 376 ? -34.054 -24.7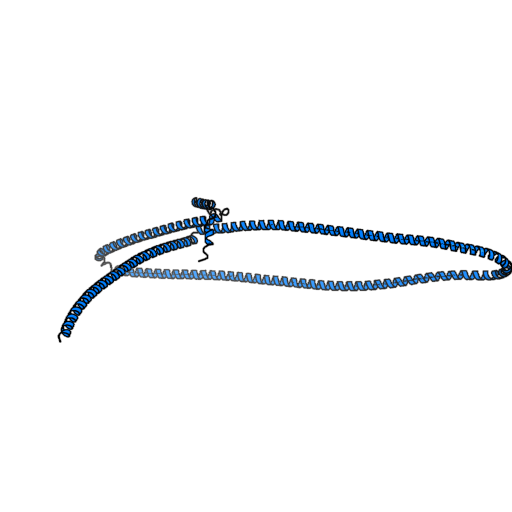62 63.641 1.00 66.50 376 VAL A C 1
ATOM 3128 O O . VAL A 1 376 ? -33.796 -24.601 62.454 1.00 66.50 376 VAL A O 1
ATOM 3131 N N . ALA A 1 377 ? -35.290 -24.650 64.136 1.00 68.88 377 ALA A N 1
ATOM 3132 C CA . ALA A 1 377 ? -36.423 -24.201 63.328 1.00 68.88 377 ALA A CA 1
ATOM 3133 C C . ALA A 1 377 ? -36.236 -22.746 62.863 1.00 68.88 377 ALA A C 1
ATOM 3135 O O . ALA A 1 377 ? -36.369 -22.486 61.672 1.00 68.88 377 ALA A O 1
ATOM 3136 N N . GLU A 1 378 ? -35.812 -21.845 63.756 1.00 74.56 378 GLU A N 1
ATOM 3137 C CA . GLU A 1 378 ? -35.457 -20.457 63.419 1.00 74.56 378 GLU A CA 1
ATOM 3138 C C . GLU A 1 378 ? -34.300 -20.395 62.403 1.00 74.56 378 GLU A C 1
ATOM 3140 O O . GLU A 1 378 ? -34.407 -19.697 61.401 1.00 74.56 378 GLU A O 1
ATOM 3145 N N . LEU A 1 379 ? -33.238 -21.195 62.571 1.00 74.00 379 LEU A N 1
ATOM 3146 C CA . LEU A 1 379 ? -32.120 -21.270 61.616 1.00 74.00 379 LEU A CA 1
ATOM 3147 C C . LEU A 1 379 ? -32.513 -21.906 60.268 1.00 74.00 379 LEU A C 1
ATOM 3149 O O . LEU A 1 379 ? -31.928 -21.576 59.238 1.00 74.00 379 LEU A O 1
ATOM 3153 N N . LEU A 1 380 ? -33.480 -22.830 60.244 1.00 71.25 380 LEU A N 1
ATOM 3154 C CA . LEU A 1 380 ? -34.029 -23.415 59.013 1.00 71.25 380 LEU A CA 1
ATOM 3155 C C . LEU A 1 380 ? -34.937 -22.428 58.276 1.00 71.25 380 LEU A C 1
ATOM 3157 O O . LEU A 1 380 ? -34.874 -22.362 57.049 1.00 71.25 380 LEU A O 1
ATOM 3161 N N . GLU A 1 381 ? -35.751 -21.656 58.995 1.00 75.38 381 GLU A N 1
ATOM 3162 C CA . GLU A 1 381 ? -36.555 -20.567 58.433 1.00 75.38 381 GLU A CA 1
ATOM 3163 C C . GLU A 1 381 ? -35.672 -19.418 57.934 1.00 75.38 381 GLU A C 1
ATOM 3165 O O . GLU A 1 381 ? -35.893 -18.919 56.832 1.00 75.38 381 GLU A O 1
ATOM 3170 N N . GLU A 1 382 ? -34.613 -19.066 58.663 1.00 76.50 382 GLU A N 1
ATOM 3171 C CA . GLU A 1 382 ? -33.623 -18.073 58.243 1.00 76.50 382 GLU A CA 1
ATOM 3172 C C . GLU A 1 382 ? -32.838 -18.545 57.011 1.00 76.50 382 GLU A C 1
ATOM 3174 O O . GLU A 1 382 ? -32.710 -17.794 56.047 1.00 76.50 382 GLU A O 1
ATOM 3179 N N . LYS A 1 383 ? -32.421 -19.819 56.950 1.00 74.44 383 LYS A N 1
ATOM 3180 C CA . LYS A 1 383 ? -31.814 -20.403 55.738 1.00 74.44 383 LYS A CA 1
ATOM 3181 C C . LYS A 1 383 ? -32.767 -20.438 54.548 1.00 74.44 383 LYS A C 1
ATOM 3183 O O . LYS A 1 383 ? -32.331 -20.179 53.431 1.00 74.44 383 LYS A O 1
ATOM 3188 N N . ARG A 1 384 ? -34.051 -20.747 54.758 1.00 77.56 384 ARG A N 1
ATOM 3189 C CA . ARG A 1 384 ? -35.068 -20.688 53.693 1.00 77.56 384 ARG A CA 1
ATOM 3190 C C . ARG A 1 384 ? -35.283 -19.256 53.215 1.00 77.56 384 ARG A C 1
ATOM 3192 O O . ARG A 1 384 ? -35.379 -19.038 52.016 1.00 77.56 384 ARG A O 1
ATOM 3199 N N . ARG A 1 385 ? -35.289 -18.279 54.126 1.00 78.38 385 ARG A N 1
ATOM 3200 C CA . ARG A 1 385 ? -35.400 -16.857 53.786 1.00 78.38 385 ARG A CA 1
ATOM 3201 C C . ARG A 1 385 ? -34.177 -16.353 53.019 1.00 78.38 385 ARG A C 1
ATOM 3203 O O . ARG A 1 385 ? -34.354 -15.615 52.060 1.00 78.38 385 ARG A O 1
ATOM 3210 N N . ILE A 1 386 ? -32.969 -16.772 53.401 1.00 80.19 386 ILE A N 1
ATOM 3211 C CA . ILE A 1 386 ? -31.728 -16.463 52.673 1.00 80.19 386 ILE A CA 1
ATOM 3212 C C . ILE A 1 386 ? -31.753 -17.112 51.284 1.00 80.19 386 ILE A C 1
ATOM 3214 O O . ILE A 1 386 ? -31.517 -16.421 50.306 1.00 80.19 386 ILE A O 1
ATOM 3218 N N . ALA A 1 387 ? -32.141 -18.386 51.167 1.00 81.75 387 ALA A N 1
ATOM 3219 C CA . ALA A 1 387 ? -32.233 -19.072 49.876 1.00 81.75 387 ALA A CA 1
ATOM 3220 C C . ALA A 1 387 ? -33.293 -18.464 48.936 1.00 81.75 387 ALA A C 1
ATOM 3222 O O . ALA A 1 387 ? -33.050 -18.347 47.740 1.00 81.75 387 ALA A O 1
ATOM 3223 N N . GLU A 1 388 ? -34.452 -18.045 49.455 1.00 81.19 388 GLU A N 1
ATOM 3224 C CA . GLU A 1 388 ? -35.462 -17.320 48.666 1.00 81.19 388 GLU A CA 1
ATOM 3225 C C . GLU A 1 388 ? -34.965 -15.924 48.259 1.00 81.19 388 GLU A C 1
ATOM 3227 O O . GLU A 1 388 ? -35.178 -15.506 47.125 1.00 81.19 388 GLU A O 1
ATOM 3232 N N . GLN A 1 389 ? -34.257 -15.211 49.143 1.00 82.19 389 GLN A N 1
ATOM 3233 C CA . GLN A 1 389 ? -33.633 -13.926 48.810 1.00 82.19 389 GLN A CA 1
ATOM 3234 C C . GLN A 1 389 ? -32.524 -14.074 47.765 1.00 82.19 389 GLN A C 1
ATOM 3236 O O . GLN A 1 389 ? -32.427 -13.238 46.873 1.00 82.19 389 GLN A O 1
ATOM 3241 N N . ASP A 1 390 ? -31.714 -15.125 47.849 1.00 82.56 390 ASP A N 1
ATOM 3242 C CA . ASP A 1 390 ? -30.656 -15.403 46.884 1.00 82.56 390 ASP A CA 1
ATOM 3243 C C . ASP A 1 390 ? -31.242 -15.841 45.536 1.00 82.56 390 ASP A C 1
ATOM 3245 O O . ASP A 1 390 ? -30.797 -15.338 44.510 1.00 82.56 390 ASP A O 1
ATOM 3249 N N . ARG A 1 391 ? -32.321 -16.644 45.515 1.00 86.50 391 ARG A N 1
ATOM 3250 C CA . ARG A 1 391 ? -33.045 -16.970 44.272 1.00 86.50 391 ARG A CA 1
ATOM 3251 C C . ARG A 1 391 ? -33.629 -15.720 43.612 1.00 86.50 391 ARG A C 1
ATOM 3253 O O . ARG A 1 391 ? -33.455 -15.531 42.415 1.00 86.50 391 ARG A O 1
ATOM 3260 N N . LEU A 1 392 ? -34.281 -14.846 44.383 1.00 87.38 392 LEU A N 1
ATOM 3261 C CA . LEU A 1 392 ? -34.815 -13.583 43.861 1.00 87.38 392 LEU A CA 1
ATOM 3262 C C . LEU A 1 392 ? -33.696 -12.677 43.327 1.00 87.38 392 LEU A C 1
ATOM 3264 O O . LEU A 1 392 ? -33.845 -12.092 42.260 1.00 87.38 392 LEU A O 1
ATOM 3268 N N . ARG A 1 393 ? -32.546 -12.609 44.010 1.00 84.31 393 ARG A N 1
ATOM 3269 C CA . ARG A 1 393 ? -31.366 -11.872 43.525 1.00 84.31 393 ARG A CA 1
ATOM 3270 C C . ARG A 1 393 ? -30.798 -12.471 42.241 1.00 84.31 393 ARG A C 1
ATOM 3272 O O . ARG A 1 393 ? -30.420 -11.721 41.348 1.00 84.31 393 ARG A O 1
ATOM 3279 N N . GLU A 1 394 ? -30.729 -13.793 42.128 1.00 86.44 394 GLU A N 1
ATOM 3280 C CA . GLU A 1 394 ? -30.293 -14.475 40.905 1.00 86.44 394 GLU A CA 1
ATOM 3281 C C . GLU A 1 394 ? -31.257 -14.214 39.741 1.00 86.44 394 GLU A C 1
ATOM 3283 O O . GLU A 1 394 ? -30.808 -13.913 38.634 1.00 86.44 394 GLU A O 1
ATOM 3288 N N . GLU A 1 395 ? -32.568 -14.261 39.989 1.00 87.31 395 GLU A N 1
ATOM 3289 C CA . GLU A 1 395 ? -33.606 -13.916 39.012 1.00 87.31 395 GLU A CA 1
ATOM 3290 C C . GLU A 1 395 ? -33.500 -12.443 38.576 1.00 87.31 395 GLU A C 1
ATOM 3292 O O . GLU A 1 395 ? -33.556 -12.154 37.379 1.00 87.31 395 GLU A O 1
ATOM 3297 N N . GLU A 1 396 ? -33.264 -11.515 39.508 1.00 86.50 396 GLU A N 1
ATOM 3298 C CA . GLU A 1 396 ? -33.030 -10.095 39.219 1.00 86.50 396 GLU A CA 1
ATOM 3299 C C . GLU A 1 396 ? -31.748 -9.873 38.401 1.00 86.50 396 GLU A C 1
ATOM 3301 O O . GLU A 1 396 ? -31.765 -9.125 37.422 1.00 86.50 396 GLU A O 1
ATOM 3306 N N . ILE A 1 397 ? -30.641 -10.539 38.747 1.00 88.19 397 ILE A N 1
ATOM 3307 C CA . ILE A 1 397 ? -29.377 -10.467 37.997 1.00 88.19 397 ILE A CA 1
ATOM 3308 C C . ILE A 1 397 ? -29.565 -11.032 36.586 1.00 88.19 397 ILE A C 1
ATOM 3310 O O . ILE A 1 397 ? -29.109 -10.425 35.614 1.00 88.19 397 ILE A O 1
ATOM 3314 N N . ALA A 1 398 ? -30.260 -12.162 36.451 1.00 87.62 398 ALA A N 1
ATOM 3315 C CA . ALA A 1 398 ? -30.550 -12.771 35.159 1.00 87.62 398 ALA A CA 1
ATOM 3316 C C . ALA A 1 398 ? -31.459 -11.876 34.303 1.00 87.62 398 ALA A C 1
ATOM 3318 O O . ALA A 1 398 ? -31.204 -11.713 33.109 1.00 87.62 398 ALA A O 1
ATOM 3319 N N . ALA A 1 399 ? -32.480 -11.254 34.897 1.00 88.94 399 ALA A N 1
ATOM 3320 C CA . ALA A 1 399 ? -33.347 -10.300 34.211 1.00 88.94 399 ALA A CA 1
ATOM 3321 C C . ALA A 1 399 ? -32.567 -9.059 33.748 1.00 88.94 399 ALA A C 1
ATOM 3323 O O . ALA A 1 399 ? -32.696 -8.645 32.596 1.00 88.94 399 ALA A O 1
ATOM 3324 N N . GLN A 1 400 ? -31.694 -8.509 34.599 1.00 86.44 400 GLN A N 1
ATOM 3325 C CA . GLN A 1 400 ? -30.817 -7.394 34.231 1.00 86.44 400 GLN A CA 1
ATOM 3326 C C . GLN A 1 400 ? -29.820 -7.771 33.131 1.00 86.44 400 GLN A C 1
ATOM 3328 O O . GLN A 1 400 ? -29.525 -6.942 32.275 1.00 86.44 400 GLN A O 1
ATOM 3333 N N . ALA A 1 401 ? -29.289 -8.995 33.136 1.00 86.44 401 ALA A N 1
ATOM 3334 C CA . ALA A 1 401 ? -28.391 -9.472 32.088 1.00 86.44 401 ALA A CA 1
ATOM 3335 C C . ALA A 1 401 ? -29.112 -9.576 30.736 1.00 86.44 401 ALA A C 1
ATOM 3337 O O . ALA A 1 401 ? -28.585 -9.090 29.738 1.00 86.44 401 ALA A O 1
ATOM 3338 N N . ARG A 1 402 ? -30.338 -10.119 30.717 1.00 88.00 402 ARG A N 1
ATOM 3339 C CA . ARG A 1 402 ? -31.172 -10.192 29.505 1.00 88.00 402 ARG A CA 1
ATOM 3340 C C . ARG A 1 402 ? -31.509 -8.810 28.958 1.00 88.00 402 ARG A C 1
ATOM 3342 O O . ARG A 1 402 ? -31.317 -8.578 27.773 1.00 88.00 402 ARG A O 1
ATOM 3349 N N . ALA A 1 403 ? -31.917 -7.877 29.819 1.00 88.19 403 ALA A N 1
ATOM 3350 C CA . ALA A 1 403 ? -32.203 -6.504 29.402 1.00 88.19 403 ALA A CA 1
ATOM 3351 C C . ALA A 1 403 ? -30.971 -5.827 28.771 1.00 88.19 403 ALA A C 1
ATOM 3353 O O . ALA A 1 403 ? -31.079 -5.215 27.713 1.00 88.19 403 ALA A O 1
ATOM 3354 N N . ARG A 1 404 ? -29.779 -5.999 29.362 1.00 86.56 404 ARG A N 1
ATOM 3355 C CA . ARG A 1 404 ? -28.524 -5.476 28.788 1.00 86.56 404 ARG A CA 1
ATOM 3356 C C . ARG A 1 404 ? -28.172 -6.127 27.451 1.00 86.56 404 ARG A C 1
ATOM 3358 O O . ARG A 1 404 ? -27.627 -5.457 26.579 1.00 86.56 404 ARG A O 1
ATOM 3365 N N . GLU A 1 405 ? -28.439 -7.421 27.296 1.00 87.19 405 GLU A N 1
ATOM 3366 C CA . GLU A 1 405 ? -28.205 -8.137 26.040 1.00 87.19 405 GLU A CA 1
ATOM 3367 C C . GLU A 1 405 ? -29.164 -7.664 24.938 1.00 87.19 405 GLU A C 1
ATOM 3369 O O . GLU A 1 405 ? -28.721 -7.402 23.823 1.00 87.19 405 GLU A O 1
ATOM 3374 N N . GLU A 1 406 ? -30.444 -7.464 25.256 1.00 89.88 406 GLU A N 1
ATOM 3375 C CA . GLU A 1 406 ? -31.439 -6.900 24.337 1.00 89.88 406 GLU A CA 1
ATOM 3376 C C . GLU A 1 406 ? -31.085 -5.461 23.927 1.00 89.88 406 GLU A C 1
ATOM 3378 O O . GLU A 1 406 ? -31.098 -5.142 22.738 1.00 89.88 406 GLU A O 1
ATOM 3383 N N . GLU A 1 407 ? -30.696 -4.605 24.880 1.00 87.50 407 GLU A N 1
ATOM 3384 C CA . GLU A 1 407 ? -30.194 -3.251 24.602 1.00 87.50 407 GLU A CA 1
ATOM 3385 C C . GLU A 1 407 ? -28.967 -3.285 23.680 1.00 87.50 407 GLU A C 1
ATOM 3387 O O . GLU A 1 407 ? -28.870 -2.517 22.721 1.00 87.50 407 GLU A O 1
ATOM 3392 N N . PHE A 1 408 ? -28.032 -4.204 23.929 1.00 88.81 408 PHE A N 1
ATOM 3393 C CA . PHE A 1 408 ? -26.851 -4.371 23.091 1.00 88.81 408 PHE A CA 1
ATOM 3394 C C . PHE A 1 408 ? -27.212 -4.828 21.672 1.00 88.81 408 PHE A C 1
ATOM 3396 O O . PHE A 1 408 ? -26.692 -4.274 20.704 1.00 88.81 408 PHE A O 1
ATOM 3403 N N . GLN A 1 409 ? -28.132 -5.786 21.526 1.00 89.00 409 GLN A N 1
ATOM 3404 C CA . GLN A 1 409 ? -28.615 -6.247 20.221 1.00 89.00 409 GLN A CA 1
ATOM 3405 C C . GLN A 1 409 ? -29.321 -5.129 19.441 1.00 89.00 409 GLN A C 1
ATOM 3407 O O . GLN A 1 409 ? -29.093 -4.986 18.239 1.00 89.00 409 GLN A O 1
ATOM 3412 N N . GLN A 1 410 ? -30.110 -4.282 20.110 1.00 90.00 410 GLN A N 1
ATOM 3413 C CA . GLN A 1 410 ? -30.723 -3.108 19.479 1.00 90.00 410 GLN A CA 1
ATOM 3414 C C . GLN A 1 410 ? -29.663 -2.136 18.947 1.00 90.00 410 GLN A C 1
ATOM 3416 O O . GLN A 1 410 ? -29.750 -1.703 17.799 1.00 90.00 410 GLN A O 1
ATOM 3421 N N . ILE A 1 411 ? -28.622 -1.846 19.735 1.00 90.31 411 ILE A N 1
ATOM 3422 C CA . ILE A 1 411 ? -27.514 -0.974 19.314 1.00 90.31 411 ILE A CA 1
ATOM 3423 C C . ILE A 1 411 ? -26.756 -1.575 18.122 1.00 90.31 411 ILE A C 1
ATOM 3425 O O . ILE A 1 411 ? -26.376 -0.847 17.203 1.00 90.31 411 ILE A O 1
ATOM 3429 N N . VAL A 1 412 ? -26.553 -2.896 18.106 1.00 91.94 412 VAL A N 1
ATOM 3430 C CA . VAL A 1 412 ? -25.928 -3.603 16.979 1.00 91.94 412 VAL A CA 1
ATOM 3431 C C . VAL A 1 412 ? -26.750 -3.431 15.699 1.00 91.94 412 VAL A C 1
ATOM 3433 O O . VAL A 1 412 ? -26.190 -3.072 14.662 1.00 91.94 412 VAL A O 1
ATOM 3436 N N . GLU A 1 413 ? -28.067 -3.627 15.760 1.00 89.00 413 GLU A N 1
ATOM 3437 C CA . GLU A 1 413 ? -28.962 -3.461 14.608 1.00 89.00 413 GLU A CA 1
ATOM 3438 C C . GLU A 1 413 ? -29.050 -2.002 14.128 1.00 89.00 413 GLU A C 1
ATOM 3440 O O . GLU A 1 413 ? -29.013 -1.735 12.922 1.00 89.00 413 GLU A O 1
ATOM 3445 N N . GLU A 1 414 ? -29.099 -1.035 15.046 1.00 89.38 414 GLU A N 1
ATOM 3446 C CA . GLU A 1 414 ? -29.059 0.392 14.707 1.00 89.38 414 GLU A CA 1
ATOM 3447 C C . GLU A 1 414 ? -27.766 0.767 13.971 1.00 89.38 414 GLU A C 1
ATOM 3449 O O . GLU A 1 414 ? -27.807 1.421 12.922 1.00 89.38 414 GLU A O 1
ATOM 3454 N N . GLU A 1 415 ? -26.614 0.339 14.491 1.00 90.25 415 GLU A N 1
ATOM 3455 C CA . GLU A 1 415 ? -25.310 0.629 13.892 1.00 90.25 415 GLU A CA 1
ATOM 3456 C C . GLU A 1 415 ? -25.124 -0.078 12.552 1.00 90.25 415 GLU A C 1
ATOM 3458 O O . GLU A 1 415 ? -24.607 0.513 11.602 1.00 90.25 415 GLU A O 1
ATOM 3463 N N . ARG A 1 416 ? -25.621 -1.306 12.420 1.00 90.12 416 ARG A N 1
ATOM 3464 C CA . ARG A 1 416 ? -25.665 -2.027 11.149 1.00 90.12 416 ARG A CA 1
ATOM 3465 C C . ARG A 1 416 ? -26.456 -1.246 10.096 1.00 90.12 416 ARG A C 1
ATOM 3467 O O . ARG A 1 416 ? -25.949 -1.002 9.000 1.00 90.12 416 ARG A O 1
ATOM 3474 N N . GLN A 1 417 ? -27.675 -0.812 10.419 1.00 88.19 417 GLN A N 1
ATOM 3475 C CA . GLN A 1 417 ? -28.498 -0.011 9.506 1.00 88.19 417 GLN A CA 1
ATOM 3476 C C . GLN A 1 417 ? -27.841 1.329 9.170 1.00 88.19 417 GLN A C 1
ATOM 3478 O O . GLN A 1 417 ? -27.921 1.799 8.033 1.00 88.19 417 GLN A O 1
ATOM 3483 N N . ARG A 1 418 ? -27.178 1.956 10.145 1.00 89.44 418 ARG A N 1
ATOM 3484 C CA . ARG A 1 418 ? -26.420 3.190 9.943 1.00 89.44 418 ARG A CA 1
ATOM 3485 C C . ARG A 1 418 ? -25.271 2.992 8.950 1.00 89.44 418 ARG A C 1
ATOM 3487 O O . ARG A 1 418 ? -25.180 3.771 8.002 1.00 89.44 418 ARG A O 1
ATOM 3494 N N . LEU A 1 419 ? -24.458 1.945 9.110 1.00 88.38 419 LEU A N 1
ATOM 3495 C CA . LEU A 1 419 ? -23.384 1.599 8.170 1.00 88.38 419 LEU A CA 1
ATOM 3496 C C . LEU A 1 419 ? -23.935 1.383 6.755 1.00 88.38 419 LEU A C 1
ATOM 3498 O O . LEU A 1 419 ? -23.386 1.900 5.782 1.00 88.38 419 LEU A O 1
ATOM 3502 N N . LEU A 1 420 ? -25.064 0.682 6.625 1.00 88.44 420 LEU A N 1
ATOM 3503 C CA . LEU A 1 420 ? -25.723 0.503 5.332 1.00 88.44 420 LEU A CA 1
ATOM 3504 C C . LEU A 1 420 ? -26.167 1.838 4.722 1.00 88.44 420 LEU A C 1
ATOM 3506 O O . LEU A 1 420 ? -25.890 2.073 3.550 1.00 88.44 420 LEU A O 1
ATOM 3510 N N . ARG A 1 421 ? -26.791 2.741 5.488 1.00 87.12 421 ARG A N 1
ATOM 3511 C CA . ARG A 1 421 ? -27.198 4.073 4.992 1.00 87.12 421 ARG A CA 1
ATOM 3512 C C . ARG A 1 421 ? -26.012 4.907 4.507 1.00 87.12 421 ARG A C 1
ATOM 3514 O O . ARG A 1 421 ? -26.103 5.543 3.461 1.00 87.12 421 ARG A O 1
ATOM 3521 N N . GLU A 1 422 ? -24.919 4.922 5.266 1.00 87.50 422 GLU A N 1
ATOM 3522 C CA . GLU A 1 422 ? -23.732 5.731 4.955 1.00 87.50 422 GLU A CA 1
ATOM 3523 C C . GLU A 1 422 ? -22.984 5.204 3.716 1.00 87.50 422 GLU A C 1
ATOM 3525 O O . GLU A 1 422 ? -22.512 5.988 2.886 1.00 87.50 422 GLU A O 1
ATOM 3530 N N . HIS A 1 423 ? -22.909 3.881 3.551 1.00 87.69 423 HIS A N 1
ATOM 3531 C CA . HIS A 1 423 ? -22.092 3.262 2.507 1.00 87.69 423 HIS A CA 1
ATOM 3532 C C . HIS A 1 423 ? -22.869 2.841 1.252 1.00 87.69 423 HIS A C 1
ATOM 3534 O O . HIS A 1 423 ? -22.277 2.803 0.172 1.00 87.69 423 HIS A O 1
ATOM 3540 N N . ALA A 1 424 ? -24.179 2.579 1.336 1.00 85.62 424 ALA A N 1
ATOM 3541 C CA . ALA A 1 424 ? -24.971 2.105 0.195 1.00 85.62 424 ALA A CA 1
ATOM 3542 C C . ALA A 1 424 ? -25.009 3.101 -0.971 1.00 85.62 424 ALA A C 1
ATOM 3544 O O . ALA A 1 424 ? -24.881 2.683 -2.119 1.00 85.62 424 ALA A O 1
ATOM 3545 N N . ALA A 1 425 ? -25.122 4.403 -0.689 1.00 82.88 425 ALA A N 1
ATOM 3546 C CA . ALA A 1 425 ? -25.116 5.438 -1.727 1.00 82.88 425 ALA A CA 1
ATOM 3547 C C . ALA A 1 425 ? -23.758 5.522 -2.453 1.00 82.88 425 ALA A C 1
ATOM 3549 O O . ALA A 1 425 ? -23.690 5.696 -3.666 1.00 82.88 425 ALA A O 1
ATOM 3550 N N . ASN A 1 426 ? -22.656 5.361 -1.715 1.00 85.31 426 ASN A N 1
ATOM 3551 C CA . ASN A 1 426 ? -21.300 5.472 -2.258 1.00 85.31 426 ASN A CA 1
ATOM 3552 C C . ASN A 1 426 ? -20.858 4.226 -3.037 1.00 85.31 426 ASN A C 1
ATOM 3554 O O . ASN A 1 426 ? -20.019 4.325 -3.938 1.00 85.31 426 ASN A O 1
ATOM 3558 N N . LEU A 1 427 ? -21.397 3.063 -2.676 1.00 84.38 427 LEU A N 1
ATOM 3559 C CA . LEU A 1 427 ? -21.086 1.761 -3.262 1.00 84.38 427 LEU A CA 1
ATOM 3560 C C . LEU A 1 427 ? -22.153 1.299 -4.257 1.00 84.38 427 LEU A C 1
ATOM 3562 O O . LEU A 1 427 ? -22.306 0.094 -4.483 1.00 84.38 427 LEU A O 1
ATOM 3566 N N . ASP A 1 428 ? -22.895 2.227 -4.862 1.00 80.12 428 ASP A N 1
ATOM 3567 C CA . ASP A 1 428 ? -23.896 1.843 -5.846 1.00 80.12 428 ASP A CA 1
ATOM 3568 C C . ASP A 1 428 ? -23.260 1.068 -7.020 1.00 80.12 428 ASP A C 1
ATOM 3570 O O . ASP A 1 428 ? -22.139 1.341 -7.464 1.00 80.12 428 ASP A O 1
ATOM 3574 N N . GLY A 1 429 ? -23.929 -0.008 -7.436 1.00 82.00 429 GLY A N 1
ATOM 3575 C CA . GLY A 1 429 ? -23.398 -1.007 -8.376 1.00 82.00 429 GLY A CA 1
ATOM 3576 C C . GLY A 1 429 ? -22.264 -1.915 -7.857 1.00 82.00 429 GLY A C 1
ATOM 3577 O O . GLY A 1 429 ? -21.982 -2.925 -8.494 1.00 82.00 429 GLY A O 1
ATOM 3578 N N . HIS A 1 430 ? -21.655 -1.621 -6.701 1.00 84.69 430 HIS A N 1
ATOM 3579 C CA . HIS A 1 430 ? -20.502 -2.353 -6.143 1.00 84.69 430 HIS A CA 1
ATOM 3580 C C . HIS A 1 430 ? -20.795 -3.011 -4.783 1.00 84.69 430 HIS A C 1
ATOM 3582 O O . HIS A 1 430 ? -19.885 -3.514 -4.125 1.00 84.69 430 HIS A O 1
ATOM 3588 N N . LEU A 1 431 ? -22.059 -3.028 -4.349 1.00 86.00 431 LEU A N 1
ATOM 3589 C CA . LEU A 1 431 ? -22.454 -3.611 -3.069 1.00 86.00 431 LEU A CA 1
ATOM 3590 C C . LEU A 1 431 ? -22.314 -5.155 -3.083 1.00 86.00 431 LEU A C 1
ATOM 3592 O O . LEU A 1 431 ? -22.907 -5.811 -3.946 1.00 86.00 431 LEU A O 1
ATOM 3596 N N . PRO A 1 432 ? -21.575 -5.765 -2.136 1.00 85.44 432 PRO A N 1
ATOM 3597 C CA . PRO A 1 432 ? -21.367 -7.210 -2.091 1.00 85.44 432 PRO A CA 1
ATOM 3598 C C . PRO A 1 432 ? -22.646 -7.993 -1.788 1.00 85.44 432 PRO A C 1
ATOM 3600 O O . PRO A 1 432 ? -23.542 -7.540 -1.072 1.00 85.44 432 PRO A O 1
ATOM 3603 N N . LYS A 1 433 ? -22.700 -9.236 -2.275 1.00 83.25 433 LYS A N 1
ATOM 3604 C CA . LYS A 1 433 ? -23.793 -10.167 -1.967 1.00 83.25 433 LYS A CA 1
ATOM 3605 C C . LYS A 1 433 ? -23.795 -10.521 -0.471 1.00 83.25 433 LYS A C 1
ATOM 3607 O O . LYS A 1 433 ? -22.741 -10.709 0.133 1.00 83.25 433 LYS A O 1
ATOM 3612 N N . GLY A 1 434 ? -24.985 -10.630 0.122 1.00 81.88 434 GLY A N 1
ATOM 3613 C CA . GLY A 1 434 ? -25.154 -10.984 1.540 1.00 81.88 434 GLY A CA 1
ATOM 3614 C C . GLY A 1 434 ? -24.820 -9.859 2.529 1.00 81.88 434 GLY A C 1
ATOM 3615 O O . GLY A 1 434 ? -24.453 -10.147 3.669 1.00 81.88 434 GLY A O 1
ATOM 3616 N N . VAL A 1 435 ? -24.871 -8.600 2.080 1.00 85.06 435 VAL A N 1
ATOM 3617 C CA . VAL A 1 435 ? -24.820 -7.390 2.925 1.00 85.06 435 VAL A CA 1
ATOM 3618 C C . VAL A 1 435 ? -26.220 -6.982 3.409 1.00 85.06 435 VAL A C 1
ATOM 3620 O O . VAL A 1 435 ? -26.373 -6.503 4.524 1.00 85.06 435 VAL A O 1
ATOM 3623 N N . VAL A 1 436 ? -27.243 -7.239 2.595 1.00 84.88 436 VAL A N 1
ATOM 3624 C CA . VAL A 1 436 ? -28.662 -7.084 2.938 1.00 84.88 436 VAL A CA 1
ATOM 3625 C C . VAL A 1 436 ? -29.156 -8.426 3.474 1.00 84.88 436 VAL A C 1
ATOM 3627 O O . VAL A 1 436 ? -29.059 -9.415 2.744 1.00 84.88 436 VAL A O 1
ATOM 3630 N N . GLN A 1 437 ? -29.650 -8.485 4.716 1.00 83.50 437 GLN A N 1
ATOM 3631 C CA . GLN A 1 437 ? -30.241 -9.724 5.257 1.00 83.50 437 GLN A CA 1
ATOM 3632 C C . GLN A 1 437 ? -31.751 -9.594 5.473 1.00 83.50 437 GLN A C 1
ATOM 3634 O O . GLN A 1 437 ? -32.475 -10.548 5.209 1.00 83.50 437 GLN A O 1
ATOM 3639 N N . ASN A 1 438 ? -32.227 -8.416 5.891 1.00 85.62 438 ASN A N 1
ATOM 3640 C CA . ASN A 1 438 ? -33.638 -8.180 6.188 1.00 85.62 438 ASN A CA 1
ATOM 3641 C C . ASN A 1 438 ? -34.300 -7.295 5.121 1.00 85.62 438 ASN A C 1
ATOM 3643 O O . ASN A 1 438 ? -33.638 -6.501 4.454 1.00 85.62 438 ASN A O 1
ATOM 3647 N N . ASN A 1 439 ? -35.631 -7.370 5.003 1.00 81.94 439 ASN A N 1
ATOM 3648 C CA . ASN A 1 439 ? -36.395 -6.500 4.097 1.00 81.94 439 ASN A CA 1
ATOM 3649 C C . ASN A 1 439 ? -36.178 -5.009 4.412 1.00 81.94 439 ASN A C 1
ATOM 3651 O O . ASN A 1 439 ? -36.028 -4.207 3.498 1.00 81.94 439 ASN A O 1
ATOM 3655 N N . ASN A 1 440 ? -36.041 -4.664 5.697 1.00 84.38 440 ASN A N 1
ATOM 3656 C CA . ASN A 1 440 ? -35.730 -3.300 6.129 1.00 84.38 440 ASN A CA 1
ATOM 3657 C C . ASN A 1 440 ? -34.368 -2.811 5.588 1.00 84.38 440 ASN A C 1
ATOM 3659 O O . ASN A 1 440 ? -34.242 -1.675 5.139 1.00 84.38 440 ASN A O 1
ATOM 3663 N N . ASP A 1 441 ? -33.353 -3.682 5.541 1.00 83.94 441 ASP A N 1
ATOM 3664 C CA . ASP A 1 441 ? -32.056 -3.341 4.939 1.00 83.94 441 ASP A CA 1
ATOM 3665 C C . ASP A 1 441 ? -32.183 -3.108 3.430 1.00 83.94 441 ASP A C 1
ATOM 3667 O O . ASP A 1 441 ? -31.521 -2.236 2.868 1.00 83.94 441 ASP A O 1
ATOM 3671 N N . ALA A 1 442 ? -33.032 -3.894 2.761 1.00 82.19 442 ALA A N 1
ATOM 3672 C CA . ALA A 1 442 ? -33.258 -3.774 1.326 1.00 82.19 442 ALA A CA 1
ATOM 3673 C C . ALA A 1 442 ? -33.917 -2.431 0.988 1.00 82.19 442 ALA A C 1
ATOM 3675 O O . ALA A 1 442 ? -33.535 -1.789 0.005 1.00 82.19 442 ALA A O 1
ATOM 3676 N N . ASP A 1 443 ? -34.856 -1.989 1.825 1.00 84.25 443 ASP A N 1
ATOM 3677 C CA . ASP A 1 443 ? -35.523 -0.694 1.705 1.00 84.25 443 ASP A CA 1
ATOM 3678 C C . ASP A 1 443 ? -34.562 0.463 1.991 1.00 84.25 443 ASP A C 1
ATOM 3680 O O . ASP A 1 443 ? -34.548 1.441 1.245 1.00 84.25 443 ASP A O 1
ATOM 3684 N N . ILE A 1 444 ? -33.683 0.324 2.988 1.00 84.19 444 ILE A N 1
ATOM 3685 C CA . ILE A 1 444 ? -32.615 1.293 3.277 1.00 84.19 444 ILE A CA 1
ATOM 3686 C C . ILE A 1 444 ? -31.678 1.459 2.075 1.00 84.19 444 ILE A C 1
ATOM 3688 O O . ILE A 1 444 ? -31.402 2.583 1.652 1.00 84.19 444 ILE A O 1
ATOM 3692 N N . VAL A 1 445 ? -31.203 0.352 1.498 1.00 83.75 445 VAL A N 1
ATOM 3693 C CA . VAL A 1 445 ? -30.302 0.380 0.337 1.00 83.75 445 VAL A CA 1
ATOM 3694 C C . VAL A 1 445 ? -31.014 0.948 -0.892 1.00 83.75 445 VAL A C 1
ATOM 3696 O O . VAL A 1 445 ? -30.432 1.739 -1.632 1.00 83.75 445 VAL A O 1
ATOM 3699 N N . ARG A 1 446 ? -32.284 0.590 -1.113 1.00 81.75 446 ARG A N 1
ATOM 3700 C CA . ARG A 1 446 ? -33.090 1.127 -2.218 1.00 81.75 446 ARG A CA 1
ATOM 3701 C C . ARG A 1 446 ? -33.343 2.626 -2.055 1.00 81.75 446 ARG A C 1
ATOM 3703 O O . ARG A 1 446 ? -33.170 3.367 -3.018 1.00 81.75 446 ARG A O 1
ATOM 3710 N N . GLY A 1 447 ? -33.677 3.067 -0.845 1.00 79.12 447 GLY A N 1
ATOM 3711 C CA . GLY A 1 447 ? -33.849 4.474 -0.493 1.00 79.12 447 GLY A CA 1
ATOM 3712 C C . GLY A 1 447 ? -32.573 5.285 -0.721 1.00 79.12 447 GLY A C 1
ATOM 3713 O O . GLY A 1 447 ? -32.630 6.357 -1.321 1.00 79.12 447 GLY A O 1
ATOM 3714 N N . ALA A 1 448 ? -31.417 4.737 -0.335 1.00 74.75 448 ALA A N 1
ATOM 3715 C CA . ALA A 1 448 ? -30.103 5.343 -0.558 1.00 74.75 448 ALA A CA 1
ATOM 3716 C C . ALA A 1 448 ? -29.687 5.403 -2.041 1.00 74.75 448 ALA A C 1
ATOM 3718 O O . ALA A 1 448 ? -28.875 6.247 -2.402 1.00 74.75 448 ALA A O 1
ATOM 3719 N N . ARG A 1 449 ? -30.239 4.535 -2.902 1.00 66.75 449 ARG A N 1
ATOM 3720 C CA . ARG A 1 449 ? -30.075 4.606 -4.367 1.00 66.75 449 ARG A CA 1
ATOM 3721 C C . ARG A 1 449 ? -30.977 5.656 -5.011 1.00 66.75 449 ARG A C 1
ATOM 3723 O O . ARG A 1 449 ? -30.578 6.298 -5.974 1.00 66.75 449 ARG A O 1
ATOM 3730 N N . SER A 1 450 ? -32.204 5.810 -4.507 1.00 64.56 450 SER A N 1
ATOM 3731 C CA . SER A 1 450 ? -33.177 6.781 -5.030 1.00 64.56 450 SER A CA 1
ATOM 3732 C C . SER A 1 450 ? -32.949 8.208 -4.528 1.00 64.56 450 SER A C 1
ATOM 3734 O O . SER A 1 450 ? -33.306 9.164 -5.212 1.00 64.56 450 SER A O 1
ATOM 3736 N N . GLY A 1 451 ? -32.364 8.365 -3.339 1.00 56.75 451 GLY A N 1
ATOM 3737 C CA . GLY A 1 451 ? -31.899 9.646 -2.829 1.00 56.75 451 GLY A CA 1
ATOM 3738 C C . GLY A 1 451 ? -30.499 9.914 -3.360 1.00 56.75 451 GLY A C 1
ATOM 3739 O O . GLY A 1 451 ? -29.558 9.238 -2.959 1.00 56.75 451 GLY A O 1
ATOM 3740 N N . GLY A 1 452 ? -30.364 10.882 -4.269 1.00 50.03 452 GLY A N 1
ATOM 3741 C CA . GLY A 1 452 ? -29.067 11.343 -4.773 1.00 50.03 452 GLY A CA 1
ATOM 3742 C C . GLY A 1 452 ? -28.067 11.693 -3.653 1.00 50.03 452 GLY A C 1
ATOM 3743 O O . GLY A 1 452 ? -28.451 11.812 -2.487 1.00 50.03 452 GLY A O 1
ATOM 3744 N N . PRO A 1 453 ? -26.773 11.846 -3.991 1.00 46.97 453 PRO A N 1
ATOM 3745 C CA . PRO A 1 453 ? -25.666 11.820 -3.040 1.00 46.97 453 PRO A CA 1
ATOM 3746 C C . PRO A 1 453 ? -25.902 12.722 -1.826 1.00 46.97 453 PRO A C 1
ATOM 3748 O O . PRO A 1 453 ? -26.176 13.916 -1.935 1.00 46.97 453 PRO A O 1
ATOM 3751 N N . ASN A 1 454 ? -25.782 12.095 -0.660 1.00 44.47 454 ASN A N 1
ATOM 3752 C CA . ASN A 1 454 ? -26.028 12.657 0.655 1.00 44.47 454 ASN A CA 1
ATOM 3753 C C . ASN A 1 454 ? -25.234 13.969 0.856 1.00 44.47 454 ASN A C 1
ATOM 3755 O O . ASN A 1 454 ? -24.001 13.974 0.863 1.00 44.47 454 ASN A O 1
ATOM 3759 N N . LEU A 1 455 ? -25.955 15.077 1.066 1.00 44.88 455 LEU A N 1
ATOM 3760 C CA . LEU A 1 455 ? -25.477 16.458 1.282 1.00 44.88 455 LEU A CA 1
ATOM 3761 C C . LEU A 1 455 ? -24.498 16.634 2.463 1.00 44.88 455 LEU A C 1
ATOM 3763 O O . LEU A 1 455 ? -23.969 17.721 2.690 1.00 44.88 455 LEU A O 1
ATOM 3767 N N . ARG A 1 456 ? -24.200 15.570 3.214 1.00 44.53 456 ARG A N 1
ATOM 3768 C CA . ARG A 1 456 ? -23.261 15.599 4.341 1.00 44.53 456 ARG A CA 1
ATOM 3769 C C . ARG A 1 456 ? -21.788 15.677 3.912 1.00 44.53 456 ARG A C 1
ATOM 3771 O O . ARG A 1 456 ? -20.967 16.148 4.692 1.00 44.53 456 ARG A O 1
ATOM 3778 N N . ALA A 1 457 ? -21.458 15.312 2.667 1.00 43.94 457 ALA A N 1
ATOM 3779 C CA . ALA A 1 457 ? -20.109 15.486 2.112 1.00 43.94 457 ALA A CA 1
ATOM 3780 C C . ALA A 1 457 ? -19.753 16.958 1.799 1.00 43.94 457 ALA A C 1
ATOM 3782 O O . ALA A 1 457 ? -18.581 17.274 1.618 1.00 43.94 457 ALA A O 1
ATOM 3783 N N . GLN A 1 458 ? -20.730 17.874 1.783 1.00 40.00 458 GLN A N 1
ATOM 3784 C CA . GLN A 1 458 ? -20.480 19.308 1.573 1.00 40.00 458 GLN A CA 1
ATOM 3785 C C . GLN A 1 458 ? -20.212 20.083 2.877 1.00 40.00 458 GLN A C 1
ATOM 3787 O O . GLN A 1 458 ? -19.644 21.170 2.831 1.00 40.00 458 GLN A O 1
ATOM 3792 N N . PHE A 1 459 ? -20.540 19.526 4.049 1.00 40.41 459 PHE A N 1
ATOM 3793 C CA . PHE A 1 459 ? -20.377 20.230 5.332 1.00 40.41 459 PHE A CA 1
ATOM 3794 C C . PHE A 1 459 ? -18.987 20.086 5.974 1.00 40.41 459 PHE A C 1
ATOM 3796 O O . PHE A 1 459 ? -18.628 20.888 6.835 1.00 40.41 459 PHE A O 1
ATOM 3803 N N . ALA A 1 460 ? -18.173 19.117 5.538 1.00 42.09 460 ALA A N 1
ATOM 3804 C CA . ALA A 1 460 ? -16.812 18.932 6.054 1.00 42.09 460 ALA A CA 1
ATOM 3805 C C . ALA A 1 460 ? -15.779 19.902 5.438 1.00 42.09 460 ALA A C 1
ATOM 3807 O O . ALA A 1 460 ? -14.656 19.984 5.924 1.00 42.09 460 ALA A O 1
ATOM 3808 N N . ALA A 1 461 ? -16.152 20.662 4.401 1.00 43.72 461 ALA A N 1
ATOM 3809 C CA . ALA A 1 461 ? -15.270 21.623 3.732 1.00 43.72 461 ALA A CA 1
ATOM 3810 C C . ALA A 1 461 ? -15.428 23.081 4.222 1.00 43.72 461 ALA A C 1
ATOM 3812 O O . ALA A 1 461 ? -14.708 23.954 3.746 1.00 43.72 461 ALA A O 1
ATOM 3813 N N . SER A 1 462 ? -16.341 23.3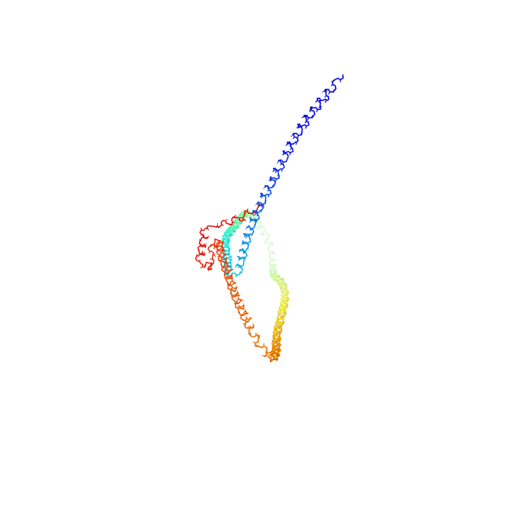70 5.162 1.00 44.69 462 SER A N 1
ATOM 3814 C CA . SER A 1 462 ? -16.654 24.749 5.589 1.00 44.69 462 SER A CA 1
ATOM 3815 C C . SER A 1 462 ? -16.350 25.090 7.054 1.00 44.69 462 SER A C 1
ATOM 3817 O O . SER A 1 462 ? -16.476 26.251 7.427 1.00 44.69 462 SER A O 1
ATOM 3819 N N . HIS A 1 463 ? -15.888 24.147 7.883 1.00 45.50 463 HIS A N 1
ATOM 3820 C CA . HIS A 1 463 ? -15.564 24.407 9.299 1.00 45.50 463 HIS A CA 1
ATOM 3821 C C . HIS A 1 463 ? -14.054 24.459 9.562 1.00 45.50 463 HIS A C 1
ATOM 3823 O O . HIS A 1 463 ? -13.525 23.824 10.468 1.00 45.50 463 HIS A O 1
ATOM 3829 N N . GLY A 1 464 ? -13.359 25.246 8.744 1.00 50.28 464 GLY A N 1
ATOM 3830 C CA . GLY A 1 464 ? -11.955 25.599 8.922 1.00 50.28 464 GLY A CA 1
ATOM 3831 C C . GLY A 1 464 ? -11.770 27.098 8.738 1.00 50.28 464 GLY A C 1
ATOM 3832 O O . GLY A 1 464 ? -11.192 27.506 7.736 1.00 50.28 464 GLY A O 1
ATOM 3833 N N . LYS A 1 465 ? -12.350 27.889 9.650 1.00 43.34 465 LYS A N 1
ATOM 3834 C CA . LYS A 1 465 ? -12.024 29.290 9.985 1.00 43.34 465 LYS A CA 1
ATOM 3835 C C . LYS A 1 465 ? -13.107 29.828 10.923 1.00 43.34 465 LYS A C 1
ATOM 3837 O O . LYS A 1 465 ? -14.131 30.304 10.449 1.00 43.34 465 LYS A O 1
ATOM 3842 N N . PHE A 1 466 ? -12.865 29.719 12.223 1.00 38.00 466 PHE A N 1
ATOM 3843 C CA . PHE A 1 466 ? -13.077 30.776 13.212 1.00 38.00 466 PHE A CA 1
ATOM 3844 C C . PHE A 1 466 ? -12.140 30.516 14.386 1.00 38.00 466 PHE A C 1
ATOM 3846 O O . PHE A 1 466 ? -11.992 29.325 14.748 1.00 38.00 466 PHE A O 1
#

Secondary structure (DSSP, 8-state):
--HHHHHHHHHHHHHHHHHHHHHHHHHHHHHHHHHHHHHHHHHHHHHHHHHHHHHHHHHHHHHHHHHHHHHHHHHHHHHHHHHHH-HHHHHHHHHHHHHHHHHHHHHHHHHHHHHHHHHHHHHHHHHHHHHHHHHHHHHHHHHHHHHHHHHHHHHHHHHHHHHHHHHHHHHHHHHHHHHHHHHHHHHHHHHHHHHHHHHHHHHHHHHHHHHHHHHHHHHHTTTHHHHTTTHHHHHHHHHHHHHHHHHHHHHHHHHHHHHHHHHHHHHHHHHHHHHHHHHHHHHHHHHHHHHHHHHHHHHHHHHHHHHHHHHHHHHHHHHHHHHHHHHHHHHHHHHHHHHHHHHHHHHHHHHHHHHHHSSGGGSSHHHHHHHHHHHHHHHHHHHHHHHHHHHHHHHHHHHHHHHHHHHHHHHHHHHHHHHHHHHHTTTTTTPPTTS--SHHHHHHHHHHHHSPSPGGGGGGGS-S--

Organism: Neobodo designis (NCBI:txid312471)

pLDDT: mean 76.54, std 14.11, range [38.0, 95.88]

Foldseek 3Di:
DPPVVVVVVVVVVVVVVVVVVVVVVVVVVVVVVVVVVVVVVVVVVVVVVVVVVVVVVVVVVVVVVVVVVVVVVVLVVLLVVLCVPPVLNVVLVVLLVVLVVVVVVVVVVVVVVVVVVVVVVVVVVVVVVVVVVVVVVVVVVVVVVVVVVVVVVVVVVVVVVVVVVVVVVVVVVVVVVVVVVVVVVVVVVVVVVVVVVVVVVVVVVCVVCVVVVVVVVVVVVVVVVVVVVVVVVVVVVVVVVVVVVVVVVVVVVVVVVVVVVVVVVVVVVVVVVVVVVVVVVVVVVVVVVVVVVVVVVVVVVVVVVVVVVVVVVVVVVVVVVVVVVVVVVVVVVVVVVVVVVVVVVVVVVVVVVVVVVVVPCPPVCPVVVVVVVVVVVVVVVVVVVVVVVVVVVVVVVVVVVVVVVVVSVVSSVVVLLVVLLVSLLVSPVSRDPPSDDDPVSVVSSVVSVVDHDDPPVVVVVPPDDD

Radius of gyration: 75.71 Å; chains: 1; bounding box: 125×142×204 Å